Protein 6ZXB (pdb70)

Foldseek 3Di:
DAEEEEAQPPVLSVVLQCLQVVVPYHYHYDNAVVVVLVVQLPDPHAAYEYEQDHDDDGCLCVLLVNQCSHPVNGHAYEYEYCPPDPVVQVSCVVSPHNYYDHPVGDSVVSVVSSVSRNVVSVVVVVVVLVVQADVLASAGEQVNVVVVLQVLLVVCVVVQAFKKKKKKFKAPLVVVCVVFNVVLSSVLQNVLSVLVVPQDPPVKHWYPNDPGMIMIMDTRDAQVRVQVSVLVSQVVQQPDQRQGPPGDTDGIGMEMEMFTGRCPPPPGSVSNVVRRVVQSVVCNVVPGSHYGD/DAEEEEAQPPVLSVVLQCLQVVVPYHYHYDNALVVVLVVQLQDPHQEYEYEQDGDDDGCLVPLLVSQCSHLVNGHAYEYEYQPPDPVVQVVCVVSPHNYYDHPVGDSVNSVVSSVVRNVVVVVVVVVQQPDQADVLARAGEAVNVVVVLQVLLVVCQVVQAFKKKKKKFWAPLVVVCVPFNSVLSSVLQNVLSVLVVPQDPPQKHWYPHDSGMIMIMDTNDAQVRVQVSVLVSQVVQQPDQRQGPPGDTDGIGMEMEMFTGRCNPPPGSVSRVVRRVVQSVVCNVVPGSHYGD

InterPro domains:
  IPR000160 GGDEF domain [PF00990] (136-295)
  IPR000160 GGDEF domain [PS50887] (166-298)
  IPR000160 GGDEF domain [SM00267] (125-298)
  IPR000160 GGDEF domain [TIGR00254] (133-296)
  IPR000160 GGDEF domain [cd01949] (138-297)
  IPR001789 Signal transduction response regulator, receiver domain [PF00072] (8-119)
  IPR001789 Signal transduction response regulator, receiver domain [PS50110] (7-123)
  IPR001789 Signal transduction response regulator, receiver domain [SM00448] (6-119)
  IPR011006 CheY-like superfamily [SSF52172] (5-150)
  IPR029787 Nucleotide cyclase [SSF55073] (141-297)
  IPR043128 Reverse transcriptase/Diguanylate cyclase domain [G3DSA:3.30.70.270] (134-298)
  IPR050469 Diguanylate cyclase Dgc-like, bacteria [PTHR45138] (46-297)

Nearest PDB structures (foldseek):
  6zxm-assembly3_E  TM=6.325E-01  e=3.879E-59  Leptospira biflexa serovar Patoc strain 'Patoc 1 (Paris)'
  6zxc-assembly2_D  TM=5.572E-01  e=6.120E-60  Leptospira biflexa serovar Patoc strain 'Patoc 1 (Paris)'
  6tts-assembly1_B  TM=9.361E-01  e=5.626E-17  Caulobacter vibrioides NA1000
  6tts-assembly1_A  TM=9.374E-01  e=8.927E-17  Caulobacter vibrioides NA1000
  6ttr-assembly1_A  TM=8.308E-01  e=1.013E-17  Caulobacter vibrioides NA1000

B-factor: mean 66.66, std 32.85, range [25.54, 175.76]

Sequence (586 aa):
RKILIIEDSELQRKLLSRWVSKNGYIAIEAESISVAREKIISESIDVVLLDWELPDGNGIDLISDILSTSPVGWLPIIMVTGHTEPEYFKIAIEAGATDYITKPAKEIELLARIFSALRIKALHDQLRETAIRDVMTGLYNRRYMEERIEQEFQRCKRHDSLLSMAMIDIDKFKNINDTYGHEIGDQVIKQLAHELKTSFAKSAIISRFGGEEFVILFPETGVVDATRILDRVRENVSKLEMKSDTDQIFHFTFSGGVAGGDLSDIQSNQELLKIADKNLYEAKSSGRNQIISRKILIIEDSELQRKLLSRWVSKNGYIAIEAESISVAREKIISESIDVVLLDWELPDGNGIDLISDILSTSPVGWLPIIMVTGHTEPEYFKIAIEAGATDYITKPAKEIELLARIFSALRIKALHDQLRETAIRDVMTGLYNRRYMEERIEQEFQRCKRHDSLLSMAMIDIDKFKNINDTYGHEIGDQVIKQLAHELKTSFAKSAIISRFGGEEFVILFPETGVVDATRILDRVRENVSKLEMKSDTDQIFHFTFSGGVAGGDLSDIQSNQELLKIADKNLYEAKSSGRNQIIS

Secondary structure (DSSP, 8-state):
-EEEEE-S-HHHHHHHHHHHHHTTSEEEEESSHHHHHHHHHHS--SEEEEESS-SSS-HHHHHHHHHHHSTTS---EEEEES--SHHHHHHHHHHT-SEEEESSPPHHHHHHHHHHHHHHHHHHHHHHHHTTB-TTTSSB-HHHHHHHHHHHHHHHHHTT--EEEEEEEETTHHHHHHHH-HHHHHHHHHHHHHHHHHHS-TT-EEEEEETTEEEEEEET--HHHHHHHHHHHHHHHHH--EE-TT--EE---EEEEEEEE--TT--SHHHHHHHHHHHHHHHHHTTSS-EE-/-EEEEE-SSHHHHHHHHHHHHHTTSEEEEESSHHHHHHHHHHS--SEEEEESS-SSS-HHHHHHHHHHH-SSS---EEEEES--SHHHHHHHHHHT--EEEESSPPHHHHHHHHHHHHHHHHHHHHHHTTSSB-TTT-SBPHHHHHHHHHHHHHHHHHTT--EEEEEEEETTHHHHHHHH-HHHHHHHHHHHHHHHHHHS-TT-EEEEEETTEEEEEEET--HHHHHHHHHHHHHHHHT--EE-TTS-EE---EEEEEEEE--TT--SHHHHHHHHHHHHHHHHHTTSS-EE-

Structure (mmCIF, N/CA/C/O backbone):
data_6ZXB
#
_entry.id   6ZXB
#
_cell.length_a   136.676
_cell.length_b   39.344
_cell.length_c   146.222
_cell.angle_alpha   90.000
_cell.angle_beta   108.770
_cell.angle_gamma   90.000
#
_symmetry.space_group_name_H-M   'C 1 2 1'
#
loop_
_entity.id
_entity.type
_entity.pdbx_description
1 polymer 'Putative GGDEF/response regulator receiver domain protein'
2 non-polymer "3'-DEOXY-GUANOSINE-5'-TRIPHOSPHATE"
3 non-polymer 'MAGNESIUM ION'
4 non-polymer 'SULFATE ION'
5 non-polymer 1,2-ETHANEDIOL
6 water water
#
loop_
_atom_site.group_PDB
_atom_site.id
_atom_site.type_symbol
_atom_site.label_atom_id
_atom_site.label_alt_id
_atom_site.label_comp_id
_atom_site.label_asym_id
_atom_site.label_entity_id
_atom_site.label_seq_id
_atom_site.pdbx_PDB_ins_code
_atom_site.Cartn_x
_atom_site.Cartn_y
_atom_site.Cartn_z
_atom_site.occupancy
_atom_site.B_iso_or_equiv
_atom_site.auth_seq_id
_atom_site.auth_comp_id
_atom_site.auth_asym_id
_atom_site.auth_atom_id
_atom_site.pdbx_PDB_model_num
ATOM 1 N N . ARG A 1 1 ? 21.758 4.847 16.393 1.00 86.21 6 ARG A N 1
ATOM 2 C CA . ARG A 1 1 ? 22.371 5.585 15.230 1.00 89.39 6 ARG A CA 1
ATOM 3 C C . ARG A 1 1 ? 22.767 4.625 14.096 1.00 88.80 6 ARG A C 1
ATOM 4 O O . ARG A 1 1 ? 22.660 5.064 12.932 1.00 87.94 6 ARG A O 1
ATOM 12 N N . LYS A 1 2 ? 23.216 3.398 14.397 1.00 87.08 7 LYS A N 1
ATOM 13 C CA . LYS A 1 2 ? 23.705 2.406 13.384 1.00 88.44 7 LYS A CA 1
ATOM 14 C C . LYS A 1 2 ? 22.612 1.367 13.080 1.00 81.19 7 LYS A C 1
ATOM 15 O O . LYS A 1 2 ? 22.142 0.738 14.031 1.00 83.73 7 LYS A O 1
ATOM 21 N N . ILE A 1 3 ? 22.252 1.178 11.801 1.00 77.75 8 ILE A N 1
ATOM 22 C CA . ILE A 1 3 ? 21.145 0.291 11.322 1.00 76.42 8 ILE A CA 1
ATOM 23 C C . ILE A 1 3 ? 21.698 -0.720 10.313 1.00 73.79 8 ILE A C 1
ATOM 24 O O . ILE A 1 3 ? 22.223 -0.293 9.269 1.00 74.46 8 ILE A O 1
ATOM 29 N N . LEU A 1 4 ? 21.540 -2.014 10.607 1.00 71.46 9 LEU A N 1
ATOM 30 C CA . LEU A 1 4 ? 21.956 -3.139 9.726 1.00 70.92 9 LEU A CA 1
ATOM 31 C C . LEU A 1 4 ? 20.844 -3.445 8.720 1.00 70.12 9 LEU A C 1
ATOM 32 O O . LEU A 1 4 ? 19.704 -3.689 9.159 1.00 67.22 9 LEU A O 1
ATOM 37 N N . ILE A 1 5 ? 21.162 -3.457 7.421 1.00 70.03 10 ILE A N 1
ATOM 38 C CA . ILE A 1 5 ? 20.170 -3.726 6.341 1.00 70.45 10 ILE A CA 1
ATOM 39 C C . ILE A 1 5 ? 20.520 -5.058 5.683 1.00 73.35 10 ILE A C 1
ATOM 40 O O . ILE A 1 5 ? 21.508 -5.102 4.951 1.00 78.82 10 ILE A O 1
ATOM 45 N N . ILE A 1 6 ? 19.716 -6.087 5.945 1.00 73.58 11 ILE A N 1
ATOM 46 C CA . ILE A 1 6 ? 19.878 -7.466 5.408 1.00 76.42 11 ILE A CA 1
ATOM 47 C C . ILE A 1 6 ? 18.858 -7.654 4.281 1.00 77.28 11 ILE A C 1
ATOM 48 O O . ILE A 1 6 ? 17.643 -7.674 4.574 1.00 75.29 11 ILE A O 1
ATOM 53 N N . GLU A 1 7 ? 19.337 -7.799 3.046 1.00 80.65 12 GLU A N 1
ATOM 54 C CA . GLU A 1 7 ? 18.494 -7.917 1.826 1.00 83.15 12 GLU A CA 1
ATOM 55 C C . GLU A 1 7 ? 19.375 -8.370 0.658 1.00 88.24 12 GLU A C 1
ATOM 56 O O . GLU A 1 7 ? 20.331 -7.640 0.328 1.00 88.22 12 GLU A O 1
ATOM 62 N N . ASP A 1 8 ? 19.044 -9.517 0.052 1.00 92.93 13 ASP A N 1
ATOM 63 C CA . ASP A 1 8 ? 19.771 -10.089 -1.116 1.00 95.74 13 ASP A CA 1
ATOM 64 C C . ASP A 1 8 ? 19.724 -9.092 -2.282 1.00 96.62 13 ASP A C 1
ATOM 65 O O . ASP A 1 8 ? 20.812 -8.679 -2.729 1.00 99.74 13 ASP A O 1
ATOM 70 N N . SER A 1 9 ? 18.523 -8.716 -2.744 1.00 95.32 14 SER A N 1
ATOM 71 C CA . SER A 1 9 ? 18.302 -7.790 -3.890 1.00 94.27 14 SER A CA 1
ATOM 72 C C . SER A 1 9 ? 19.165 -6.537 -3.703 1.00 90.53 14 SER A C 1
ATOM 73 O O . SER A 1 9 ? 18.980 -5.838 -2.697 1.00 87.79 14 SER A O 1
ATOM 76 N N . GLU A 1 10 ? 20.117 -6.297 -4.609 1.00 91.57 15 GLU A N 1
ATOM 77 C CA . GLU A 1 10 ? 21.139 -5.230 -4.451 1.00 92.92 15 GLU A CA 1
ATOM 78 C C . GLU A 1 10 ? 20.448 -3.867 -4.552 1.00 90.64 15 GLU A C 1
ATOM 79 O O . GLU A 1 10 ? 20.775 -2.976 -3.751 1.00 87.93 15 GLU A O 1
ATOM 85 N N . LEU A 1 11 ? 19.481 -3.745 -5.457 1.00 93.37 16 LEU A N 1
ATOM 86 C CA . LEU A 1 11 ? 18.767 -2.477 -5.769 1.00 94.80 16 LEU A CA 1
ATOM 87 C C . LEU A 1 11 ? 17.920 -2.065 -4.549 1.00 92.02 16 LEU A C 1
ATOM 88 O O . LEU A 1 11 ? 17.999 -0.889 -4.117 1.00 92.07 16 LEU A O 1
ATOM 93 N N . GLN A 1 12 ? 17.176 -3.016 -3.982 1.00 90.88 17 GLN A N 1
ATOM 94 C CA . GLN A 1 12 ? 16.291 -2.801 -2.805 1.00 88.93 17 GLN A CA 1
ATOM 95 C C . GLN A 1 12 ? 17.139 -2.505 -1.559 1.00 85.52 17 GLN A C 1
ATOM 96 O O . GLN A 1 12 ? 16.783 -1.572 -0.804 1.00 84.39 17 GLN A O 1
ATOM 102 N N . ARG A 1 13 ? 18.217 -3.265 -1.345 1.00 83.56 18 ARG A N 1
ATOM 103 C CA . ARG A 1 13 ? 19.169 -3.049 -0.224 1.00 81.59 18 ARG A CA 1
ATOM 104 C C . ARG A 1 13 ? 19.771 -1.638 -0.301 1.00 81.75 18 ARG A C 1
ATOM 105 O O . ARG A 1 13 ? 19.957 -1.030 0.757 1.00 85.98 18 ARG A O 1
ATOM 113 N N . LYS A 1 14 ? 20.074 -1.135 -1.496 1.00 85.29 19 LYS A N 1
ATOM 114 C CA . LYS A 1 14 ? 20.766 0.172 -1.674 1.00 87.99 19 LYS A CA 1
ATOM 115 C C . LYS A 1 14 ? 19.750 1.299 -1.463 1.00 83.84 19 LYS A C 1
ATOM 116 O O . LYS A 1 14 ? 20.144 2.379 -0.976 1.00 80.75 19 LYS A O 1
ATOM 122 N N . LEU A 1 15 ? 18.496 1.046 -1.837 1.00 82.88 20 LEU A N 1
ATOM 123 C CA . LEU A 1 15 ? 17.363 1.991 -1.682 1.00 82.59 20 LEU A CA 1
ATOM 124 C C . LEU A 1 15 ? 17.043 2.144 -0.191 1.00 78.09 20 LEU A C 1
ATOM 125 O O . LEU A 1 15 ? 16.885 3.298 0.259 1.00 77.73 20 LEU A O 1
ATOM 130 N N . LEU A 1 16 ? 16.971 1.032 0.548 1.00 74.75 21 LEU A N 1
ATOM 131 C CA . LEU A 1 16 ? 16.767 1.051 2.028 1.00 74.82 21 LEU A CA 1
ATOM 132 C C . LEU A 1 16 ? 17.950 1.784 2.670 1.00 77.95 21 LEU A C 1
ATOM 133 O O . LEU A 1 16 ? 17.708 2.689 3.495 1.00 80.49 21 LEU A O 1
ATOM 138 N N . SER A 1 17 ? 19.177 1.419 2.279 1.00 81.87 22 SER A N 1
ATOM 139 C CA . SER A 1 17 ? 20.434 2.083 2.709 1.00 84.15 22 SER A CA 1
ATOM 140 C C . SER A 1 17 ? 20.334 3.596 2.483 1.00 87.90 22 SER A C 1
ATOM 141 O O . SER A 1 17 ? 20.548 4.326 3.463 1.00 92.88 22 SER A O 1
ATOM 144 N N . ARG A 1 18 ? 20.000 4.058 1.272 1.00 89.59 23 ARG A N 1
ATOM 145 C CA . ARG A 1 18 ? 19.881 5.514 0.978 1.00 93.54 23 ARG A CA 1
ATOM 146 C C . ARG A 1 18 ? 18.916 6.155 1.988 1.00 93.70 23 ARG A C 1
ATOM 147 O O . ARG A 1 18 ? 19.297 7.193 2.564 1.00 94.88 23 ARG A O 1
ATOM 155 N N . TRP A 1 19 ? 17.731 5.567 2.211 1.00 90.79 24 TRP A N 1
ATOM 156 C CA . TRP A 1 19 ? 16.671 6.135 3.095 1.00 89.47 24 TRP A CA 1
ATOM 157 C C . TRP A 1 19 ? 17.173 6.253 4.542 1.00 87.78 24 TRP A C 1
ATOM 158 O O . TRP A 1 19 ? 17.035 7.347 5.133 1.00 90.33 24 TRP A O 1
ATOM 169 N N . VAL A 1 20 ? 17.761 5.186 5.083 1.00 83.14 25 VAL A N 1
ATOM 170 C CA . VAL A 1 20 ? 18.432 5.185 6.416 1.00 83.14 25 VAL A CA 1
ATOM 171 C C . VAL A 1 20 ? 19.473 6.309 6.430 1.00 86.46 25 VAL A C 1
ATOM 172 O O . VAL A 1 20 ? 19.348 7.233 7.270 1.00 87.84 25 VAL A O 1
ATOM 176 N N . SER A 1 21 ? 20.453 6.222 5.522 1.00 89.39 26 SER A N 1
ATOM 177 C CA . SER A 1 21 ? 21.649 7.106 5.461 1.00 91.22 26 SER A CA 1
ATOM 178 C C . SER A 1 21 ? 21.220 8.562 5.244 1.00 91.83 26 SER A C 1
ATOM 179 O O . SER A 1 21 ? 21.865 9.437 5.824 1.00 92.18 26 SER A O 1
ATOM 182 N N . LYS A 1 22 ? 20.144 8.820 4.493 1.00 93.62 27 LYS A N 1
ATOM 183 C CA . LYS A 1 22 ? 19.651 10.206 4.257 1.00 98.85 27 LYS A CA 1
ATOM 184 C C . LYS A 1 22 ? 19.187 10.780 5.594 1.00 99.11 27 LYS A C 1
ATOM 185 O O . LYS A 1 22 ? 19.762 11.794 6.030 1.00 100.52 27 LYS A O 1
ATOM 191 N N . ASN A 1 23 ? 18.237 10.110 6.246 1.00 98.74 28 ASN A N 1
ATOM 192 C CA . ASN A 1 23 ? 17.518 10.643 7.433 1.00 98.60 28 ASN A CA 1
ATOM 193 C C . ASN A 1 23 ? 18.370 10.497 8.700 1.00 95.98 28 ASN A C 1
ATOM 194 O O . ASN A 1 23 ? 17.801 10.109 9.730 1.00 93.86 28 ASN A O 1
ATOM 199 N N . GLY A 1 24 ? 19.672 10.801 8.629 1.00 97.64 29 GLY A N 1
ATOM 200 C CA . GLY A 1 24 ? 20.524 11.098 9.798 1.00 96.00 29 GLY A CA 1
ATOM 201 C C . GLY A 1 24 ? 21.249 9.883 10.351 1.00 92.32 29 GLY A C 1
ATOM 202 O O . GLY A 1 24 ? 22.252 10.089 11.046 1.00 96.38 29 GLY A O 1
ATOM 203 N N . TYR A 1 25 ? 20.775 8.666 10.070 1.00 87.01 30 TYR A N 1
ATOM 204 C CA . TYR A 1 25 ? 21.337 7.396 10.604 1.00 81.85 30 TYR A CA 1
ATOM 205 C C . TYR A 1 25 ? 22.500 6.912 9.728 1.00 83.43 30 TYR A C 1
ATOM 206 O O . TYR A 1 25 ? 22.702 7.463 8.634 1.00 88.90 30 TYR A O 1
ATOM 215 N N . ILE A 1 26 ? 23.250 5.919 10.219 1.00 81.11 31 ILE A N 1
ATOM 216 C CA . ILE A 1 26 ? 24.353 5.215 9.494 1.00 82.27 31 ILE A CA 1
ATOM 217 C C . ILE A 1 26 ? 23.811 3.878 8.986 1.00 80.24 31 ILE A C 1
ATOM 218 O O . ILE A 1 26 ? 23.293 3.108 9.819 1.00 75.56 31 ILE A O 1
ATOM 223 N N . ALA A 1 27 ? 23.955 3.622 7.680 1.00 80.31 32 ALA A N 1
ATOM 224 C CA . ALA A 1 27 ? 23.527 2.374 7.003 1.00 79.82 32 ALA A CA 1
ATOM 225 C C . ALA A 1 27 ? 24.698 1.385 6.944 1.00 80.78 32 ALA A C 1
ATOM 226 O O . ALA A 1 27 ? 25.807 1.799 6.578 1.00 84.57 32 ALA A O 1
ATOM 228 N N . ILE A 1 28 ? 24.432 0.119 7.275 1.00 79.61 33 ILE A N 1
ATOM 229 C CA . ILE A 1 28 ? 25.410 -1.010 7.286 1.00 81.31 33 ILE A CA 1
ATOM 230 C C . ILE A 1 28 ? 24.779 -2.187 6.538 1.00 80.82 33 ILE A C 1
ATOM 231 O O . ILE A 1 28 ? 23.699 -2.614 6.952 1.00 78.45 33 ILE A O 1
ATOM 236 N N . GLU A 1 29 ? 25.412 -2.663 5.462 1.00 83.50 34 GLU A N 1
ATOM 237 C CA . GLU A 1 29 ? 24.759 -3.538 4.453 1.00 83.11 34 GLU A CA 1
ATOM 238 C C . GLU A 1 29 ? 25.212 -4.994 4.597 1.00 81.58 34 GLU A C 1
ATOM 239 O O . GLU A 1 29 ? 26.387 -5.205 4.824 1.00 81.03 34 GLU A O 1
ATOM 245 N N . ALA A 1 30 ? 24.296 -5.951 4.401 1.00 82.88 35 ALA A N 1
ATOM 246 C CA . ALA A 1 30 ? 24.559 -7.408 4.285 1.00 88.02 35 ALA A CA 1
ATOM 247 C C . ALA A 1 30 ? 23.658 -8.053 3.218 1.00 91.93 35 ALA A C 1
ATOM 248 O O . ALA A 1 30 ? 22.433 -7.854 3.278 1.00 87.77 35 ALA A O 1
ATOM 250 N N . GLU A 1 31 ? 24.246 -8.822 2.297 1.00 99.60 36 GLU A N 1
ATOM 251 C CA . GLU A 1 31 ? 23.539 -9.449 1.140 1.00 107.73 36 GLU A CA 1
ATOM 252 C C . GLU A 1 31 ? 23.040 -10.853 1.518 1.00 109.69 36 GLU A C 1
ATOM 253 O O . GLU A 1 31 ? 22.045 -11.307 0.894 1.00 111.38 36 GLU A O 1
ATOM 259 N N . SER A 1 32 ? 23.695 -11.503 2.491 1.00 108.46 37 SER A N 1
ATOM 260 C CA . SER A 1 32 ? 23.317 -12.822 3.070 1.00 108.37 37 SER A CA 1
ATOM 261 C C . SER A 1 32 ? 23.482 -12.779 4.595 1.00 109.41 37 SER A C 1
ATOM 262 O O . SER A 1 32 ? 24.076 -11.800 5.110 1.00 106.58 37 SER A O 1
ATOM 265 N N . ILE A 1 33 ? 23.008 -13.822 5.286 1.00 112.32 38 ILE A N 1
ATOM 266 C CA . ILE A 1 33 ? 23.090 -13.965 6.773 1.00 114.21 38 ILE A CA 1
ATOM 267 C C . ILE A 1 33 ? 24.562 -14.056 7.174 1.00 112.55 38 ILE A C 1
ATOM 268 O O . ILE A 1 33 ? 24.907 -13.536 8.241 1.00 109.66 38 ILE A O 1
ATOM 273 N N . SER A 1 34 ? 25.378 -14.716 6.353 1.00 116.07 39 SER A N 1
ATOM 274 C CA . SER A 1 34 ? 26.838 -14.895 6.564 1.00 119.01 39 SER A CA 1
ATOM 275 C C . SER A 1 34 ? 27.478 -13.533 6.862 1.00 120.76 39 SER A C 1
ATOM 276 O O . SER A 1 34 ? 27.963 -13.356 8.001 1.00 118.58 39 SER A O 1
ATOM 279 N N . VAL A 1 35 ? 27.427 -12.605 5.894 1.00 122.20 40 VAL A N 1
ATOM 280 C CA . VAL A 1 35 ? 27.992 -11.220 5.988 1.00 119.77 40 VAL A CA 1
ATOM 281 C C . VAL A 1 35 ? 27.341 -10.486 7.172 1.00 116.10 40 VAL A C 1
ATOM 282 O O . VAL A 1 35 ? 28.039 -9.697 7.840 1.00 112.07 40 VAL A O 1
ATOM 286 N N . ALA A 1 36 ? 26.048 -10.734 7.417 1.00 110.48 41 ALA A N 1
ATOM 287 C CA . ALA A 1 36 ? 25.250 -10.096 8.491 1.00 105.53 41 ALA A CA 1
ATOM 288 C C . ALA A 1 36 ? 25.850 -10.416 9.867 1.00 106.92 41 ALA A C 1
ATOM 289 O O . ALA A 1 36 ? 26.025 -9.477 10.663 1.00 104.28 41 ALA A O 1
ATOM 291 N N . ARG A 1 37 ? 26.152 -11.693 10.133 1.00 109.94 42 ARG A N 1
ATOM 292 C CA . ARG A 1 37 ? 26.706 -12.188 11.427 1.00 108.13 42 ARG A CA 1
ATOM 293 C C . ARG A 1 37 ? 28.080 -11.567 11.681 1.00 106.62 42 ARG A C 1
ATOM 294 O O . ARG A 1 37 ? 28.353 -11.266 12.838 1.00 109.58 42 ARG A O 1
ATOM 302 N N . GLU A 1 38 ? 28.900 -11.384 10.644 1.00 106.89 43 GLU A N 1
ATOM 303 C CA . GLU A 1 38 ? 30.199 -10.658 10.727 1.00 111.87 43 GLU A CA 1
ATOM 304 C C . GLU A 1 38 ? 29.952 -9.247 11.277 1.00 106.04 43 GLU A C 1
ATOM 305 O O . GLU A 1 38 ? 30.760 -8.795 12.117 1.00 105.84 43 GLU A O 1
ATOM 311 N N . LYS A 1 39 ? 28.884 -8.583 10.821 1.00 100.02 44 LYS A N 1
ATOM 312 C CA . LYS A 1 39 ? 28.621 -7.147 11.101 1.00 95.94 44 LYS A CA 1
ATOM 313 C C . LYS A 1 39 ? 28.097 -6.974 12.535 1.00 93.66 44 LYS A C 1
ATOM 314 O O . LYS A 1 39 ? 28.465 -5.951 13.143 1.00 94.63 44 LYS A O 1
ATOM 320 N N . ILE A 1 40 ? 27.299 -7.919 13.060 1.00 92.03 45 ILE A N 1
ATOM 321 C CA . ILE A 1 40 ? 26.728 -7.855 14.445 1.00 92.02 45 ILE A CA 1
ATOM 322 C C . ILE A 1 40 ? 27.839 -8.113 15.477 1.00 96.02 45 ILE A C 1
ATOM 323 O O . ILE A 1 40 ? 27.811 -7.435 16.529 1.00 94.43 45 ILE A O 1
ATOM 328 N N . ILE A 1 41 ? 28.751 -9.067 15.217 1.00 101.07 46 ILE A N 1
ATOM 329 C CA . ILE A 1 41 ? 29.932 -9.358 16.097 1.00 104.13 46 ILE A CA 1
ATOM 330 C C . ILE A 1 41 ? 30.900 -8.169 16.011 1.00 105.51 46 ILE A C 1
ATOM 331 O O . ILE A 1 41 ? 31.353 -7.719 17.074 1.00 108.65 46 ILE A O 1
ATOM 336 N N . SER A 1 42 ? 31.158 -7.662 14.798 1.00 107.85 47 SER A N 1
ATOM 337 C CA . SER A 1 42 ? 32.086 -6.535 14.503 1.00 109.44 47 SER A CA 1
ATOM 338 C C . SER A 1 42 ? 31.595 -5.260 15.214 1.00 108.55 47 SER A C 1
ATOM 339 O O . SER A 1 42 ? 32.077 -4.987 16.314 1.00 110.55 47 SER A O 1
ATOM 342 N N . GLU A 1 43 ? 30.653 -4.513 14.633 1.00 109.47 48 GLU A N 1
ATOM 343 C CA . GLU A 1 43 ? 30.228 -3.181 15.149 1.00 108.02 48 GLU A CA 1
ATOM 344 C C . GLU A 1 43 ? 29.005 -3.328 16.054 1.00 105.75 48 GLU A C 1
ATOM 345 O O . GLU A 1 43 ? 28.336 -4.364 15.975 1.00 103.52 48 GLU A O 1
ATOM 351 N N . SER A 1 44 ? 28.763 -2.314 16.887 1.00 104.52 49 SER A N 1
ATOM 352 C CA . SER A 1 44 ? 27.600 -2.189 17.800 1.00 98.76 49 SER A CA 1
ATOM 353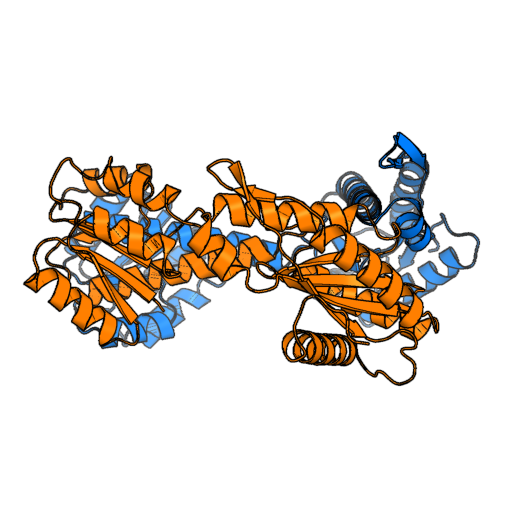 C C . SER A 1 44 ? 26.413 -1.644 16.999 1.00 94.01 49 SER A C 1
ATOM 354 O O . SER A 1 44 ? 26.424 -0.436 16.644 1.00 93.30 49 SER A O 1
ATOM 357 N N . ILE A 1 45 ? 25.460 -2.524 16.684 1.00 86.92 50 ILE A N 1
ATOM 358 C CA . ILE A 1 45 ? 24.284 -2.240 15.809 1.00 82.31 50 ILE A CA 1
ATOM 359 C C . ILE A 1 45 ? 23.108 -1.865 16.711 1.00 79.08 50 ILE A C 1
ATOM 360 O O . ILE A 1 45 ? 22.843 -2.599 17.681 1.00 73.05 50 ILE A O 1
ATOM 365 N N . ASP A 1 46 ? 22.441 -0.754 16.398 1.00 77.98 51 ASP A N 1
ATOM 366 C CA . ASP A 1 46 ? 21.280 -0.254 17.180 1.00 77.66 51 ASP A CA 1
ATOM 367 C C . ASP A 1 46 ? 19.993 -0.946 16.693 1.00 73.65 51 ASP A C 1
ATOM 368 O O . ASP A 1 46 ? 19.188 -1.311 17.568 1.00 70.84 51 ASP A O 1
ATOM 373 N N . VAL A 1 47 ? 19.802 -1.159 15.381 1.00 70.72 52 VAL A N 1
ATOM 374 C CA . VAL A 1 47 ? 18.528 -1.742 14.828 1.00 70.31 52 VAL A CA 1
ATOM 375 C C . VAL A 1 47 ? 18.847 -2.644 13.633 1.00 72.34 52 VAL A C 1
ATOM 376 O O . VAL A 1 47 ? 19.794 -2.311 12.903 1.00 78.13 52 VAL A O 1
ATOM 380 N N . VAL A 1 48 ? 18.033 -3.693 13.421 1.00 71.66 53 VAL A N 1
ATOM 381 C CA . VAL A 1 48 ? 18.134 -4.664 12.282 1.00 71.34 53 VAL A CA 1
ATOM 382 C C . VAL A 1 48 ? 16.880 -4.593 11.394 1.00 68.41 53 VAL A C 1
ATOM 383 O O . VAL A 1 48 ? 15.772 -4.836 11.899 1.00 64.80 53 VAL A O 1
ATOM 387 N N . LEU A 1 49 ? 17.083 -4.310 10.105 1.00 65.94 54 LEU A N 1
ATOM 388 C CA . LEU A 1 49 ? 16.103 -4.524 9.013 1.00 64.91 54 LEU A CA 1
ATOM 389 C C . LEU A 1 49 ? 16.380 -5.892 8.404 1.00 68.63 54 LEU A C 1
ATOM 390 O O . LEU A 1 49 ? 17.528 -6.104 7.992 1.00 70.78 54 LEU A O 1
ATOM 395 N N . LEU A 1 50 ? 15.373 -6.766 8.315 1.00 71.99 55 LEU A N 1
ATOM 396 C CA . LEU A 1 50 ? 15.567 -8.181 7.902 1.00 74.03 55 LEU A CA 1
ATOM 397 C C . LEU A 1 50 ? 14.554 -8.562 6.817 1.00 74.91 55 LEU A C 1
ATOM 398 O O . LEU A 1 50 ? 13.345 -8.466 7.095 1.00 75.52 55 LEU A O 1
ATOM 403 N N . ASP A 1 51 ? 15.055 -8.968 5.639 1.00 75.16 56 ASP A N 1
ATOM 404 C CA . ASP A 1 51 ? 14.287 -9.602 4.537 1.00 78.86 56 ASP A CA 1
ATOM 405 C C . ASP A 1 51 ? 13.847 -10.982 5.035 1.00 81.75 56 ASP A C 1
ATOM 406 O O . ASP A 1 51 ? 14.720 -11.832 5.260 1.00 82.70 56 ASP A O 1
ATOM 411 N N . TRP A 1 52 ? 12.537 -11.182 5.211 1.00 85.04 57 TRP A N 1
ATOM 412 C CA . TRP A 1 52 ? 11.929 -12.468 5.644 1.00 89.53 57 TRP A CA 1
ATOM 413 C C . TRP A 1 52 ? 11.797 -13.428 4.453 1.00 94.37 57 TRP A C 1
ATOM 414 O O . TRP A 1 52 ? 11.064 -14.422 4.598 1.00 97.34 57 TRP A O 1
ATOM 425 N N . GLU A 1 53 ? 12.453 -13.123 3.325 1.00 97.21 58 GLU A N 1
ATOM 426 C CA . GLU A 1 53 ? 12.509 -13.960 2.091 1.00 102.51 58 GLU A CA 1
ATOM 427 C C . GLU A 1 53 ? 13.962 -13.952 1.577 1.00 104.94 58 GLU A C 1
ATOM 428 O O . GLU A 1 53 ? 14.272 -13.138 0.674 1.00 104.36 58 GLU A O 1
ATOM 434 N N . LEU A 1 54 ? 14.812 -14.821 2.143 1.00 108.29 59 LEU A N 1
ATOM 435 C CA . LEU A 1 54 ? 16.292 -14.846 1.945 1.00 110.89 59 LEU A CA 1
ATOM 436 C C . LEU A 1 54 ? 16.696 -16.080 1.140 1.00 119.67 59 LEU A C 1
ATOM 437 O O . LEU A 1 54 ? 15.839 -16.853 0.720 1.00 121.58 59 LEU A O 1
ATOM 442 N N . PRO A 1 55 ? 18.008 -16.286 0.858 1.00 128.65 60 PRO A N 1
ATOM 443 C CA . PRO A 1 55 ? 18.476 -17.521 0.219 1.00 135.45 60 PRO A CA 1
ATOM 444 C C . PRO A 1 55 ? 17.951 -18.833 0.837 1.00 139.32 60 PRO A C 1
ATOM 445 O O . PRO A 1 55 ? 17.183 -19.502 0.177 1.00 137.53 60 PRO A O 1
ATOM 449 N N . ASP A 1 56 ? 18.367 -19.172 2.066 1.00 142.69 61 ASP A N 1
ATOM 450 C CA . ASP A 1 56 ? 18.258 -20.539 2.649 1.00 148.01 61 ASP A CA 1
ATOM 451 C C . ASP A 1 56 ? 17.458 -20.484 3.958 1.00 150.03 61 ASP A C 1
ATOM 452 O O . ASP A 1 56 ? 17.742 -19.593 4.787 1.00 144.44 61 ASP A O 1
ATOM 457 N N . GLY A 1 57 ? 16.501 -21.411 4.120 1.00 157.85 62 GLY A N 1
ATOM 458 C CA . GLY A 1 57 ? 15.646 -21.574 5.317 1.00 158.47 62 GLY A CA 1
ATOM 459 C C . GLY A 1 57 ? 14.597 -20.477 5.425 1.00 155.00 62 GLY A C 1
ATOM 460 O O . GLY A 1 57 ? 14.837 -19.386 4.871 1.00 148.66 62 GLY A O 1
ATOM 461 N N . ASN A 1 58 ? 13.480 -20.744 6.119 1.00 159.35 63 ASN A N 1
ATOM 462 C CA . ASN A 1 58 ? 12.431 -19.732 6.439 1.00 159.50 63 ASN A CA 1
ATOM 463 C C . ASN A 1 58 ? 13.012 -18.759 7.476 1.00 161.29 63 ASN A C 1
ATOM 464 O O . ASN A 1 58 ? 14.248 -18.760 7.637 1.00 162.48 63 ASN A O 1
ATOM 469 N N . GLY A 1 59 ? 12.164 -17.960 8.140 1.00 164.85 64 GLY A N 1
ATOM 470 C CA . GLY A 1 59 ? 12.587 -16.825 8.988 1.00 162.88 64 GLY A CA 1
ATOM 471 C C . GLY A 1 59 ? 12.345 -17.037 10.480 1.00 165.76 64 GLY A C 1
ATOM 472 O O . GLY A 1 59 ? 12.675 -16.119 11.262 1.00 167.51 64 GLY A O 1
ATOM 473 N N . ILE A 1 60 ? 11.790 -18.183 10.882 1.00 167.97 65 ILE A N 1
ATOM 474 C CA . ILE A 1 60 ? 11.778 -18.613 12.315 1.00 165.22 65 ILE A CA 1
ATOM 475 C C . ILE A 1 60 ? 13.118 -19.320 12.578 1.00 161.17 65 ILE A C 1
ATOM 476 O O . ILE A 1 60 ? 13.458 -19.547 13.757 1.00 163.10 65 ILE A O 1
ATOM 481 N N . ASP A 1 61 ? 13.843 -19.650 11.497 1.00 150.99 66 ASP A N 1
ATOM 482 C CA . ASP A 1 61 ? 15.313 -19.887 11.486 1.00 142.78 66 ASP A CA 1
ATOM 483 C C . ASP A 1 61 ? 16.035 -18.546 11.681 1.00 134.77 66 ASP A C 1
ATOM 484 O O . ASP A 1 61 ? 16.778 -18.450 12.675 1.00 133.09 66 ASP A O 1
ATOM 489 N N . LEU A 1 62 ? 15.794 -17.562 10.796 1.00 128.52 67 LEU A N 1
ATOM 490 C CA . LEU A 1 62 ? 16.576 -16.292 10.649 1.00 121.66 67 LEU A CA 1
ATOM 491 C C . LEU A 1 62 ? 16.529 -15.459 11.938 1.00 117.84 67 LEU A C 1
ATOM 492 O O . LEU A 1 62 ? 17.609 -15.115 12.458 1.00 118.27 67 LEU A O 1
ATOM 497 N N . ILE A 1 63 ? 15.324 -15.127 12.412 1.00 111.15 68 ILE A N 1
ATOM 498 C CA . ILE A 1 63 ? 15.092 -14.169 13.535 1.00 106.22 68 ILE A CA 1
ATOM 499 C C . ILE A 1 63 ? 15.853 -14.658 14.773 1.00 107.38 68 ILE A C 1
ATOM 500 O O . ILE A 1 63 ? 16.625 -13.854 15.343 1.00 106.52 68 ILE A O 1
ATOM 505 N N . SER A 1 64 ? 15.639 -15.916 15.171 1.00 110.97 69 SER A N 1
ATOM 506 C CA . SER A 1 64 ? 16.294 -16.559 16.345 1.00 114.13 69 SER A CA 1
ATOM 507 C C . SER A 1 64 ? 17.814 -16.647 16.114 1.00 112.37 69 SER A C 1
ATOM 508 O O . SER A 1 64 ? 18.563 -16.565 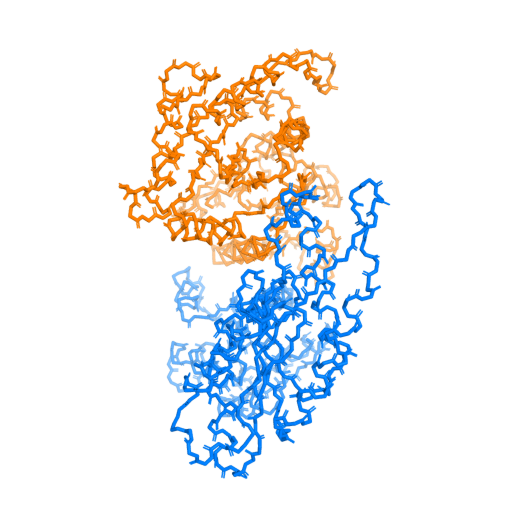17.104 1.00 113.13 69 SER A O 1
ATOM 511 N N . ASP A 1 65 ? 18.246 -16.779 14.853 1.00 109.08 70 ASP A N 1
ATOM 512 C CA . ASP A 1 65 ? 19.676 -16.792 14.437 1.00 109.01 70 ASP A CA 1
ATOM 513 C C . ASP A 1 65 ? 20.325 -15.445 14.790 1.00 102.73 70 ASP A C 1
ATOM 514 O O . ASP A 1 65 ? 21.332 -15.453 15.508 1.00 100.73 70 ASP A O 1
ATOM 519 N N . ILE A 1 66 ? 19.753 -14.339 14.305 1.00 99.98 71 ILE A N 1
ATOM 520 C CA . ILE A 1 66 ? 20.273 -12.946 14.472 1.00 97.08 71 ILE A CA 1
ATOM 521 C C . ILE A 1 66 ? 20.392 -12.605 15.964 1.00 97.36 71 ILE A C 1
ATOM 522 O O . ILE A 1 66 ? 21.379 -11.934 16.321 1.00 97.46 71 ILE A O 1
ATOM 527 N N . LEU A 1 67 ? 19.431 -13.043 16.790 1.00 99.08 72 LEU A N 1
ATOM 528 C CA . LEU A 1 67 ? 19.290 -12.670 18.235 1.00 100.36 72 LEU A CA 1
ATOM 529 C C . LEU A 1 67 ? 20.505 -13.137 19.057 1.00 104.71 72 LEU A C 1
ATOM 530 O O . LEU A 1 67 ? 21.001 -12.343 19.886 1.00 104.37 72 LEU A O 1
ATOM 535 N N . SER A 1 68 ? 20.937 -14.390 18.873 1.00 107.54 73 SER A N 1
ATOM 536 C CA . SER A 1 68 ? 21.957 -15.067 19.719 1.00 110.20 73 SER A CA 1
ATOM 537 C C . SER A 1 68 ? 23.360 -14.915 19.114 1.00 107.14 73 SER A C 1
ATOM 538 O O . SER A 1 68 ? 24.316 -15.352 19.766 1.00 110.44 73 SER A O 1
ATOM 541 N N . THR A 1 69 ? 23.475 -14.336 17.914 1.00 102.69 74 THR A N 1
ATOM 542 C CA . THR A 1 69 ? 24.755 -13.841 17.332 1.00 99.73 74 THR A CA 1
ATOM 543 C C . THR A 1 69 ? 25.141 -12.548 18.055 1.00 97.65 74 THR A C 1
ATOM 544 O O . THR A 1 69 ? 26.346 -12.250 18.144 1.00 98.80 74 THR A O 1
ATOM 548 N N . SER A 1 70 ? 24.144 -11.815 18.558 1.00 95.74 75 SER A N 1
ATOM 549 C CA . SER A 1 70 ? 24.327 -10.531 19.280 1.00 95.81 75 SER A CA 1
ATOM 550 C C . SER A 1 70 ? 25.169 -10.758 20.531 1.00 101.14 75 SER A C 1
ATOM 551 O O . SER A 1 70 ? 24.769 -11.538 21.394 1.00 102.28 75 SER A O 1
ATOM 554 N N . PRO A 1 71 ? 26.350 -10.099 20.662 1.00 104.23 76 PRO A N 1
ATOM 555 C CA . PRO A 1 71 ? 27.118 -10.122 21.912 1.00 107.02 76 PRO A CA 1
ATOM 556 C C . PRO A 1 71 ? 26.310 -9.703 23.157 1.00 106.81 76 PRO A C 1
ATOM 557 O O . PRO A 1 71 ? 26.504 -10.278 24.214 1.00 105.02 76 PRO A O 1
ATOM 561 N N . VAL A 1 72 ? 25.416 -8.723 23.004 1.00 104.13 77 VAL A N 1
ATOM 562 C CA . VAL A 1 72 ? 24.565 -8.163 24.091 1.00 103.19 77 VAL A CA 1
ATOM 563 C C . VAL A 1 72 ? 23.421 -9.141 24.409 1.00 102.16 77 VAL A C 1
ATOM 564 O O . VAL A 1 72 ? 22.923 -9.082 25.539 1.00 105.13 77 VAL A O 1
ATOM 568 N N . GLY A 1 73 ? 23.026 -10.005 23.465 1.00 100.36 78 GLY A N 1
ATOM 569 C CA . GLY A 1 73 ? 22.066 -11.103 23.695 1.00 101.78 78 GLY A CA 1
ATOM 570 C C . GLY A 1 73 ? 20.654 -10.780 23.212 1.00 104.49 78 GLY A C 1
ATOM 571 O O . GLY A 1 73 ? 19.799 -11.685 23.294 1.00 110.44 78 GLY A O 1
ATOM 572 N N . TRP A 1 74 ? 20.397 -9.543 22.755 1.00 99.39 79 TRP A N 1
ATOM 573 C CA . TRP A 1 74 ? 19.103 -9.077 22.166 1.00 88.52 79 TRP A CA 1
ATOM 574 C C . TRP A 1 74 ? 19.380 -7.943 21.165 1.00 86.11 79 TRP A C 1
ATOM 575 O O . TRP A 1 74 ? 20.391 -7.214 21.331 1.00 85.40 79 TRP A O 1
ATOM 586 N N . LEU A 1 75 ? 18.519 -7.799 20.151 1.00 80.80 80 LEU A N 1
ATOM 587 C CA . LEU A 1 75 ? 18.550 -6.666 19.188 1.00 74.73 80 LEU A CA 1
ATOM 588 C C . LEU A 1 75 ? 17.148 -6.413 18.658 1.00 68.71 80 LEU A C 1
ATOM 589 O O . LEU A 1 75 ? 16.442 -7.354 18.305 1.00 69.43 80 LEU A O 1
ATOM 594 N N . PRO A 1 76 ? 16.727 -5.141 18.506 1.00 63.09 81 PRO A N 1
ATOM 595 C CA . PRO A 1 76 ? 15.466 -4.847 17.827 1.00 62.47 81 PRO A CA 1
ATOM 596 C C . PRO A 1 76 ? 15.541 -5.181 16.323 1.00 62.42 81 PRO A C 1
ATOM 597 O O . PRO A 1 76 ? 16.294 -4.581 15.619 1.00 61.87 81 PRO A O 1
ATOM 601 N N . ILE A 1 77 ? 14.738 -6.145 15.886 1.00 64.05 82 ILE A N 1
ATOM 602 C CA . ILE A 1 77 ? 14.647 -6.631 14.488 1.00 63.80 82 ILE A CA 1
ATOM 603 C C . ILE A 1 77 ? 13.323 -6.125 13.923 1.00 65.02 82 ILE A C 1
ATOM 604 O O . ILE A 1 77 ? 12.271 -6.451 14.511 1.00 69.69 82 ILE A O 1
ATOM 609 N N . ILE A 1 78 ? 13.387 -5.322 12.859 1.00 62.68 83 ILE A N 1
ATOM 610 C CA . ILE A 1 78 ? 12.217 -4.888 12.048 1.00 62.06 83 ILE A CA 1
ATOM 611 C C . ILE A 1 78 ? 12.113 -5.846 10.859 1.00 63.68 83 ILE A C 1
ATOM 612 O O . ILE A 1 78 ? 13.086 -5.953 10.087 1.00 64.02 83 ILE A O 1
ATOM 617 N N . MET A 1 79 ? 10.977 -6.519 10.723 1.00 67.70 84 MET A N 1
ATOM 618 C CA . MET A 1 79 ? 10.725 -7.461 9.607 1.00 70.94 84 MET A CA 1
ATOM 619 C C . MET A 1 79 ? 10.330 -6.684 8.344 1.00 69.14 84 MET A C 1
ATOM 620 O O . MET A 1 79 ? 9.591 -5.682 8.440 1.00 67.00 84 MET A O 1
ATOM 625 N N . VAL A 1 80 ? 10.864 -7.119 7.205 1.00 69.78 85 VAL A N 1
ATOM 626 C CA . VAL A 1 80 ? 10.616 -6.533 5.860 1.00 72.47 85 VAL A CA 1
ATOM 627 C C . VAL A 1 80 ? 10.153 -7.695 4.982 1.00 77.21 85 VAL A C 1
ATOM 628 O O . VAL A 1 80 ? 10.975 -8.590 4.722 1.00 79.87 85 VAL A O 1
ATOM 632 N N . THR A 1 81 ? 8.873 -7.728 4.620 1.00 81.54 86 THR A N 1
ATOM 633 C CA . THR A 1 81 ? 8.234 -8.919 4.003 1.00 87.24 86 THR A CA 1
ATOM 634 C C . THR A 1 81 ? 7.066 -8.501 3.110 1.00 88.62 86 THR A C 1
ATOM 635 O O . THR A 1 81 ? 6.541 -7.379 3.308 1.00 83.90 86 THR A O 1
ATOM 639 N N . GLY A 1 82 ? 6.689 -9.391 2.178 1.00 93.47 87 GLY A N 1
ATOM 640 C CA . GLY A 1 82 ? 5.488 -9.281 1.326 1.00 95.90 87 GLY A CA 1
ATOM 641 C C . GLY A 1 82 ? 4.284 -10.012 1.916 1.00 97.18 87 GLY A C 1
ATOM 642 O O . GLY A 1 82 ? 3.238 -10.061 1.235 1.00 100.59 87 GLY A O 1
ATOM 643 N N . HIS A 1 83 ? 4.431 -10.589 3.115 1.00 93.60 88 HIS A N 1
ATOM 644 C CA . HIS A 1 83 ? 3.363 -11.308 3.859 1.00 96.42 88 HIS A CA 1
ATOM 645 C C . HIS A 1 83 ? 2.453 -10.282 4.541 1.00 95.64 88 HIS A C 1
ATOM 646 O O . HIS A 1 83 ? 2.820 -9.774 5.603 1.00 92.61 88 HIS A O 1
ATOM 653 N N . THR A 1 84 ? 1.301 -9.990 3.942 1.00 96.85 89 THR A N 1
ATOM 654 C CA . THR A 1 84 ? 0.395 -8.897 4.380 1.00 97.10 89 THR A CA 1
ATOM 655 C C . THR A 1 84 ? -0.662 -9.448 5.344 1.00 100.21 89 THR A C 1
ATOM 656 O O . THR A 1 84 ? -1.422 -8.639 5.911 1.00 99.20 89 THR A O 1
ATOM 660 N N . GLU A 1 85 ? -0.712 -10.768 5.539 1.00 103.67 90 GLU A N 1
ATOM 661 C CA . GLU A 1 85 ? -1.787 -11.448 6.315 1.00 105.83 90 GLU A CA 1
ATOM 662 C C . GLU A 1 85 ? -1.547 -11.216 7.807 1.00 100.97 90 GLU A C 1
ATOM 663 O O . GLU A 1 85 ? -0.442 -11.453 8.284 1.00 96.30 90 GLU A O 1
ATOM 669 N N . PRO A 1 86 ? -2.567 -10.771 8.585 1.00 101.73 91 PRO A N 1
ATOM 670 C CA . PRO A 1 86 ? -2.407 -10.483 10.016 1.00 99.38 91 PRO A CA 1
ATOM 671 C C . PRO A 1 86 ? -1.690 -11.581 10.817 1.00 100.12 91 PRO A C 1
ATOM 672 O O . PRO A 1 86 ? -0.949 -11.269 11.722 1.00 97.75 91 PRO A O 1
ATOM 676 N N . GLU A 1 87 ? -1.929 -12.842 10.452 1.00 106.95 92 GLU A N 1
ATOM 677 C CA . GLU A 1 87 ? -1.407 -14.049 11.146 1.00 110.23 92 GLU A CA 1
ATOM 678 C C . GLU A 1 87 ? 0.120 -13.971 11.214 1.00 106.77 92 GLU A C 1
ATOM 679 O O . GLU A 1 87 ? 0.660 -14.284 12.288 1.00 103.93 92 GLU A O 1
ATOM 685 N N . TYR A 1 88 ? 0.763 -13.536 10.120 1.00 106.93 93 TYR A N 1
ATOM 686 C CA . TYR A 1 88 ? 2.243 -13.517 9.919 1.00 105.22 93 TYR A CA 1
ATOM 687 C C . TYR A 1 88 ? 2.936 -12.519 10.864 1.00 101.00 93 TYR A C 1
ATOM 688 O O . TYR A 1 88 ? 4.108 -12.752 11.205 1.00 99.59 93 TYR A O 1
ATOM 697 N N . PHE A 1 89 ? 2.260 -11.441 11.273 1.00 100.07 94 PHE A N 1
ATOM 698 C CA . PHE A 1 89 ? 2.799 -10.451 12.246 1.00 96.29 94 PHE A CA 1
ATOM 699 C C . PHE A 1 89 ? 3.037 -11.137 13.599 1.00 98.62 94 PHE A C 1
ATOM 700 O O . PHE A 1 89 ? 4.124 -10.940 14.178 1.00 99.71 94 PHE A O 1
ATOM 708 N N . LYS A 1 90 ? 2.057 -11.913 14.079 1.00 100.57 95 LYS A N 1
ATOM 709 C CA . LYS A 1 90 ? 2.109 -12.642 15.380 1.00 105.07 95 LYS A CA 1
ATOM 710 C C . LYS A 1 90 ? 3.339 -13.572 15.396 1.00 104.06 95 LYS A C 1
ATOM 711 O O . LYS A 1 90 ? 4.137 -13.466 16.354 1.00 103.44 95 LYS A O 1
ATOM 717 N N . ILE A 1 91 ? 3.508 -14.415 14.368 1.00 102.66 96 ILE A N 1
ATOM 718 C CA . ILE A 1 91 ? 4.627 -15.401 14.228 1.00 102.66 96 ILE A CA 1
ATOM 719 C C . ILE A 1 91 ? 5.958 -14.675 14.451 1.00 98.64 96 ILE A C 1
ATOM 720 O O . ILE A 1 91 ? 6.841 -15.234 15.139 1.00 99.65 96 ILE A O 1
ATOM 725 N N . ALA A 1 92 ? 6.090 -13.489 13.848 1.00 92.46 97 ALA A N 1
ATOM 726 C CA . ALA A 1 92 ? 7.300 -12.642 13.872 1.00 88.95 97 ALA A CA 1
ATOM 727 C C . ALA A 1 92 ? 7.594 -12.198 15.308 1.00 89.65 97 ALA A C 1
ATOM 728 O O . ALA A 1 92 ? 8.775 -12.173 15.678 1.00 89.44 97 ALA A O 1
ATOM 730 N N . ILE A 1 93 ? 6.561 -11.854 16.079 1.00 91.87 98 ILE A N 1
ATOM 731 C CA . ILE A 1 93 ? 6.683 -11.390 17.496 1.00 93.18 98 ILE A CA 1
ATOM 732 C C . ILE A 1 93 ? 7.045 -12.583 18.385 1.00 96.38 98 ILE A C 1
ATOM 733 O O . ILE A 1 93 ? 7.978 -12.447 19.195 1.00 94.61 98 ILE A O 1
ATOM 738 N N . GLU A 1 94 ? 6.303 -13.690 18.250 1.00 101.79 99 GLU A N 1
ATOM 739 C CA . GLU A 1 94 ? 6.534 -14.967 18.981 1.00 105.27 99 GLU A CA 1
ATOM 740 C C . GLU A 1 94 ? 7.946 -15.480 18.681 1.00 103.82 99 GLU A C 1
ATOM 741 O O . GLU A 1 94 ? 8.534 -16.112 19.576 1.00 105.73 99 GLU A O 1
ATOM 747 N N . ALA A 1 95 ? 8.456 -15.216 17.473 1.00 100.64 100 ALA A N 1
ATOM 748 C CA . ALA A 1 95 ? 9.846 -15.523 17.052 1.00 100.17 100 ALA A CA 1
ATOM 749 C C . ALA A 1 95 ? 10.847 -14.563 17.727 1.00 96.30 100 ALA A C 1
ATOM 750 O O . ALA A 1 95 ? 12.016 -14.982 17.905 1.00 95.48 100 ALA A O 1
ATOM 752 N N . GLY A 1 96 ? 10.419 -13.335 18.074 1.00 91.09 101 GLY A N 1
ATOM 753 C CA . GLY A 1 96 ? 11.188 -12.356 18.876 1.00 86.44 101 GLY A CA 1
ATOM 754 C C . GLY A 1 96 ? 11.577 -11.099 18.105 1.00 79.32 101 GLY A C 1
ATOM 755 O O . GLY A 1 96 ? 12.523 -10.409 18.537 1.00 79.59 101 GLY A O 1
ATOM 756 N N . ALA A 1 97 ? 10.892 -10.797 17.002 1.00 75.27 102 ALA A N 1
ATOM 757 C CA . ALA A 1 97 ? 11.046 -9.533 16.252 1.00 71.46 102 ALA A CA 1
ATOM 758 C C . ALA A 1 97 ? 10.440 -8.396 17.075 1.00 69.22 102 ALA A C 1
ATOM 759 O O . ALA A 1 97 ? 9.551 -8.665 17.889 1.00 71.83 102 ALA A O 1
ATOM 761 N N . THR A 1 98 ? 10.892 -7.169 16.834 1.00 66.15 103 THR A N 1
ATOM 762 C CA . THR A 1 98 ? 10.398 -5.942 17.492 1.00 65.14 103 THR A CA 1
ATOM 763 C C . THR A 1 98 ? 9.258 -5.325 16.680 1.00 65.68 103 THR A C 1
ATOM 764 O O . THR A 1 98 ? 8.272 -4.885 17.295 1.00 66.07 103 THR A O 1
ATOM 768 N N . ASP A 1 99 ? 9.384 -5.271 15.354 1.00 67.75 104 ASP A N 1
ATOM 769 C CA . ASP A 1 99 ? 8.382 -4.590 14.490 1.00 70.91 104 ASP A CA 1
ATOM 770 C C . ASP A 1 99 ? 8.334 -5.234 13.098 1.00 72.86 104 ASP A C 1
ATOM 771 O O . ASP A 1 99 ? 8.961 -6.290 12.913 1.00 77.95 104 ASP A O 1
ATOM 776 N N . TYR A 1 100 ? 7.634 -4.594 12.152 1.00 72.80 105 TYR A N 1
ATOM 777 C CA . TYR A 1 100 ? 7.091 -5.223 10.921 1.00 72.29 105 TYR A CA 1
ATOM 778 C C . TYR A 1 100 ? 6.830 -4.169 9.836 1.00 71.06 105 TYR A C 1
ATOM 779 O O . TYR A 1 100 ? 6.071 -3.227 10.083 1.00 72.74 105 TYR A O 1
ATOM 788 N N . ILE A 1 101 ? 7.430 -4.321 8.657 1.00 69.90 106 ILE A N 1
ATOM 789 C CA . ILE A 1 101 ? 7.066 -3.516 7.457 1.00 73.27 106 ILE A CA 1
ATOM 790 C C . ILE A 1 101 ? 6.632 -4.460 6.339 1.00 74.97 106 ILE A C 1
ATOM 791 O O . ILE A 1 101 ? 7.368 -5.439 6.064 1.00 77.23 106 ILE A O 1
ATOM 796 N N . THR A 1 102 ? 5.506 -4.140 5.710 1.00 74.86 107 THR A N 1
ATOM 797 C CA . THR A 1 102 ? 5.027 -4.791 4.467 1.00 79.75 107 THR A CA 1
ATOM 798 C C . THR A 1 102 ? 5.767 -4.119 3.307 1.00 79.57 107 THR A C 1
ATOM 799 O O . THR A 1 102 ? 5.667 -2.889 3.191 1.00 82.25 107 THR A O 1
ATOM 803 N N . LYS A 1 103 ? 6.533 -4.867 2.518 1.00 80.33 108 LYS A N 1
ATOM 804 C CA . LYS A 1 103 ? 7.168 -4.305 1.294 1.00 84.40 108 LYS A CA 1
ATOM 805 C C . LYS A 1 103 ? 6.078 -4.134 0.234 1.00 86.12 108 LYS A C 1
ATOM 806 O O . LYS A 1 103 ? 5.034 -4.784 0.297 1.00 85.47 108 LYS A O 1
ATOM 812 N N . PRO A 1 104 ? 6.230 -3.191 -0.724 1.00 89.36 109 PRO A N 1
ATOM 813 C CA . PRO A 1 104 ? 7.391 -2.299 -0.783 1.00 88.02 109 PRO A CA 1
ATOM 814 C C . PRO A 1 104 ? 7.326 -1.230 0.320 1.00 86.37 109 PRO A C 1
ATOM 815 O O . PRO A 1 104 ? 6.319 -0.545 0.412 1.00 86.59 109 PRO A O 1
ATOM 819 N N . ALA A 1 105 ? 8.378 -1.149 1.145 1.00 84.54 110 ALA A N 1
ATOM 820 C CA . ALA A 1 105 ? 8.502 -0.218 2.292 1.00 81.44 110 ALA A CA 1
ATOM 821 C C . ALA A 1 105 ? 8.399 1.226 1.789 1.00 82.95 110 ALA A C 1
ATOM 822 O O . ALA A 1 105 ? 9.027 1.519 0.756 1.00 82.60 110 ALA A O 1
ATOM 824 N N . LYS A 1 106 ? 7.638 2.076 2.486 1.00 82.74 111 LYS A N 1
ATOM 825 C CA . LYS A 1 106 ? 7.604 3.551 2.270 1.00 83.75 111 LYS A CA 1
ATOM 826 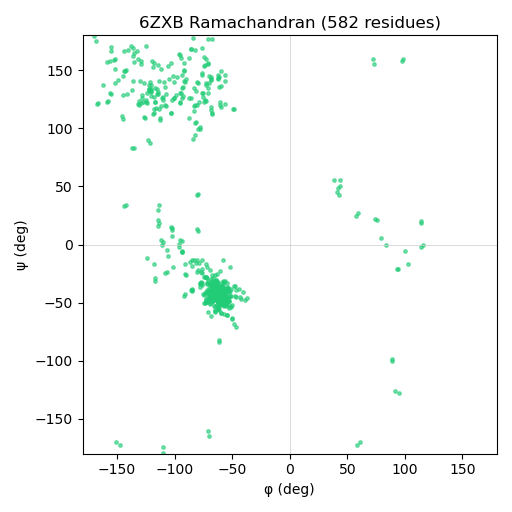C C . LYS A 1 106 ? 8.660 4.192 3.175 1.00 80.64 111 LYS A C 1
ATOM 827 O O . LYS A 1 106 ? 8.819 3.696 4.336 1.00 79.04 111 LYS A O 1
ATOM 833 N N . GLU A 1 107 ? 9.341 5.238 2.688 1.00 79.33 112 GLU A N 1
ATOM 834 C CA . GLU A 1 107 ? 10.347 6.011 3.478 1.00 80.49 112 GLU A CA 1
ATOM 835 C C . GLU A 1 107 ? 9.792 6.233 4.902 1.00 77.90 112 GLU A C 1
ATOM 836 O O . GLU A 1 107 ? 10.516 5.954 5.882 1.00 74.13 112 GLU A O 1
ATOM 842 N N . ILE A 1 108 ? 8.523 6.651 4.983 1.00 81.79 113 ILE A N 1
ATOM 843 C CA . ILE A 1 108 ? 7.793 7.083 6.213 1.00 82.81 113 ILE A CA 1
ATOM 844 C C . ILE A 1 108 ? 7.659 5.887 7.158 1.00 80.21 113 ILE A C 1
ATOM 845 O O . ILE A 1 108 ? 8.044 6.045 8.328 1.00 76.85 113 ILE A O 1
ATOM 850 N N . GLU A 1 109 ? 7.138 4.741 6.695 1.00 78.90 114 GLU A N 1
ATOM 851 C CA . GLU A 1 109 ? 6.894 3.613 7.628 1.00 79.06 114 GLU A CA 1
ATOM 852 C C . GLU A 1 109 ? 8.261 3.111 8.097 1.00 74.28 114 GLU A C 1
ATOM 853 O O . GLU A 1 109 ? 8.357 2.814 9.291 1.00 71.72 114 GLU A O 1
ATOM 859 N N . LEU A 1 110 ? 9.299 3.156 7.255 1.00 73.57 115 LEU A N 1
ATOM 860 C CA . LEU A 1 110 ? 10.656 2.687 7.640 1.00 72.18 115 LEU A CA 1
ATOM 861 C C . LEU A 1 110 ? 11.178 3.534 8.810 1.00 70.20 115 LEU A C 1
ATOM 862 O O . LEU A 1 110 ? 11.611 2.943 9.771 1.00 68.74 115 LEU A O 1
ATOM 867 N N . LEU A 1 111 ? 11.094 4.861 8.730 1.00 71.38 116 LEU A N 1
ATOM 868 C CA . LEU A 1 111 ? 11.558 5.805 9.784 1.00 70.59 116 LEU A CA 1
ATOM 869 C C . LEU A 1 111 ? 10.733 5.622 11.062 1.00 70.74 116 LEU A C 1
ATOM 870 O O . LEU A 1 111 ? 11.304 5.704 12.163 1.00 68.86 116 LEU A O 1
ATOM 875 N N . ALA A 1 112 ? 9.422 5.444 10.923 1.00 72.49 117 ALA A N 1
ATOM 876 C CA . ALA A 1 112 ? 8.493 5.228 12.057 1.00 71.90 117 ALA A CA 1
ATOM 877 C C . ALA A 1 112 ? 8.934 3.983 12.837 1.00 70.27 117 ALA A C 1
ATOM 878 O O . ALA A 1 112 ? 9.109 4.073 14.081 1.00 66.84 117 ALA A O 1
ATOM 880 N N . ARG A 1 113 ? 9.148 2.877 12.113 1.00 69.93 118 ARG A N 1
ATOM 881 C CA . ARG A 1 113 ? 9.535 1.562 12.693 1.00 68.84 118 ARG A CA 1
ATOM 882 C C . ARG A 1 113 ? 10.887 1.673 13.409 1.00 63.55 118 ARG A C 1
ATOM 883 O O . ARG A 1 113 ? 11.003 1.081 14.463 1.00 61.80 118 ARG A O 1
ATOM 891 N N . ILE A 1 114 ? 11.851 2.378 12.823 1.00 59.38 119 ILE A N 1
ATOM 892 C CA . ILE A 1 114 ? 13.207 2.567 13.398 1.00 61.27 119 ILE A CA 1
ATOM 893 C C . ILE A 1 114 ? 13.098 3.429 14.659 1.00 61.80 119 ILE A C 1
ATOM 894 O O . ILE A 1 114 ? 13.824 3.156 15.630 1.00 61.10 119 ILE A O 1
ATOM 899 N N . PHE A 1 115 ? 12.251 4.451 14.648 1.00 61.75 120 PHE A N 1
ATOM 900 C CA . PHE A 1 115 ? 12.050 5.319 15.828 1.00 62.55 120 PHE A CA 1
ATOM 901 C C . PHE A 1 115 ? 11.530 4.435 16.970 1.00 60.30 120 PHE A C 1
ATOM 902 O O . PHE A 1 115 ? 12.129 4.437 18.072 1.00 58.48 120 PHE A O 1
ATOM 910 N N . SER A 1 116 ? 10.479 3.657 16.687 1.00 59.70 121 SER A N 1
ATOM 911 C CA . SER A 1 116 ? 9.862 2.689 17.630 1.00 58.88 121 SER A CA 1
ATOM 912 C C . SER A 1 116 ? 10.904 1.696 18.160 1.00 57.16 121 SER A C 1
ATOM 913 O O . SER A 1 116 ? 10.953 1.481 19.384 1.00 58.23 121 SER A O 1
ATOM 916 N N . ALA A 1 117 ? 11.668 1.074 17.271 1.00 55.76 122 ALA A N 1
ATOM 917 C CA . ALA A 1 117 ? 12.703 0.071 17.628 1.00 54.73 122 ALA A CA 1
ATOM 918 C C . ALA A 1 117 ? 13.721 0.700 18.588 1.00 53.27 122 ALA A C 1
ATOM 919 O O . ALA A 1 117 ? 14.149 0.012 19.518 1.00 53.12 122 ALA A O 1
ATOM 921 N N . LEU A 1 118 ? 14.034 1.980 18.413 1.00 54.35 123 LEU A N 1
ATOM 922 C CA . LEU A 1 118 ? 15.049 2.705 19.225 1.00 57.01 123 LEU A CA 1
ATOM 923 C C . LEU A 1 118 ? 14.470 3.071 20.592 1.00 59.63 123 LEU A C 1
ATOM 924 O O . LEU A 1 118 ? 15.257 3.112 21.595 1.00 60.34 123 LEU A O 1
ATOM 929 N N . ARG A 1 119 ? 13.165 3.340 20.658 1.00 59.12 124 ARG A N 1
ATOM 930 C CA . ARG A 1 119 ? 12.515 3.618 21.963 1.00 59.58 124 ARG A CA 1
ATOM 931 C C . ARG A 1 119 ? 12.506 2.315 22.770 1.00 57.08 124 ARG A C 1
ATOM 932 O O . ARG A 1 119 ? 12.799 2.349 24.009 1.00 57.31 124 ARG A O 1
ATOM 940 N N . ILE A 1 120 ? 12.224 1.199 22.100 1.00 53.57 125 ILE A N 1
ATOM 941 C CA . ILE A 1 120 ? 12.164 -0.132 22.770 1.00 53.89 125 ILE A CA 1
ATOM 942 C C . ILE A 1 120 ? 13.567 -0.557 23.203 1.00 53.07 125 ILE A C 1
ATOM 943 O O . ILE A 1 120 ? 13.715 -1.069 24.329 1.00 54.76 125 ILE A O 1
ATOM 948 N N . LYS A 1 121 ? 14.566 -0.356 22.350 1.00 52.69 126 LYS A N 1
ATOM 949 C CA . LYS A 1 121 ? 15.976 -0.657 22.690 1.00 52.72 126 LYS A CA 1
ATOM 950 C C . LYS A 1 121 ? 16.358 0.103 23.963 1.00 53.10 126 LYS A C 1
ATOM 951 O O . LYS A 1 121 ? 17.038 -0.495 24.831 1.00 53.96 126 LYS A O 1
ATOM 957 N N . ALA A 1 122 ? 15.952 1.377 24.059 1.00 52.38 127 ALA A N 1
ATOM 958 C CA . ALA A 1 122 ? 16.369 2.301 25.139 1.00 54.16 127 ALA A CA 1
ATOM 959 C C . ALA A 1 122 ? 15.759 1.823 26.452 1.00 54.73 127 ALA A C 1
ATOM 960 O O . ALA A 1 122 ? 16.480 1.786 27.458 1.00 57.02 127 ALA A O 1
ATOM 962 N N . LEU A 1 123 ? 14.469 1.456 26.410 1.00 53.84 128 LEU A N 1
ATOM 963 C CA . LEU A 1 123 ? 13.749 0.922 27.585 1.00 54.37 128 LEU A CA 1
ATOM 964 C C . LEU A 1 123 ? 14.315 -0.455 27.938 1.00 53.91 128 LEU A C 1
ATOM 965 O O . LEU A 1 123 ? 14.501 -0.723 29.141 1.00 53.84 128 LEU A O 1
ATOM 970 N N . HIS A 1 124 ? 14.548 -1.302 26.930 1.00 52.10 129 HIS A N 1
ATOM 971 C CA . HIS A 1 124 ? 15.099 -2.667 27.136 1.00 53.33 129 HIS A CA 1
ATOM 972 C C . HIS A 1 124 ? 16.448 -2.562 27.870 1.00 54.55 129 HIS A C 1
ATOM 973 O O . HIS A 1 124 ? 16.676 -3.401 28.807 1.00 55.35 129 HIS A O 1
ATOM 980 N N . ASP A 1 125 ? 17.268 -1.554 27.512 1.00 64.08 130 ASP A N 1
ATOM 981 C CA . ASP A 1 125 ? 18.639 -1.344 28.063 1.00 62.12 130 ASP A CA 1
ATOM 982 C C . ASP A 1 125 ? 18.524 -0.817 29.499 1.00 59.83 130 ASP A C 1
ATOM 983 O O . ASP A 1 125 ? 19.181 -1.385 30.382 1.00 56.60 130 ASP A O 1
ATOM 988 N N . GLN A 1 126 ? 17.721 0.228 29.714 1.00 61.38 131 GLN A N 1
ATOM 989 C CA . GLN A 1 126 ? 17.509 0.801 31.060 1.00 60.59 131 GLN A CA 1
ATOM 990 C C . GLN A 1 126 ? 17.050 -0.310 32.003 1.00 59.69 131 GLN A C 1
ATOM 991 O O . GLN A 1 126 ? 17.495 -0.319 33.152 1.00 58.81 131 GLN A O 1
ATOM 997 N N . LEU A 1 127 ? 16.217 -1.226 31.521 1.00 60.85 132 LEU A N 1
ATOM 998 C CA . LEU A 1 127 ? 15.665 -2.326 32.348 1.00 60.70 132 LEU A CA 1
ATOM 999 C C . LEU A 1 127 ? 16.739 -3.369 32.650 1.00 60.65 132 LEU A C 1
ATOM 1000 O O . LEU A 1 127 ? 16.837 -3.768 33.785 1.00 57.78 132 LEU A O 1
ATOM 1005 N N . ARG A 1 128 ? 17.488 -3.819 31.655 1.00 65.16 133 ARG A N 1
ATOM 1006 C CA . ARG A 1 128 ? 18.590 -4.792 31.871 1.00 67.36 133 ARG A CA 1
ATOM 1007 C C . ARG A 1 128 ? 19.576 -4.233 32.911 1.00 63.51 133 ARG A C 1
ATOM 1008 O O . ARG A 1 128 ? 20.134 -5.053 33.672 1.00 61.71 133 ARG A O 1
ATOM 1016 N N . GLU A 1 129 ? 19.744 -2.905 32.979 1.00 60.94 134 GLU A N 1
ATOM 1017 C CA . GLU A 1 129 ? 20.689 -2.234 33.905 1.00 57.96 134 GLU A CA 1
ATOM 1018 C C . GLU A 1 129 ? 20.096 -2.187 35.333 1.00 55.57 134 GLU A C 1
ATOM 1019 O O . GLU A 1 129 ? 20.875 -2.440 36.301 1.00 53.78 134 GLU A O 1
ATOM 1025 N N . THR A 1 130 ? 18.780 -1.989 35.493 1.00 52.97 135 THR A N 1
ATOM 1026 C CA . THR A 1 130 ? 18.095 -2.078 36.798 1.00 52.34 135 THR A CA 1
ATOM 1027 C C . THR A 1 130 ? 18.141 -3.534 37.298 1.00 51.03 135 THR A C 1
ATOM 1028 O O . THR A 1 130 ? 18.189 -3.766 38.555 1.00 50.54 135 THR A O 1
ATOM 1032 N N . ALA A 1 131 ? 18.110 -4.497 36.393 1.00 49.91 136 ALA A N 1
ATOM 1033 C CA . ALA A 1 131 ? 18.031 -5.910 36.807 1.00 49.37 136 ALA A CA 1
ATOM 1034 C C . ALA A 1 131 ? 19.344 -6.345 37.469 1.00 47.29 136 ALA A C 1
ATOM 1035 O O . ALA A 1 131 ? 19.277 -7.313 38.187 1.00 47.86 136 ALA A O 1
ATOM 1037 N N . ILE A 1 132 ? 20.487 -5.695 37.236 1.00 45.91 137 ILE A N 1
ATOM 1038 C CA . ILE A 1 132 ? 21.777 -6.091 37.882 1.00 44.49 137 ILE A CA 1
ATOM 1039 C C . ILE A 1 132 ? 22.152 -5.082 38.974 1.00 42.17 137 ILE A C 1
ATOM 1040 O O . ILE A 1 132 ? 23.152 -5.333 39.722 1.00 40.20 137 ILE A O 1
ATOM 1045 N N . ARG A 1 133 ? 21.369 -4.005 39.103 1.00 41.48 138 ARG A N 1
ATOM 1046 C CA . ARG A 1 133 ? 21.685 -2.902 40.037 1.00 40.17 138 ARG A CA 1
ATOM 1047 C C . ARG A 1 133 ? 20.677 -2.863 41.164 1.00 39.64 138 ARG A C 1
ATOM 1048 O O . ARG A 1 133 ? 19.567 -3.173 40.960 1.00 41.48 138 ARG A O 1
ATOM 1056 N N . ASP A 1 134 ? 21.115 -2.384 42.298 1.00 38.79 139 ASP A N 1
ATOM 1057 C CA . ASP A 1 134 ? 20.257 -1.952 43.415 1.00 38.18 139 ASP A CA 1
ATOM 1058 C C . ASP A 1 134 ? 19.852 -0.538 43.054 1.00 38.98 139 ASP A C 1
ATOM 1059 O O . ASP A 1 134 ? 20.733 0.326 42.872 1.00 40.44 139 ASP A O 1
ATOM 1064 N N . VAL A 1 135 ? 18.580 -0.302 42.813 1.00 39.27 140 VAL A N 1
ATOM 1065 C CA . VAL A 1 135 ? 18.169 1.019 42.308 1.00 39.33 140 VAL A CA 1
ATOM 1066 C C . VAL A 1 135 ? 18.466 2.088 43.357 1.00 37.89 140 VAL A C 1
ATOM 1067 O O . VAL A 1 135 ? 18.858 3.148 42.956 1.00 38.38 140 VAL A O 1
ATOM 1071 N N . MET A 1 136 ? 18.404 1.807 44.661 1.00 36.29 141 MET A N 1
ATOM 1072 C CA . MET A 1 136 ? 18.538 2.889 45.657 1.00 35.71 141 MET A CA 1
ATOM 1073 C C . MET A 1 136 ? 19.982 3.406 45.666 1.00 35.50 141 MET A C 1
ATOM 1074 O O . MET A 1 136 ? 20.173 4.630 45.854 1.00 36.05 141 MET A O 1
ATOM 1079 N N . THR A 1 137 ? 20.978 2.522 45.494 1.00 34.88 142 THR A N 1
ATOM 1080 C CA . THR A 1 137 ? 22.398 2.897 45.644 1.00 34.18 142 THR A CA 1
ATOM 1081 C C . THR A 1 137 ? 23.176 3.005 44.321 1.00 35.45 142 THR A C 1
ATOM 1082 O O . THR A 1 137 ? 24.242 3.653 44.372 1.00 36.73 142 THR A O 1
ATOM 1086 N N . GLY A 1 138 ? 22.764 2.340 43.225 1.00 35.91 143 GLY A N 1
ATOM 1087 C CA . GLY A 1 138 ? 23.504 2.295 41.944 1.00 36.55 143 GLY A CA 1
ATOM 1088 C C . GLY A 1 138 ? 24.584 1.216 41.949 1.00 36.30 143 GLY A C 1
ATOM 1089 O O . GLY A 1 138 ? 25.279 1.009 40.910 1.00 37.73 143 GLY A O 1
ATOM 1090 N N . LEU A 1 139 ? 24.720 0.497 43.054 1.00 34.98 144 LEU A N 1
ATOM 1091 C CA . LEU A 1 139 ? 25.645 -0.642 43.228 1.00 33.89 144 LEU A CA 1
ATOM 1092 C C . LEU A 1 139 ? 25.008 -1.914 42.643 1.00 34.33 144 LEU A C 1
ATOM 1093 O O . LEU A 1 139 ? 23.739 -1.997 42.436 1.00 34.30 144 LEU A O 1
ATOM 1098 N N . TYR A 1 140 ? 25.813 -2.943 42.486 1.00 33.85 145 TYR A N 1
ATOM 1099 C CA . TYR A 1 140 ? 25.296 -4.258 42.067 1.00 34.76 145 TYR A CA 1
ATOM 1100 C C . TYR A 1 140 ? 24.321 -4.778 43.114 1.00 34.84 145 TYR A C 1
ATOM 1101 O O . TYR A 1 140 ? 24.545 -4.624 44.369 1.00 33.99 145 TYR A O 1
ATOM 1110 N N . ASN A 1 141 ? 23.279 -5.430 42.639 1.00 36.24 146 ASN A N 1
ATOM 1111 C CA . ASN A 1 141 ? 22.330 -6.116 43.555 1.00 36.46 146 ASN A CA 1
ATOM 1112 C C . ASN A 1 141 ? 22.918 -7.494 43.866 1.00 37.93 146 ASN A C 1
ATOM 1113 O O . ASN A 1 141 ? 24.034 -7.838 43.346 1.00 37.28 146 ASN A O 1
ATOM 1118 N N . ARG A 1 142 ? 22.215 -8.241 44.717 1.00 39.86 147 ARG A N 1
ATOM 1119 C CA . ARG A 1 142 ? 22.719 -9.506 45.281 1.00 42.00 147 ARG A CA 1
ATOM 1120 C C . ARG A 1 142 ? 22.765 -10.546 44.176 1.00 43.38 147 ARG A C 1
ATOM 1121 O O . ARG A 1 142 ? 23.779 -11.274 44.068 1.00 42.65 147 ARG A O 1
ATOM 1129 N N . ARG A 1 143 ? 21.691 -10.649 43.398 1.00 45.24 148 ARG A N 1
ATOM 1130 C CA . ARG A 1 143 ? 21.610 -11.651 42.315 1.00 49.06 148 ARG A CA 1
ATOM 1131 C C . ARG A 1 143 ? 22.850 -11.522 41.391 1.00 47.34 148 ARG A C 1
ATOM 1132 O O . ARG A 1 143 ? 23.441 -12.558 41.102 1.00 46.36 148 ARG A O 1
ATOM 1140 N N . TYR A 1 144 ? 23.208 -10.319 40.936 1.00 45.89 149 TYR A N 1
ATOM 1141 C CA . TYR A 1 144 ? 24.360 -10.099 40.020 1.00 47.38 149 TYR A CA 1
ATOM 1142 C C . TYR A 1 144 ? 25.642 -10.487 40.765 1.00 45.99 149 TYR A C 1
ATOM 1143 O O . TYR A 1 144 ? 26.467 -11.217 40.232 1.00 46.27 149 TYR A O 1
ATOM 1152 N N . MET A 1 145 ? 25.756 -10.011 42.004 1.00 44.27 150 MET A N 1
ATOM 1153 C CA . MET A 1 145 ? 26.981 -10.088 42.800 1.00 43.19 150 MET A CA 1
ATOM 1154 C C . MET A 1 145 ? 27.311 -11.547 43.046 1.00 44.53 150 MET A C 1
ATOM 1155 O O . MET A 1 145 ? 28.525 -11.869 42.938 1.00 43.62 150 MET A O 1
ATOM 1160 N N . GLU A 1 146 ? 26.323 -12.413 43.287 1.00 45.43 151 GLU A N 1
ATOM 1161 C CA . GLU A 1 146 ? 26.632 -13.852 43.542 1.00 47.70 151 GLU A CA 1
ATOM 1162 C C . GLU A 1 146 ? 27.333 -14.451 42.315 1.00 50.54 151 GLU A C 1
ATOM 1163 O O . GLU A 1 146 ? 28.284 -15.281 42.479 1.00 50.89 151 GLU A O 1
ATOM 1169 N N . GLU A 1 147 ? 26.837 -14.104 41.127 1.00 51.68 152 GLU A N 1
ATOM 1170 C CA . GLU A 1 147 ? 27.386 -14.607 39.860 1.00 54.18 152 GLU A CA 1
ATOM 1171 C C . GLU A 1 147 ? 28.761 -13.967 39.647 1.00 51.79 152 GLU A C 1
ATOM 1172 O O . GLU A 1 147 ? 29.661 -14.665 39.167 1.00 51.69 152 GLU A O 1
ATOM 1178 N N . ARG A 1 148 ? 28.918 -12.686 39.991 1.00 49.24 153 ARG A N 1
ATOM 1179 C CA . ARG A 1 148 ? 30.191 -11.959 39.781 1.00 49.10 153 ARG A CA 1
ATOM 1180 C C . ARG A 1 148 ? 31.238 -12.469 40.776 1.00 48.58 153 ARG A C 1
ATOM 1181 O O . ARG A 1 148 ? 32.401 -12.489 40.414 1.00 49.08 153 ARG A O 1
ATOM 1189 N N . ILE A 1 149 ? 30.829 -12.866 41.980 1.00 47.38 154 ILE A N 1
ATOM 1190 C CA . ILE A 1 149 ? 31.752 -13.478 42.969 1.00 47.51 154 ILE A CA 1
ATOM 1191 C C . ILE A 1 149 ? 32.275 -14.799 42.381 1.00 51.77 154 ILE A C 1
ATOM 1192 O O . ILE A 1 149 ? 33.540 -15.028 42.379 1.00 48.62 154 ILE A O 1
ATOM 1197 N N . GLU A 1 150 ? 31.360 -15.662 41.934 1.00 54.83 155 GLU A N 1
ATOM 1198 C CA . GLU A 1 150 ? 31.750 -16.964 41.336 1.00 60.01 155 GLU A CA 1
ATOM 1199 C C . GLU A 1 150 ? 32.747 -16.688 40.193 1.00 62.27 155 GLU A C 1
ATOM 1200 O O . GLU A 1 150 ? 33.820 -17.327 40.210 1.00 62.71 155 GLU A O 1
ATOM 1206 N N . GLN A 1 151 ? 32.463 -15.737 39.282 1.00 64.22 156 GLN A N 1
ATOM 1207 C CA . GLN A 1 151 ? 33.364 -15.429 38.125 1.00 65.59 156 GLN A CA 1
ATOM 1208 C C . GLN A 1 151 ? 34.719 -14.922 38.621 1.00 60.56 156 GLN A C 1
ATOM 1209 O O . GLN A 1 151 ? 35.702 -15.432 38.108 1.00 64.73 156 GLN A O 1
ATOM 1215 N N . GLU A 1 152 ? 34.779 -13.948 39.534 1.00 56.61 157 GLU A N 1
ATOM 1216 C CA . GLU A 1 152 ? 36.088 -13.361 39.952 1.00 56.54 157 GLU A CA 1
ATOM 1217 C C . GLU A 1 152 ? 36.920 -14.411 40.702 1.00 54.64 157 GLU A C 1
ATOM 1218 O O . GLU A 1 152 ? 38.104 -14.442 40.523 1.00 53.62 157 GLU A O 1
ATOM 1224 N N . PHE A 1 153 ? 36.285 -15.252 41.507 1.00 53.87 158 PHE A N 1
ATOM 1225 C CA . PHE A 1 153 ? 36.940 -16.360 42.237 1.00 53.75 158 PHE A CA 1
ATOM 1226 C C . PHE A 1 153 ? 37.565 -17.327 41.220 1.00 57.16 158 PHE A C 1
ATOM 1227 O O . PHE A 1 153 ? 38.721 -17.680 41.355 1.00 55.59 158 PHE A O 1
ATOM 1235 N N . GLN A 1 154 ? 36.809 -17.788 40.229 1.00 62.10 159 GLN A N 1
ATOM 1236 C CA . GLN A 1 154 ? 37.342 -18.717 39.193 1.00 66.19 159 GLN A CA 1
ATOM 1237 C C . GLN A 1 154 ? 38.493 -18.048 38.438 1.00 67.39 159 GLN A C 1
ATOM 1238 O O . GLN A 1 154 ? 39.522 -18.722 38.224 1.00 72.56 159 GLN A O 1
ATOM 1244 N N . ARG A 1 155 ? 38.336 -16.779 38.057 1.00 67.72 160 ARG A N 1
ATOM 1245 C CA . ARG A 1 155 ? 39.376 -15.989 37.346 1.00 70.40 160 ARG A CA 1
ATOM 1246 C C . ARG A 1 155 ? 40.641 -15.940 38.208 1.00 69.83 160 ARG A C 1
ATOM 1247 O O . ARG A 1 155 ? 41.771 -16.184 37.682 1.00 72.57 160 ARG A O 1
ATOM 1255 N N . CYS A 1 156 ? 40.497 -15.639 39.492 1.00 66.43 161 CYS A N 1
ATOM 1256 C CA . CYS A 1 156 ? 41.655 -15.477 40.390 1.00 66.75 161 CYS A CA 1
ATOM 1257 C C . CYS A 1 156 ? 42.327 -16.845 40.608 1.00 68.90 161 CYS A C 1
ATOM 1258 O O . CYS A 1 156 ? 43.581 -16.885 40.675 1.00 66.92 161 CYS A O 1
ATOM 1261 N N . LYS A 1 157 ? 41.564 -17.938 40.641 1.00 68.42 162 LYS A N 1
ATOM 1262 C CA . LYS A 1 157 ? 42.157 -19.303 40.743 1.00 70.60 162 LYS A CA 1
ATOM 1263 C C . LYS A 1 157 ? 42.952 -19.649 39.468 1.00 72.13 162 LYS A C 1
ATOM 1264 O O . LYS A 1 157 ? 44.084 -20.112 39.603 1.00 68.70 162 LYS A O 1
ATOM 1270 N N . ARG A 1 158 ? 42.403 -19.410 38.269 1.00 73.76 163 ARG A N 1
ATOM 1271 C CA . ARG A 1 158 ? 43.128 -19.599 36.977 1.00 74.33 163 ARG A CA 1
ATOM 1272 C C . ARG A 1 158 ? 44.474 -18.849 36.988 1.00 76.36 163 ARG A C 1
ATOM 1273 O O . ARG A 1 158 ? 45.453 -19.413 36.471 1.00 77.11 163 ARG A O 1
ATOM 1281 N N . HIS A 1 159 ? 44.533 -17.629 37.536 1.00 74.55 164 HIS A N 1
ATOM 1282 C CA . HIS A 1 159 ? 45.692 -16.706 37.393 1.00 72.74 164 HIS A CA 1
ATOM 1283 C C . HIS A 1 159 ? 46.544 -16.720 38.658 1.00 70.20 164 HIS A C 1
ATOM 1284 O O . HIS A 1 159 ? 47.471 -15.912 38.768 1.00 69.31 164 HIS A O 1
ATOM 1291 N N . ASP A 1 160 ? 46.247 -17.612 39.586 1.00 72.05 165 ASP A N 1
ATOM 1292 C CA . ASP A 1 160 ? 46.883 -17.583 40.925 1.00 71.94 165 ASP A CA 1
ATOM 1293 C C . ASP A 1 160 ? 46.948 -16.138 41.442 1.00 67.78 165 ASP A C 1
ATOM 1294 O O . ASP A 1 160 ? 47.958 -15.801 42.028 1.00 68.04 165 ASP A O 1
ATOM 1299 N N . SER A 1 161 ? 45.881 -15.344 41.275 1.00 67.57 166 SER A N 1
ATOM 1300 C CA . SER A 1 161 ? 45.786 -13.914 41.688 1.00 63.31 166 SER A CA 1
ATOM 1301 C C . SER A 1 161 ? 45.207 -13.809 43.092 1.00 59.35 166 SER A C 1
ATOM 1302 O O . SER A 1 161 ? 44.315 -14.619 43.420 1.00 67.00 166 SER A O 1
ATOM 1305 N N . LEU A 1 162 ? 45.597 -12.764 43.818 1.00 52.62 167 LEU A N 1
ATOM 1306 C CA . LEU A 1 162 ? 44.966 -12.394 45.105 1.00 47.86 167 LEU A CA 1
ATOM 1307 C C . LEU A 1 162 ? 43.518 -11.881 44.859 1.00 46.00 167 LEU A C 1
ATOM 1308 O O . LEU A 1 162 ? 43.275 -11.121 43.873 1.00 44.03 167 LEU A O 1
ATOM 1313 N N . LEU A 1 163 ? 42.589 -12.232 45.750 1.00 43.83 168 LEU A N 1
ATOM 1314 C CA . LEU A 1 163 ? 41.190 -11.708 45.767 1.00 42.64 168 LEU A CA 1
ATOM 1315 C C . LEU A 1 163 ? 40.740 -11.588 47.228 1.00 41.17 168 LEU A C 1
ATOM 1316 O O . LEU A 1 163 ? 40.626 -12.626 47.885 1.00 41.47 168 LEU A O 1
ATOM 1321 N N . SER A 1 164 ? 40.626 -10.372 47.752 1.00 40.19 169 SER A N 1
ATOM 1322 C CA . SER A 1 164 ? 40.085 -10.147 49.123 1.00 40.53 169 SER A CA 1
ATOM 1323 C C . SER A 1 164 ? 38.595 -9.762 49.021 1.00 38.97 169 SER A C 1
ATOM 1324 O O . SER A 1 164 ? 38.210 -9.147 48.019 1.00 38.27 169 SER A O 1
ATOM 1327 N N . MET A 1 165 ? 37.791 -10.203 49.973 1.00 40.16 170 MET A N 1
ATOM 1328 C CA . MET A 1 165 ? 36.327 -9.893 50.052 1.00 39.70 170 MET A CA 1
ATOM 1329 C C . MET A 1 165 ? 36.037 -9.255 51.413 1.00 39.02 170 MET A C 1
ATOM 1330 O O . MET A 1 165 ? 36.557 -9.788 52.438 1.00 40.53 170 MET A O 1
ATOM 1335 N N . ALA A 1 166 ? 35.343 -8.122 51.418 1.00 36.95 171 ALA A N 1
ATOM 1336 C CA . ALA A 1 166 ? 34.801 -7.497 52.638 1.00 36.47 171 ALA A CA 1
ATOM 1337 C C . ALA A 1 166 ? 33.269 -7.651 52.644 1.00 36.32 171 ALA A C 1
ATOM 1338 O O . ALA A 1 166 ? 32.606 -7.433 51.605 1.00 36.36 171 ALA A O 1
ATOM 1340 N N . MET A 1 167 ? 32.711 -8.022 53.787 1.00 36.95 172 MET A N 1
ATOM 1341 C CA . MET A 1 167 ? 31.270 -7.965 54.096 1.00 36.43 172 MET A CA 1
ATOM 1342 C C . MET A 1 167 ? 31.098 -6.970 55.240 1.00 34.52 172 MET A C 1
ATOM 1343 O O . MET A 1 167 ? 31.744 -7.206 56.318 1.00 34.08 172 MET A O 1
ATOM 1348 N N . ILE A 1 168 ? 30.360 -5.875 54.972 1.00 32.44 173 ILE A N 1
ATOM 1349 C CA . ILE A 1 168 ? 30.065 -4.784 55.936 1.00 31.50 173 ILE A CA 1
ATOM 1350 C C . ILE A 1 168 ? 28.553 -4.665 56.141 1.00 31.60 173 ILE A C 1
ATOM 1351 O O . ILE A 1 168 ? 27.723 -5.039 55.266 1.00 31.14 173 ILE A O 1
ATOM 1356 N N . ASP A 1 169 ? 28.215 -4.073 57.279 1.00 31.48 174 ASP A N 1
ATOM 1357 C CA . ASP A 1 169 ? 26.871 -4.081 57.831 1.00 31.24 174 ASP A CA 1
ATOM 1358 C C . ASP A 1 169 ? 26.734 -2.878 58.740 1.00 30.86 174 ASP A C 1
ATOM 1359 O O . ASP A 1 169 ? 27.624 -2.751 59.610 1.00 31.09 174 ASP A O 1
ATOM 1364 N N . ILE A 1 170 ? 25.657 -2.079 58.586 1.00 29.77 175 ILE A N 1
ATOM 1365 C CA . ILE A 1 170 ? 25.588 -0.789 59.299 1.00 29.43 175 ILE A CA 1
ATOM 1366 C C . ILE A 1 170 ? 25.325 -1.116 60.780 1.00 30.07 175 ILE A C 1
ATOM 1367 O O . ILE A 1 170 ? 24.659 -2.085 61.075 1.00 30.93 175 ILE A O 1
ATOM 1372 N N . ASP A 1 171 ? 25.980 -0.421 61.695 1.00 30.55 176 ASP A N 1
ATOM 1373 C CA . ASP A 1 171 ? 25.847 -0.632 63.164 1.00 31.38 176 ASP A CA 1
ATOM 1374 C C . ASP A 1 171 ? 24.501 -0.043 63.650 1.00 31.79 176 ASP A C 1
ATOM 1375 O O . ASP A 1 171 ? 24.256 1.149 63.414 1.00 31.12 176 ASP A O 1
ATOM 1380 N N . LYS A 1 172 ? 23.715 -0.855 64.354 1.00 33.38 177 LYS A N 1
ATOM 1381 C CA . LYS A 1 172 ? 22.380 -0.527 64.950 1.00 34.50 177 LYS A CA 1
ATOM 1382 C C . LYS A 1 172 ? 21.596 0.368 63.995 1.00 33.24 177 LYS A C 1
ATOM 1383 O O . LYS A 1 172 ? 21.221 1.461 64.385 1.00 33.54 177 LYS A O 1
ATOM 1389 N N . PHE A 1 173 ? 21.396 -0.066 62.761 1.00 32.13 178 PHE A N 1
ATOM 1390 C CA . PHE A 1 173 ? 20.630 0.681 61.737 1.00 31.62 178 PHE A CA 1
ATOM 1391 C C . PHE A 1 173 ? 19.122 0.680 62.064 1.00 32.17 178 PHE A C 1
ATOM 1392 O O . PHE A 1 173 ? 18.472 1.696 61.796 1.00 31.74 178 PHE A O 1
ATOM 1400 N N . LYS A 1 174 ? 18.601 -0.362 62.701 1.00 33.17 179 LYS A N 1
ATOM 1401 C CA . LYS A 1 174 ? 17.158 -0.381 63.100 1.00 34.08 179 LYS A CA 1
ATOM 1402 C C . LYS A 1 174 ? 16.861 0.825 64.001 1.00 35.39 179 LYS A C 1
ATOM 1403 O O . LYS A 1 174 ? 15.784 1.442 63.837 1.00 34.95 179 LYS A O 1
ATOM 1409 N N . ASN A 1 175 ? 17.802 1.192 64.902 1.00 36.36 180 ASN A N 1
ATOM 1410 C CA . ASN A 1 175 ? 17.560 2.313 65.849 1.00 37.05 180 ASN A CA 1
ATOM 1411 C C . ASN A 1 175 ? 17.568 3.623 65.048 1.00 35.70 180 ASN A C 1
ATOM 1412 O O . ASN A 1 175 ? 16.823 4.600 65.396 1.00 35.12 180 ASN A O 1
ATOM 1417 N N . ILE A 1 176 ? 18.378 3.677 63.997 1.00 34.49 181 ILE A N 1
ATOM 1418 C CA . ILE A 1 176 ? 18.382 4.870 63.093 1.00 34.22 181 ILE A CA 1
ATOM 1419 C C . ILE A 1 176 ? 16.991 5.005 62.456 1.00 34.20 181 ILE A C 1
ATOM 1420 O O . ILE A 1 176 ? 16.431 6.106 62.485 1.00 34.58 181 ILE A O 1
ATOM 1425 N N . ASN A 1 177 ? 16.432 3.925 61.926 1.00 34.52 182 ASN A N 1
ATOM 1426 C CA . ASN A 1 177 ? 15.079 3.948 61.265 1.00 35.33 182 ASN A CA 1
ATOM 1427 C C . ASN A 1 177 ? 14.028 4.382 62.271 1.00 35.22 182 ASN A C 1
ATOM 1428 O O . ASN A 1 177 ? 13.330 5.334 61.966 1.00 36.08 182 ASN A O 1
ATOM 1433 N N . ASP A 1 178 ? 14.012 3.767 63.451 1.00 35.34 183 ASP A N 1
ATOM 1434 C CA . ASP A 1 178 ? 13.009 3.998 64.519 1.00 36.23 183 ASP A CA 1
ATOM 1435 C C . ASP A 1 178 ? 13.084 5.414 65.042 1.00 36.03 183 ASP A C 1
ATOM 1436 O O . ASP A 1 178 ? 12.065 5.956 65.416 1.00 36.52 183 ASP A O 1
ATOM 1441 N N . THR A 1 179 ? 14.271 5.989 65.122 1.00 35.35 184 THR A N 1
ATOM 1442 C CA . THR A 1 179 ? 14.465 7.338 65.704 1.00 35.73 184 THR A CA 1
ATOM 1443 C C . THR A 1 179 ? 14.204 8.411 64.639 1.00 35.69 184 THR A C 1
ATOM 1444 O O . THR A 1 179 ? 13.709 9.441 64.983 1.00 36.98 184 THR A O 1
ATOM 1448 N N . TYR A 1 180 ? 14.610 8.209 63.393 1.00 35.23 185 TYR A N 1
ATOM 1449 C CA . TYR A 1 180 ? 14.757 9.286 62.365 1.00 35.24 185 TYR A CA 1
ATOM 1450 C C . TYR A 1 180 ? 13.816 9.065 61.177 1.00 35.00 185 TYR A C 1
ATOM 1451 O O . TYR A 1 180 ? 13.595 10.053 60.473 1.00 35.55 185 TYR A O 1
ATOM 1460 N N . GLY A 1 181 ? 13.285 7.856 61.019 1.00 34.52 186 GLY A N 1
ATOM 1461 C CA . GLY A 1 181 ? 12.388 7.494 59.916 1.00 34.87 186 GLY A CA 1
ATOM 1462 C C . GLY A 1 181 ? 13.073 6.817 58.783 1.00 34.32 186 GLY A C 1
ATOM 1463 O O . GLY A 1 181 ? 14.301 6.934 58.631 1.00 34.29 186 GLY A O 1
ATOM 1464 N N . HIS A 1 182 ? 12.342 6.081 58.001 1.00 35.02 187 HIS A N 1
ATOM 1465 C CA . HIS A 1 182 ? 12.919 5.248 56.922 1.00 35.57 187 HIS A CA 1
ATOM 1466 C C . HIS A 1 182 ? 13.512 6.097 55.808 1.00 35.47 187 HIS A C 1
ATOM 1467 O O . HIS A 1 182 ? 14.465 5.612 55.247 1.00 34.75 187 HIS A O 1
ATOM 1474 N N . GLU A 1 183 ? 13.035 7.316 55.597 1.00 36.12 188 GLU A N 1
ATOM 1475 C CA . GLU A 1 183 ? 13.560 8.236 54.582 1.00 37.18 188 GLU A CA 1
ATOM 1476 C C . GLU A 1 183 ? 15.035 8.537 54.934 1.00 35.72 188 GLU A C 1
ATOM 1477 O O . GLU A 1 183 ? 15.888 8.481 54.037 1.00 34.26 188 GLU A O 1
ATOM 1483 N N . ILE A 1 184 ? 15.292 8.843 56.206 1.00 34.89 189 ILE A N 1
ATOM 1484 C CA . ILE A 1 184 ? 16.622 9.169 56.741 1.00 34.41 189 ILE A CA 1
ATOM 1485 C C . ILE A 1 184 ? 17.481 7.902 56.667 1.00 33.35 189 ILE A C 1
ATOM 1486 O O . ILE A 1 184 ? 18.604 8.020 56.270 1.00 32.04 189 ILE A O 1
ATOM 1491 N N . GLY A 1 185 ? 16.911 6.745 57.016 1.00 33.00 190 GLY A N 1
ATOM 1492 C CA . GLY A 1 185 ? 17.567 5.443 56.847 1.00 32.49 190 GLY A CA 1
ATOM 1493 C C . GLY A 1 185 ? 18.046 5.287 55.417 1.00 32.99 190 GLY A C 1
ATOM 1494 O O . GLY A 1 185 ? 19.248 4.889 55.182 1.00 31.70 190 GLY A O 1
ATOM 1495 N N . ASP A 1 186 ? 17.163 5.579 54.455 1.00 33.12 191 ASP A N 1
ATOM 1496 C CA . ASP A 1 186 ? 17.555 5.436 53.026 1.00 33.32 191 ASP A CA 1
ATOM 1497 C C . ASP A 1 186 ? 18.731 6.389 52.740 1.00 33.55 191 ASP A C 1
ATOM 1498 O O . ASP A 1 186 ? 19.637 5.957 51.996 1.00 32.90 191 ASP A O 1
ATOM 1503 N N . GLN A 1 187 ? 18.722 7.626 53.269 1.00 34.13 192 GLN A N 1
ATOM 1504 C CA . GLN A 1 187 ? 19.805 8.606 52.976 1.00 34.93 192 GLN A CA 1
ATOM 1505 C C . GLN A 1 187 ? 21.133 8.055 53.510 1.00 33.32 192 GLN A C 1
ATOM 1506 O O . GLN A 1 187 ? 22.173 8.325 52.846 1.00 33.25 192 GLN A O 1
ATOM 1512 N N . VAL A 1 188 ? 21.084 7.344 54.652 1.00 31.49 193 VAL A N 1
ATOM 1513 C CA . VAL A 1 188 ? 22.241 6.713 55.335 1.00 30.58 193 VAL A CA 1
ATOM 1514 C C . VAL A 1 188 ? 22.760 5.581 54.439 1.00 30.23 193 VAL A C 1
ATOM 1515 O O . VAL A 1 188 ? 24.000 5.485 54.211 1.00 30.30 193 VAL A O 1
ATOM 1519 N N . ILE A 1 189 ? 21.887 4.727 53.945 1.00 29.87 194 ILE A N 1
ATOM 1520 C CA . ILE A 1 189 ? 22.239 3.672 52.958 1.00 29.78 194 ILE A CA 1
ATOM 1521 C C . ILE A 1 189 ? 22.910 4.274 51.694 1.00 30.94 194 ILE A C 1
ATOM 1522 O O . ILE A 1 189 ? 23.971 3.707 51.254 1.00 30.55 194 ILE A O 1
ATOM 1527 N N . LYS A 1 190 ? 22.377 5.366 51.137 1.00 32.40 195 LYS A N 1
ATOM 1528 C CA . LYS A 1 190 ? 22.950 6.065 49.946 1.00 34.16 195 LYS A CA 1
ATOM 1529 C C . LYS A 1 190 ? 24.315 6.738 50.286 1.00 33.84 195 LYS A C 1
ATOM 1530 O O . LYS A 1 190 ? 25.138 6.887 49.420 1.00 34.28 195 LYS A O 1
ATOM 1536 N N . GLN A 1 191 ? 24.510 7.186 51.520 1.00 33.50 196 GLN A N 1
ATOM 1537 C CA . GLN A 1 191 ? 25.685 7.952 51.960 1.00 33.49 196 GLN A CA 1
ATOM 1538 C C . GLN A 1 191 ? 26.826 6.935 52.068 1.00 32.28 196 GLN A C 1
ATOM 1539 O O . GLN A 1 191 ? 27.885 7.217 51.572 1.00 31.96 196 GLN A O 1
ATOM 1545 N N . LEU A 1 192 ? 26.538 5.760 52.619 1.00 30.98 197 LEU A N 1
ATOM 1546 C CA . LEU A 1 192 ? 27.501 4.667 52.690 1.00 30.42 197 LEU A CA 1
ATOM 1547 C C . LEU A 1 192 ? 27.890 4.272 51.265 1.00 31.10 197 LEU A C 1
ATOM 1548 O O . LEU A 1 192 ? 29.169 4.162 50.946 1.00 30.90 197 LEU A O 1
ATOM 1553 N N . ALA A 1 193 ? 26.872 4.053 50.425 1.00 31.10 198 ALA A N 1
ATOM 1554 C CA . ALA A 1 193 ? 27.074 3.726 49.002 1.00 31.59 198 ALA A CA 1
ATOM 1555 C C . ALA A 1 193 ? 28.035 4.742 48.368 1.00 33.05 198 ALA A C 1
ATOM 1556 O O . ALA A 1 193 ? 29.042 4.283 47.755 1.00 32.77 198 ALA A O 1
ATOM 1558 N N . HIS A 1 194 ? 27.760 6.048 48.526 1.00 33.70 199 HIS A N 1
ATOM 1559 C CA . HIS A 1 194 ? 28.615 7.129 47.989 1.00 35.02 199 HIS A CA 1
ATOM 1560 C C . HIS A 1 194 ? 30.095 6.950 48.447 1.00 34.85 199 HIS A C 1
ATOM 1561 O O . HIS A 1 194 ? 30.982 7.098 47.606 1.00 35.02 199 HIS A O 1
ATOM 1568 N N . GLU A 1 195 ? 30.322 6.658 49.737 1.00 34.25 200 GLU A N 1
ATOM 1569 C CA . GLU A 1 195 ? 31.653 6.488 50.339 1.00 34.76 200 GLU A CA 1
ATOM 1570 C C . GLU A 1 195 ? 32.346 5.275 49.713 1.00 34.88 200 GLU A C 1
ATOM 1571 O O . GLU A 1 195 ? 33.592 5.351 49.452 1.00 34.91 200 GLU A O 1
ATOM 1577 N N . LEU A 1 196 ? 31.611 4.190 49.571 1.00 34.70 201 LEU A N 1
ATOM 1578 C CA . LEU A 1 196 ? 32.130 2.951 48.978 1.00 36.38 201 LEU A CA 1
ATOM 1579 C C . LEU A 1 196 ? 32.488 3.238 47.525 1.00 39.08 201 LEU A C 1
ATOM 1580 O O . LEU A 1 196 ? 33.622 2.883 47.178 1.00 44.41 201 LEU A O 1
ATOM 1585 N N . LYS A 1 197 ? 31.674 3.959 46.760 1.00 39.55 202 LYS A N 1
ATOM 1586 C CA . LYS A 1 197 ? 31.966 4.232 45.333 1.00 41.79 202 LYS A CA 1
ATOM 1587 C C . LYS A 1 197 ? 33.105 5.245 45.144 1.00 42.54 202 LYS A C 1
ATOM 1588 O O . LYS A 1 197 ? 33.529 5.381 44.003 1.00 43.72 202 LYS A O 1
ATOM 1594 N N . THR A 1 198 ? 33.511 6.030 46.143 1.00 41.84 203 THR A N 1
ATOM 1595 C CA . THR A 1 198 ? 34.474 7.140 45.894 1.00 43.12 203 THR A CA 1
ATOM 1596 C C . THR A 1 198 ? 35.838 6.828 46.532 1.00 42.15 203 THR A C 1
ATOM 1597 O O . THR A 1 198 ? 36.698 7.684 46.445 1.00 42.81 203 THR A O 1
ATOM 1601 N N . SER A 1 199 ? 36.008 5.662 47.153 1.00 40.61 204 SER A N 1
ATOM 1602 C CA . SER A 1 199 ? 37.132 5.404 48.079 1.00 40.72 204 SER A CA 1
ATOM 1603 C C . SER A 1 199 ? 38.034 4.283 47.554 1.00 41.35 204 SER A C 1
ATOM 1604 O O . SER A 1 199 ? 39.181 4.277 47.942 1.00 42.32 204 SER A O 1
ATOM 1607 N N . PHE A 1 200 ? 37.506 3.327 46.789 1.00 40.82 205 PHE A N 1
ATOM 1608 C CA . PHE A 1 200 ? 38.263 2.131 46.364 1.00 40.39 205 PHE A CA 1
ATOM 1609 C C . PHE A 1 200 ? 38.834 2.348 44.967 1.00 42.28 205 PHE A C 1
ATOM 1610 O O . PHE A 1 200 ? 38.424 3.268 44.293 1.00 43.09 205 PHE A O 1
ATOM 1618 N N . ALA A 1 201 ? 39.798 1.523 44.585 1.00 43.20 206 ALA A N 1
ATOM 1619 C CA . ALA A 1 201 ? 40.304 1.467 43.204 1.00 45.94 206 ALA A CA 1
ATOM 1620 C C . ALA A 1 201 ? 39.139 1.102 42.254 1.00 46.52 206 ALA A C 1
ATOM 1621 O O . ALA A 1 201 ? 38.250 0.357 42.637 1.00 45.38 206 ALA A O 1
ATOM 1623 N N . LYS A 1 202 ? 39.198 1.594 41.022 1.00 49.28 207 LYS A N 1
ATOM 1624 C CA . LYS A 1 202 ? 38.300 1.248 39.894 1.00 51.03 207 LYS A CA 1
ATOM 1625 C C . LYS A 1 202 ? 37.993 -0.252 39.876 1.00 48.22 207 LYS A C 1
ATOM 1626 O O . LYS A 1 202 ? 36.878 -0.650 39.573 1.00 48.54 207 LYS A O 1
ATOM 1632 N N . SER A 1 203 ? 38.974 -1.092 40.134 1.00 47.15 208 SER A N 1
ATOM 1633 C CA . SER A 1 203 ? 38.847 -2.554 39.897 1.00 46.20 208 SER A CA 1
ATOM 1634 C C . SER A 1 203 ? 37.992 -3.216 40.990 1.00 44.01 208 SER A C 1
ATOM 1635 O O . SER A 1 203 ? 37.688 -4.423 40.832 1.00 43.69 208 SER A O 1
ATOM 1638 N N . ALA A 1 204 ? 37.721 -2.525 42.099 1.00 41.74 209 ALA A N 1
ATOM 1639 C CA . ALA A 1 204 ? 36.893 -3.076 43.187 1.00 41.15 209 ALA A CA 1
ATOM 1640 C C . ALA A 1 204 ? 35.451 -3.205 42.683 1.00 40.28 209 ALA A C 1
ATOM 1641 O O . ALA A 1 204 ? 34.972 -2.327 41.915 1.00 40.95 209 ALA A O 1
ATOM 1643 N N . ILE A 1 205 ? 34.799 -4.284 43.114 1.00 38.78 210 ILE A N 1
ATOM 1644 C CA . ILE A 1 205 ? 33.411 -4.609 42.726 1.00 38.39 210 ILE A CA 1
ATOM 1645 C C . ILE A 1 205 ? 32.575 -4.448 43.992 1.00 37.35 210 ILE A C 1
ATOM 1646 O O . ILE A 1 205 ? 32.889 -5.116 45.011 1.00 36.46 210 ILE A O 1
ATOM 1651 N N . ILE A 1 206 ? 31.611 -3.524 43.925 1.00 37.07 211 ILE A N 1
ATOM 1652 C CA . ILE A 1 206 ? 30.816 -3.077 45.089 1.00 36.26 211 ILE A CA 1
ATOM 1653 C C . ILE A 1 206 ? 29.363 -3.478 44.871 1.00 36.96 211 ILE A C 1
ATOM 1654 O O . ILE A 1 206 ? 28.790 -3.179 43.807 1.00 36.80 211 ILE A O 1
ATOM 1659 N N . SER A 1 207 ? 28.794 -4.124 45.876 1.00 37.69 212 SER A N 1
ATOM 1660 C CA . SER A 1 207 ? 27.423 -4.661 45.899 1.00 37.43 212 SER A CA 1
ATOM 1661 C C . SER A 1 207 ? 26.724 -4.213 47.174 1.00 36.55 212 SER A C 1
ATOM 1662 O O . SER A 1 207 ? 27.356 -4.244 48.284 1.00 34.39 212 SER A O 1
ATOM 1665 N N . ARG A 1 208 ? 25.436 -3.885 47.024 1.00 35.27 213 ARG A N 1
ATOM 1666 C CA . ARG A 1 208 ? 24.500 -3.895 48.156 1.00 35.02 213 ARG A CA 1
ATOM 1667 C C . ARG A 1 208 ? 23.958 -5.312 48.239 1.00 35.73 213 ARG A C 1
ATOM 1668 O O . ARG A 1 208 ? 23.211 -5.720 47.367 1.00 36.79 213 ARG A O 1
ATOM 1676 N N . PHE A 1 209 ? 24.344 -6.060 49.249 1.00 35.75 214 PHE A N 1
ATOM 1677 C CA . PHE A 1 209 ? 24.063 -7.514 49.290 1.00 36.87 214 PHE A CA 1
ATOM 1678 C C . PHE A 1 209 ? 22.729 -7.802 49.987 1.00 36.64 214 PHE A C 1
ATOM 1679 O O . PHE A 1 209 ? 22.232 -8.911 49.852 1.00 37.15 214 PHE A O 1
ATOM 1687 N N . GLY A 1 210 ? 22.190 -6.836 50.728 1.00 36.30 215 GLY A N 1
ATOM 1688 C CA . GLY A 1 210 ? 20.950 -6.966 51.525 1.00 35.76 215 GLY A CA 1
ATOM 1689 C C . GLY A 1 210 ? 20.527 -5.605 52.021 1.00 34.82 215 GLY A C 1
ATOM 1690 O O . GLY A 1 210 ? 21.242 -4.626 51.700 1.00 33.87 215 GLY A O 1
ATOM 1691 N N . GLY A 1 211 ? 19.410 -5.532 52.763 1.00 34.57 216 GLY A N 1
ATOM 1692 C CA . GLY A 1 211 ? 18.871 -4.270 53.292 1.00 34.07 216 GLY A CA 1
ATOM 1693 C C . GLY A 1 211 ? 19.931 -3.292 53.782 1.00 33.32 216 GLY A C 1
ATOM 1694 O O . GLY A 1 211 ? 19.808 -2.075 53.471 1.00 34.35 216 GLY A O 1
ATOM 1695 N N . GLU A 1 212 ? 20.896 -3.738 54.580 1.00 32.57 217 GLU A N 1
ATOM 1696 C CA . GLU A 1 212 ? 21.928 -2.816 55.132 1.00 32.12 217 GLU A CA 1
ATOM 1697 C C . GLU A 1 212 ? 23.285 -3.537 55.169 1.00 32.16 217 GLU A C 1
ATOM 1698 O O . GLU A 1 212 ? 24.006 -3.341 56.151 1.00 31.68 217 GLU A O 1
ATOM 1704 N N . GLU A 1 213 ? 23.544 -4.414 54.202 1.00 32.75 218 GLU A N 1
ATOM 1705 C CA . GLU A 1 213 ? 24.768 -5.248 54.091 1.00 33.15 218 GLU A CA 1
ATOM 1706 C C . GLU A 1 213 ? 25.327 -4.997 52.693 1.00 33.39 218 GLU A C 1
ATOM 1707 O O . GLU A 1 213 ? 24.490 -4.896 51.720 1.00 33.67 218 GLU A O 1
ATOM 1713 N N . PHE A 1 214 ? 26.659 -4.878 52.596 1.00 32.96 219 PHE A N 1
ATOM 1714 C CA . PHE A 1 214 ? 27.403 -4.617 51.358 1.00 32.82 219 PHE A CA 1
ATOM 1715 C C . PHE A 1 214 ? 28.609 -5.542 51.342 1.00 33.81 219 PHE A C 1
ATOM 1716 O O . PHE A 1 214 ? 29.244 -5.761 52.436 1.00 33.23 219 PHE A O 1
ATOM 1724 N N . VAL A 1 215 ? 28.891 -6.059 50.146 1.00 34.16 220 VAL A N 1
ATOM 1725 C CA . VAL A 1 215 ? 29.978 -7.010 49.829 1.00 35.13 220 VAL A CA 1
ATOM 1726 C C . VAL A 1 215 ? 30.848 -6.308 48.793 1.00 35.84 220 VAL A C 1
ATOM 1727 O O . VAL A 1 215 ? 30.295 -5.720 47.846 1.00 35.85 220 VAL A O 1
ATOM 1731 N N . ILE A 1 216 ? 32.151 -6.245 49.040 1.00 36.15 221 ILE A N 1
ATOM 1732 C CA . ILE A 1 216 ? 33.119 -5.548 48.153 1.00 36.62 221 ILE A CA 1
ATOM 1733 C C . ILE A 1 216 ? 34.208 -6.568 47.862 1.00 38.28 221 ILE A C 1
ATOM 1734 O O . ILE A 1 216 ? 34.776 -7.147 48.834 1.00 38.32 221 ILE A O 1
ATOM 1739 N N . LEU A 1 217 ? 34.430 -6.843 46.577 1.00 38.64 222 LEU A N 1
ATOM 1740 C CA . LEU A 1 217 ? 35.592 -7.633 46.134 1.00 38.41 222 LEU A CA 1
ATOM 1741 C C . LEU A 1 217 ? 36.762 -6.689 45.807 1.00 38.74 222 LEU A C 1
ATOM 1742 O O . LEU A 1 217 ? 36.566 -5.615 45.177 1.00 37.99 222 LEU A O 1
ATOM 1747 N N . PHE A 1 218 ? 37.967 -7.104 46.181 1.00 38.48 223 PHE A N 1
ATOM 1748 C CA . PHE A 1 218 ? 39.204 -6.371 45.853 1.00 39.10 223 PHE A CA 1
ATOM 1749 C C . PHE A 1 218 ? 40.130 -7.327 45.100 1.00 39.75 223 PHE A C 1
ATOM 1750 O O . PHE A 1 218 ? 40.889 -8.066 45.741 1.00 39.68 223 PHE A O 1
ATOM 1758 N N . PRO A 1 219 ? 40.028 -7.367 43.749 1.00 39.59 224 PRO A N 1
ATOM 1759 C CA . PRO A 1 219 ? 40.856 -8.218 42.899 1.00 40.46 224 PRO A CA 1
ATOM 1760 C C . PRO A 1 219 ? 42.313 -7.786 43.092 1.00 41.86 224 PRO A C 1
ATOM 1761 O O . PRO A 1 219 ? 42.538 -6.610 43.273 1.00 41.61 224 PRO A O 1
ATOM 1765 N N . GLU A 1 220 ? 43.250 -8.738 43.077 1.00 43.80 225 GLU A N 1
ATOM 1766 C CA . GLU A 1 220 ? 44.709 -8.455 43.168 1.00 45.72 225 GLU A CA 1
ATOM 1767 C C . GLU A 1 220 ? 45.075 -7.709 44.462 1.00 44.34 225 GLU A C 1
ATOM 1768 O O . GLU A 1 220 ? 46.066 -6.959 44.451 1.00 44.81 225 GLU A O 1
ATOM 1774 N N . THR A 1 221 ? 44.309 -7.862 45.534 1.00 43.18 226 THR A N 1
ATOM 1775 C CA . THR A 1 221 ? 44.574 -7.192 46.833 1.00 42.39 226 THR A CA 1
ATOM 1776 C C . THR A 1 221 ? 44.557 -8.255 47.919 1.00 42.36 226 THR A C 1
ATOM 1777 O O . THR A 1 221 ? 43.564 -9.075 47.944 1.00 42.33 226 THR A O 1
ATOM 1781 N N . GLY A 1 222 ? 45.621 -8.274 48.727 1.00 43.68 227 GLY A N 1
ATOM 1782 C CA . GLY A 1 222 ? 45.781 -9.074 49.955 1.00 43.55 227 GLY A CA 1
ATOM 1783 C C . GLY A 1 222 ? 44.918 -8.542 51.098 1.00 42.45 227 GLY A C 1
ATOM 1784 O O . GLY A 1 222 ? 44.556 -7.359 51.093 1.00 41.75 227 GLY A O 1
ATOM 1785 N N . VAL A 1 223 ? 44.665 -9.389 52.079 1.00 42.32 228 VAL A N 1
ATOM 1786 C CA . VAL A 1 223 ? 43.736 -9.106 53.191 1.00 43.34 228 VAL A CA 1
ATOM 1787 C C . VAL A 1 223 ? 44.208 -7.862 53.958 1.00 41.71 228 VAL A C 1
ATOM 1788 O O . VAL A 1 223 ? 43.387 -6.959 54.236 1.00 41.24 228 VAL A O 1
ATOM 1792 N N . VAL A 1 224 ? 45.467 -7.781 54.280 1.00 40.81 229 VAL A N 1
ATOM 1793 C CA . VAL A 1 224 ? 46.006 -6.645 55.090 1.00 40.33 229 VAL A CA 1
ATOM 1794 C C . VAL A 1 224 ? 45.743 -5.334 54.333 1.00 39.01 229 VAL A C 1
ATOM 1795 O O . VAL A 1 224 ? 45.411 -4.353 54.987 1.00 38.79 229 VAL A O 1
ATOM 1799 N N . ASP A 1 225 ? 45.956 -5.284 53.020 1.00 38.50 230 ASP A N 1
ATOM 1800 C CA . ASP A 1 225 ? 45.791 -4.017 52.263 1.00 38.18 230 ASP A CA 1
ATOM 1801 C C . ASP A 1 225 ? 44.279 -3.676 52.180 1.00 36.94 230 ASP A C 1
ATOM 1802 O O . ASP A 1 225 ? 43.930 -2.521 52.262 1.00 36.08 230 ASP A O 1
ATOM 1807 N N . ALA A 1 226 ? 43.431 -4.670 51.954 1.00 36.64 231 ALA A N 1
ATOM 1808 C CA . ALA A 1 226 ? 41.971 -4.473 51.862 1.00 36.34 231 ALA A CA 1
ATOM 1809 C C . ALA A 1 226 ? 41.504 -3.923 53.225 1.00 36.34 231 ALA A C 1
ATOM 1810 O O . ALA A 1 226 ? 40.815 -2.909 53.269 1.00 35.97 231 ALA A O 1
ATOM 1812 N N . THR A 1 227 ? 41.979 -4.504 54.318 1.00 37.44 232 THR A N 1
ATOM 1813 C CA . THR A 1 227 ? 41.663 -4.056 55.697 1.00 37.03 232 THR A CA 1
ATOM 1814 C C . THR A 1 227 ? 42.095 -2.592 55.845 1.00 37.70 232 THR A C 1
ATOM 1815 O O . THR A 1 227 ? 41.310 -1.794 56.348 1.00 37.14 232 THR A O 1
ATOM 1819 N N . ARG A 1 228 ? 43.315 -2.201 55.466 1.00 38.71 233 ARG A N 1
ATOM 1820 C CA . ARG A 1 228 ? 43.715 -0.772 55.596 1.00 39.56 233 ARG A CA 1
ATOM 1821 C C . ARG A 1 228 ? 42.707 0.126 54.857 1.00 38.88 233 ARG A C 1
ATOM 1822 O O . ARG A 1 228 ? 42.324 1.161 55.403 1.00 38.76 233 ARG A O 1
ATOM 1830 N N . ILE A 1 229 ? 42.441 -0.196 53.593 1.00 38.64 234 ILE A N 1
ATOM 1831 C CA . ILE A 1 229 ? 41.623 0.642 52.707 1.00 39.80 234 ILE A CA 1
ATOM 1832 C C . ILE A 1 229 ? 40.194 0.673 53.343 1.00 37.66 234 ILE A C 1
ATOM 1833 O O . ILE A 1 229 ? 39.661 1.776 53.520 1.00 36.58 234 ILE A O 1
ATOM 1838 N N . LEU A 1 230 ? 39.652 -0.472 53.768 1.00 36.66 235 LEU A N 1
ATOM 1839 C CA . LEU A 1 230 ? 38.290 -0.537 54.346 1.00 36.46 235 LEU A CA 1
ATOM 1840 C C . LEU A 1 230 ? 38.252 0.256 55.659 1.00 37.75 235 LEU A C 1
ATOM 1841 O O . LEU A 1 230 ? 37.276 1.018 55.884 1.00 37.53 235 LEU A O 1
ATOM 1846 N N . ASP A 1 231 ? 39.276 0.129 56.500 1.00 39.20 236 ASP A N 1
ATOM 1847 C CA . ASP A 1 231 ? 39.326 0.776 57.841 1.00 40.09 236 ASP A CA 1
ATOM 1848 C C . ASP A 1 231 ? 39.370 2.295 57.631 1.00 40.24 236 ASP A C 1
ATOM 1849 O O . ASP A 1 231 ? 38.767 3.035 58.441 1.00 39.18 236 ASP A O 1
ATOM 1854 N N . ARG A 1 232 ? 40.060 2.776 56.590 1.00 40.81 237 ARG A N 1
ATOM 1855 C CA . ARG A 1 232 ? 40.063 4.237 56.326 1.00 42.14 237 ARG A CA 1
ATOM 1856 C C . ARG A 1 232 ? 38.611 4.701 56.058 1.00 40.36 237 ARG A C 1
ATOM 1857 O O . ARG A 1 232 ? 38.239 5.812 56.437 1.00 40.72 237 ARG A O 1
ATOM 1865 N N . VAL A 1 233 ? 37.832 3.902 55.335 1.00 38.82 238 VAL A N 1
ATOM 1866 C CA . VAL A 1 233 ? 36.441 4.268 54.977 1.00 37.64 238 VAL A CA 1
ATOM 1867 C C . VAL A 1 233 ? 35.564 4.112 56.224 1.00 36.32 238 VAL A C 1
ATOM 1868 O O . VAL A 1 233 ? 34.680 4.913 56.389 1.00 36.14 238 VAL A O 1
ATOM 1872 N N . ARG A 1 234 ? 35.718 3.040 56.989 1.00 35.53 239 ARG A N 1
ATOM 1873 C CA . ARG A 1 234 ? 35.049 2.878 58.321 1.00 35.39 239 ARG A CA 1
ATOM 1874 C C . ARG A 1 234 ? 35.232 4.149 59.144 1.00 36.28 239 ARG A C 1
ATOM 1875 O O . ARG A 1 234 ? 34.244 4.699 59.620 1.00 35.37 239 ARG A O 1
ATOM 1883 N N . GLU A 1 235 ? 36.442 4.682 59.140 1.00 37.52 240 GLU A N 1
ATOM 1884 C CA . GLU A 1 235 ? 36.824 5.863 59.945 1.00 39.80 240 GLU A CA 1
ATOM 1885 C C . GLU A 1 235 ? 36.160 7.106 59.362 1.00 38.30 240 GLU A C 1
ATOM 1886 O O . GLU A 1 235 ? 35.538 7.861 60.133 1.00 39.44 240 GLU A O 1
ATOM 1892 N N . ASN A 1 236 ? 36.263 7.324 58.059 1.00 37.12 241 ASN A N 1
ATOM 1893 C CA . ASN A 1 236 ? 35.562 8.449 57.382 1.00 37.61 241 ASN A CA 1
ATOM 1894 C C . ASN A 1 236 ? 34.030 8.413 57.639 1.00 36.87 241 ASN A C 1
ATOM 1895 O O . ASN A 1 236 ? 33.421 9.456 57.840 1.00 38.15 241 ASN A O 1
ATOM 1900 N N . VAL A 1 237 ? 33.406 7.250 57.596 1.00 35.44 242 VAL A N 1
ATOM 1901 C CA . VAL A 1 237 ? 31.940 7.120 57.806 1.00 35.19 242 VAL A CA 1
ATOM 1902 C C . VAL A 1 237 ? 31.622 7.565 59.240 1.00 36.09 242 VAL A C 1
ATOM 1903 O O . VAL A 1 237 ? 30.790 8.466 59.354 1.00 36.61 242 VAL A O 1
ATOM 1907 N N . SER A 1 238 ? 32.366 7.100 60.259 1.00 36.72 243 SER A N 1
ATOM 1908 C CA . SER A 1 238 ? 32.178 7.466 61.692 1.00 37.60 243 SER A CA 1
ATOM 1909 C C . SER A 1 238 ? 32.155 8.989 61.889 1.00 39.75 243 SER A C 1
ATOM 1910 O O . SER A 1 238 ? 31.648 9.438 62.944 1.00 41.32 243 SER A O 1
ATOM 1913 N N . LYS A 1 239 ? 32.674 9.769 60.950 1.00 41.76 244 LYS A N 1
ATOM 1914 C CA . LYS A 1 239 ? 32.865 11.233 61.134 1.00 44.82 244 LYS A CA 1
ATOM 1915 C C . LYS A 1 239 ? 31.765 12.013 60.432 1.00 43.75 244 LYS A C 1
ATOM 1916 O O . LYS A 1 239 ? 31.682 13.208 60.702 1.00 44.52 244 LYS A O 1
ATOM 1922 N N . LEU A 1 240 ? 31.074 11.383 59.488 1.00 42.16 245 LEU A N 1
ATOM 1923 C CA . LEU A 1 240 ? 29.964 12.036 58.752 1.00 43.68 245 LEU A CA 1
ATOM 1924 C C . LEU A 1 240 ? 28.930 12.529 59.767 1.00 42.69 245 LEU A C 1
ATOM 1925 O O . LEU A 1 240 ? 28.470 11.715 60.598 1.00 41.63 245 LEU A O 1
ATOM 1930 N N . GLU A 1 241 ? 28.683 13.829 59.743 1.00 43.60 246 GLU A N 1
ATOM 1931 C CA . GLU A 1 241 ? 27.583 14.493 60.448 1.00 44.72 246 GLU A CA 1
ATOM 1932 C C . GLU A 1 241 ? 26.334 14.386 59.590 1.00 43.48 246 GLU A C 1
ATOM 1933 O O . GLU A 1 241 ? 26.104 15.272 58.778 1.00 44.74 246 GLU A O 1
ATOM 1939 N N . MET A 1 242 ? 25.566 13.327 59.797 1.00 42.48 247 MET A N 1
ATOM 1940 C CA . MET A 1 242 ? 24.231 13.170 59.173 1.00 41.64 247 MET A CA 1
ATOM 1941 C C . MET A 1 242 ? 23.219 14.060 59.886 1.00 42.61 247 MET A C 1
ATOM 1942 O O . MET A 1 242 ? 23.326 14.264 61.140 1.00 41.06 247 MET A O 1
ATOM 1947 N N . LYS A 1 243 ? 22.275 14.567 59.091 1.00 45.00 248 LYS A N 1
ATOM 1948 C CA . LYS A 1 243 ? 21.182 15.484 59.512 1.00 46.90 248 LYS A CA 1
ATOM 1949 C C . LYS A 1 243 ? 19.864 14.736 59.421 1.00 45.62 248 LYS A C 1
ATOM 1950 O O . LYS A 1 243 ? 19.560 14.211 58.360 1.00 43.14 248 LYS A O 1
ATOM 1956 N N . SER A 1 244 ? 19.118 14.719 60.522 1.00 47.26 249 SER A N 1
ATOM 1957 C CA . SER A 1 244 ? 17.720 14.232 60.616 1.00 49.02 249 SER A CA 1
ATOM 1958 C C . SER A 1 244 ? 16.798 15.172 59.832 1.00 50.02 249 SER A C 1
ATOM 1959 O O . SER A 1 244 ? 17.259 16.254 59.384 1.00 48.22 249 SER A O 1
ATOM 1962 N N . ASP A 1 245 ? 15.527 14.799 59.789 1.00 54.63 250 ASP A N 1
ATOM 1963 C CA . ASP A 1 245 ? 14.401 15.572 59.200 1.00 61.61 250 ASP A CA 1
ATOM 1964 C C . ASP A 1 245 ? 14.325 16.981 59.817 1.00 59.15 250 ASP A C 1
ATOM 1965 O O . ASP A 1 245 ? 14.039 17.929 59.071 1.00 62.27 250 ASP A O 1
ATOM 1970 N N . THR A 1 246 ? 14.610 17.117 61.115 1.00 56.90 251 THR A N 1
ATOM 1971 C CA . THR A 1 246 ? 14.572 18.390 61.892 1.00 58.48 251 THR A CA 1
ATOM 1972 C C . THR A 1 246 ? 15.980 18.959 62.131 1.00 58.80 251 THR A C 1
ATOM 1973 O O . THR A 1 246 ? 16.119 19.815 63.013 1.00 61.86 251 THR A O 1
ATOM 1977 N N . ASP A 1 247 ? 16.988 18.468 61.409 1.00 56.25 252 ASP A N 1
ATOM 1978 C CA . ASP A 1 247 ? 18.357 19.041 61.359 1.00 56.03 252 ASP A CA 1
ATOM 1979 C C . ASP A 1 247 ? 19.112 18.699 62.646 1.00 52.59 252 ASP A C 1
ATOM 1980 O O . ASP A 1 247 ? 20.067 19.415 62.907 1.00 56.47 252 ASP A O 1
ATOM 1985 N N . GLN A 1 248 ? 18.699 17.662 63.391 1.00 49.21 253 GLN A N 1
ATOM 1986 C CA . GLN A 1 248 ? 19.474 17.039 64.486 1.00 47.65 253 GLN A CA 1
ATOM 1987 C C . GLN A 1 248 ? 20.660 16.258 63.879 1.00 44.68 253 GLN A C 1
ATOM 1988 O O . GLN A 1 248 ? 20.474 15.509 62.873 1.00 42.88 253 GLN A O 1
ATOM 1994 N N . ILE A 1 249 ? 21.839 16.423 64.464 1.00 41.74 254 ILE A N 1
ATOM 1995 C CA . ILE A 1 249 ? 23.034 15.691 63.999 1.00 39.88 254 ILE A CA 1
ATOM 1996 C C . ILE A 1 249 ? 23.021 14.313 64.649 1.00 38.20 254 ILE A C 1
ATOM 1997 O O . ILE A 1 249 ? 22.819 14.231 65.836 1.00 38.09 254 ILE A O 1
ATOM 2002 N N . PHE A 1 250 ? 23.278 13.285 63.864 1.00 37.18 255 PHE A N 1
ATOM 2003 C CA . PHE A 1 250 ? 23.606 11.918 64.334 1.00 36.83 255 PHE A CA 1
ATOM 2004 C C . PHE A 1 250 ? 24.779 11.365 63.512 1.00 36.62 255 PHE A C 1
ATOM 2005 O O . PHE A 1 250 ? 25.077 11.886 62.416 1.00 37.52 255 PHE A O 1
ATOM 2013 N N . HIS A 1 251 ? 25.422 10.320 64.030 1.00 36.36 256 HIS A N 1
ATOM 2014 C CA . HIS A 1 251 ? 26.499 9.566 63.340 1.00 35.30 256 HIS A CA 1
ATOM 2015 C C . HIS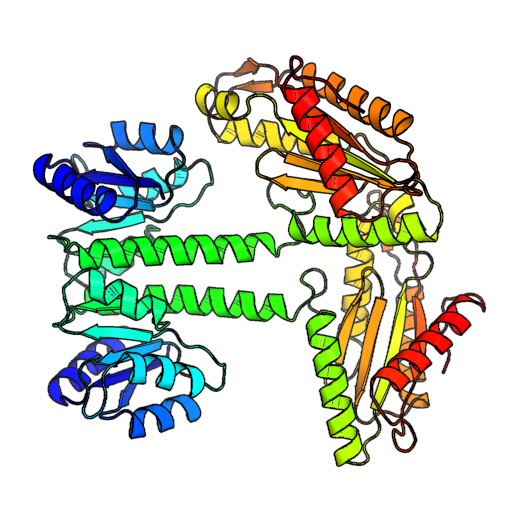 A 1 251 ? 26.047 8.128 63.162 1.00 33.30 256 HIS A C 1
ATOM 2016 O O . HIS A 1 251 ? 25.214 7.674 63.902 1.00 33.25 256 HIS A O 1
ATOM 2023 N N . PHE A 1 252 ? 26.560 7.469 62.146 1.00 31.58 257 PHE A N 1
ATOM 2024 C CA . PHE A 1 252 ? 26.578 6.007 62.080 1.00 30.39 257 PHE A CA 1
ATOM 2025 C C . PHE A 1 252 ? 27.998 5.499 61.865 1.00 30.44 257 PHE A C 1
ATOM 2026 O O . PHE A 1 252 ? 28.954 6.290 61.553 1.00 30.57 257 PHE A O 1
ATOM 2034 N N . THR A 1 253 ? 28.086 4.186 61.990 1.00 30.21 258 THR A N 1
ATOM 2035 C CA . THR A 1 253 ? 29.307 3.403 61.735 1.00 30.28 258 THR A CA 1
ATOM 2036 C C . THR A 1 253 ? 28.860 2.089 61.127 1.00 29.56 258 THR A C 1
ATOM 2037 O O . THR A 1 253 ? 27.599 1.781 61.148 1.00 29.19 258 THR A O 1
ATOM 2041 N N . PHE A 1 254 ? 29.812 1.365 60.580 1.00 29.19 259 PHE A N 1
ATOM 2042 C CA . PHE A 1 254 ? 29.664 -0.031 60.154 1.00 29.05 259 PHE A CA 1
ATOM 2043 C C . PHE A 1 254 ? 30.807 -0.856 60.758 1.00 30.03 259 PHE A C 1
ATOM 2044 O O . PHE A 1 254 ? 31.850 -0.332 61.122 1.00 30.72 259 PHE A O 1
ATOM 2052 N N . SER A 1 255 ? 30.535 -2.142 60.835 1.00 30.53 260 SER A N 1
ATOM 2053 C CA . SER A 1 255 ? 31.406 -3.267 61.155 1.00 31.28 260 SER A CA 1
ATOM 2054 C C . SER A 1 255 ? 31.683 -4.014 59.858 1.00 31.36 260 SER A C 1
ATOM 2055 O O . SER A 1 255 ? 30.870 -3.942 58.924 1.00 30.70 260 SER A O 1
ATOM 2058 N N . GLY A 1 256 ? 32.834 -4.697 59.823 1.00 32.69 261 GLY A N 1
ATOM 2059 C CA . GLY A 1 256 ? 33.368 -5.323 58.601 1.00 32.97 261 GLY A CA 1
ATOM 2060 C C . GLY A 1 256 ? 34.077 -6.606 58.942 1.00 34.11 261 GLY A C 1
ATOM 2061 O O . GLY A 1 256 ? 34.621 -6.691 60.033 1.00 35.19 261 GLY A O 1
ATOM 2062 N N . GLY A 1 257 ? 33.980 -7.581 58.060 1.00 34.78 262 GLY A N 1
ATOM 2063 C CA . GLY A 1 257 ? 34.804 -8.791 58.021 1.00 36.08 262 GLY A CA 1
ATOM 2064 C C . GLY A 1 257 ? 35.492 -8.852 56.670 1.00 36.74 262 GLY A C 1
ATOM 2065 O O . GLY A 1 257 ? 34.811 -8.571 55.607 1.00 35.55 262 GLY A O 1
ATOM 2066 N N . VAL A 1 258 ? 36.795 -9.133 56.675 1.00 38.18 263 VAL A N 1
ATOM 2067 C CA . VAL A 1 258 ? 37.606 -9.262 55.437 1.00 38.96 263 VAL A CA 1
ATOM 2068 C C . VAL A 1 258 ? 38.123 -10.693 55.388 1.00 40.73 263 VAL A C 1
ATOM 2069 O O . VAL A 1 258 ? 38.534 -11.211 56.427 1.00 41.43 263 VAL A O 1
ATOM 2073 N N . ALA A 1 259 ? 38.029 -11.336 54.235 1.00 42.12 264 ALA A N 1
ATOM 2074 C CA . ALA A 1 259 ? 38.470 -12.732 54.004 1.00 43.28 264 ALA A CA 1
ATOM 2075 C C . ALA A 1 259 ? 39.243 -12.834 52.679 1.00 43.92 264 ALA A C 1
ATOM 2076 O O . ALA A 1 259 ? 39.098 -11.936 51.793 1.00 44.31 264 ALA A O 1
ATOM 2078 N N . GLY A 1 260 ? 39.963 -13.936 52.501 1.00 44.47 265 GLY A N 1
ATOM 2079 C CA . GLY A 1 260 ? 40.555 -14.309 51.214 1.00 44.56 265 GLY A CA 1
ATOM 2080 C C . GLY A 1 260 ? 41.992 -13.841 51.129 1.00 45.00 265 GLY A C 1
ATOM 2081 O O . GLY A 1 260 ? 42.736 -14.119 52.046 1.00 44.58 265 GLY A O 1
ATOM 2082 N N . GLY A 1 261 ? 42.331 -13.121 50.065 1.00 44.65 266 GLY A N 1
ATOM 2083 C CA . GLY A 1 261 ? 43.713 -12.804 49.684 1.00 45.37 266 GLY A CA 1
ATOM 2084 C C . GLY A 1 261 ? 44.227 -13.907 48.791 1.00 46.98 266 GLY A C 1
ATOM 2085 O O . GLY A 1 261 ? 43.828 -13.949 47.625 1.00 46.61 266 GLY A O 1
ATOM 2086 N N . ASP A 1 262 ? 44.980 -14.830 49.373 1.00 48.65 267 ASP A N 1
ATOM 2087 C CA . ASP A 1 262 ? 45.435 -16.081 48.731 1.00 51.52 267 ASP A CA 1
ATOM 2088 C C . ASP A 1 262 ? 44.287 -17.091 48.734 1.00 51.02 267 ASP A C 1
ATOM 2089 O O . ASP A 1 262 ? 43.871 -17.466 49.841 1.00 51.00 267 ASP A O 1
ATOM 2094 N N . LEU A 1 263 ? 43.896 -17.582 47.555 1.00 51.18 268 LEU A N 1
ATOM 2095 C CA . LEU A 1 263 ? 42.733 -18.497 47.398 1.00 52.61 268 LEU A CA 1
ATOM 2096 C C . LEU A 1 263 ? 43.154 -19.966 47.373 1.00 54.92 268 LEU A C 1
ATOM 2097 O O . LEU A 1 263 ? 42.267 -20.818 47.245 1.00 54.26 268 LEU A O 1
ATOM 2102 N N . SER A 1 264 ? 44.449 -20.264 47.445 1.00 56.06 269 SER A N 1
ATOM 2103 C CA . SER A 1 264 ? 44.998 -21.628 47.222 1.00 58.85 269 SER A CA 1
ATOM 2104 C C . SER A 1 264 ? 44.283 -22.696 48.067 1.00 60.30 269 SER A C 1
ATOM 2105 O O . SER A 1 264 ? 44.141 -23.809 47.527 1.00 60.72 269 SER A O 1
ATOM 2108 N N . ASP A 1 265 ? 43.894 -22.428 49.324 1.00 61.80 270 ASP A N 1
ATOM 2109 C CA . ASP A 1 265 ? 43.203 -23.451 50.169 1.00 66.60 270 ASP A CA 1
ATOM 2110 C C . ASP A 1 265 ? 41.751 -23.042 50.475 1.00 68.02 270 ASP A C 1
ATOM 2111 O O . ASP A 1 265 ? 41.246 -23.353 51.595 1.00 70.38 270 ASP A O 1
ATOM 2116 N N . ILE A 1 266 ? 41.101 -22.363 49.530 1.00 66.58 271 ILE A N 1
ATOM 2117 C CA . ILE A 1 266 ? 39.635 -22.086 49.541 1.00 65.51 271 ILE A CA 1
ATOM 2118 C C . ILE A 1 266 ? 39.090 -22.765 48.281 1.00 66.28 271 ILE A C 1
ATOM 2119 O O . ILE A 1 266 ? 39.486 -22.360 47.185 1.00 62.40 271 ILE A O 1
ATOM 2124 N N . GLN A 1 267 ? 38.283 -23.818 48.435 1.00 73.25 272 GLN A N 1
ATOM 2125 C CA . GLN A 1 267 ? 37.861 -24.725 47.321 1.00 77.72 272 GLN A CA 1
ATOM 2126 C C . GLN A 1 267 ? 36.759 -24.058 46.476 1.00 74.10 272 GLN A C 1
ATOM 2127 O O . GLN A 1 267 ? 36.627 -24.447 45.302 1.00 75.16 272 GLN A O 1
ATOM 2133 N N . SER A 1 268 ? 36.006 -23.102 47.033 1.00 68.46 273 SER A N 1
ATOM 2134 C CA . SER A 1 268 ? 34.831 -22.475 46.365 1.00 67.35 273 SER A CA 1
ATOM 2135 C C . SER A 1 268 ? 34.505 -21.101 46.976 1.00 64.29 273 SER A C 1
ATOM 2136 O O . SER A 1 268 ? 34.767 -20.875 48.159 1.00 65.55 273 SER A O 1
ATOM 2139 N N . ASN A 1 269 ? 33.833 -20.255 46.207 1.00 63.95 274 ASN A N 1
ATOM 2140 C CA . ASN A 1 269 ? 33.542 -18.833 46.536 1.00 60.79 274 ASN A CA 1
ATOM 2141 C C . ASN A 1 269 ? 32.645 -18.706 47.785 1.00 62.91 274 ASN A C 1
ATOM 2142 O O . ASN A 1 269 ? 32.663 -17.634 48.423 1.00 63.10 274 ASN A O 1
ATOM 2147 N N . GLN A 1 270 ? 31.839 -19.726 48.092 1.00 65.53 275 GLN A N 1
ATOM 2148 C CA . GLN A 1 270 ? 30.951 -19.776 49.286 1.00 63.87 275 GLN A CA 1
ATOM 2149 C C . GLN A 1 270 ? 31.784 -19.753 50.576 1.00 61.66 275 GLN A C 1
ATOM 2150 O O . GLN A 1 270 ? 31.377 -19.054 51.531 1.00 57.52 275 GLN A O 1
ATOM 2156 N N . GLU A 1 271 ? 32.885 -20.519 50.611 1.00 62.13 276 GLU A N 1
ATOM 2157 C CA . GLU A 1 271 ? 33.825 -20.587 51.763 1.00 62.30 276 GLU A CA 1
ATOM 2158 C C . GLU A 1 271 ? 34.363 -19.182 52.070 1.00 57.78 276 GLU A C 1
ATOM 2159 O O . GLU A 1 271 ? 34.622 -18.888 53.236 1.00 56.93 276 GLU A O 1
ATOM 2165 N N . LEU A 1 272 ? 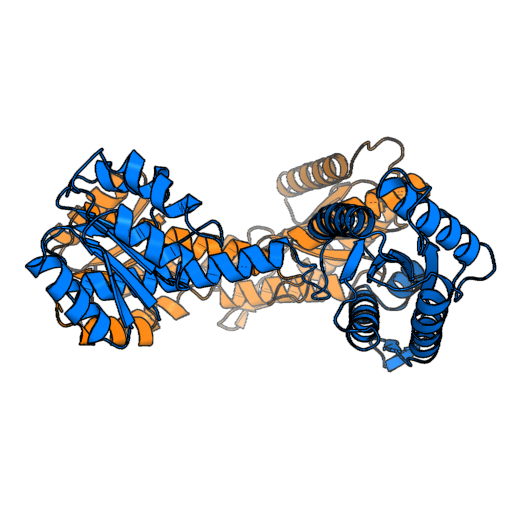34.515 -18.352 51.043 1.00 55.17 277 LEU A N 1
ATOM 2166 C CA . LEU A 1 272 ? 34.989 -16.951 51.137 1.00 54.04 277 LEU A CA 1
ATOM 2167 C C . LEU A 1 272 ? 33.958 -16.102 51.875 1.00 51.68 277 LEU A C 1
ATOM 2168 O O . LEU A 1 272 ? 34.342 -15.317 52.767 1.00 47.80 277 LEU A O 1
ATOM 2173 N N . LEU A 1 273 ? 32.694 -16.237 51.488 1.00 51.51 278 LEU A N 1
ATOM 2174 C CA . LEU A 1 273 ? 31.559 -15.493 52.102 1.00 50.36 278 LEU A CA 1
ATOM 2175 C C . LEU A 1 273 ? 31.408 -15.900 53.559 1.00 49.37 278 LEU A C 1
ATOM 2176 O O . LEU A 1 273 ? 31.133 -15.010 54.383 1.00 47.63 278 LEU A O 1
ATOM 2181 N N . LYS A 1 274 ? 31.563 -17.199 53.828 1.00 51.68 279 LYS A N 1
ATOM 2182 C CA . LYS A 1 274 ? 31.449 -17.789 55.184 1.00 52.89 279 LYS A CA 1
ATOM 2183 C C . LYS A 1 274 ? 32.470 -17.102 56.075 1.00 50.86 279 LYS A C 1
ATOM 2184 O O . LYS A 1 274 ? 32.107 -16.685 57.173 1.00 52.42 279 LYS A O 1
ATOM 2190 N N . ILE A 1 275 ? 33.721 -17.000 55.622 1.00 49.64 280 ILE A N 1
ATOM 2191 C CA . ILE A 1 275 ? 34.832 -16.438 56.452 1.00 47.34 280 ILE A CA 1
ATOM 2192 C C . ILE A 1 275 ? 34.585 -14.938 56.644 1.00 44.56 280 ILE A C 1
ATOM 2193 O O . ILE A 1 275 ? 34.669 -14.460 57.774 1.00 43.87 280 ILE A O 1
ATOM 2198 N N . ALA A 1 276 ? 34.267 -14.191 55.602 1.00 43.16 281 ALA A N 1
ATOM 2199 C CA . ALA A 1 276 ? 33.914 -12.765 55.774 1.00 43.60 281 ALA A CA 1
ATOM 2200 C C . ALA A 1 276 ? 32.755 -12.615 56.790 1.00 44.69 281 ALA A C 1
ATOM 2201 O O . ALA A 1 276 ? 32.841 -11.684 57.617 1.00 45.49 281 ALA A O 1
ATOM 2203 N N . ASP A 1 277 ? 31.753 -13.501 56.767 1.00 45.98 282 ASP A N 1
ATOM 2204 C CA . ASP A 1 277 ? 30.553 -13.419 57.662 1.00 48.00 282 ASP A CA 1
ATOM 2205 C C . ASP A 1 277 ? 30.962 -13.710 59.110 1.00 47.29 282 ASP A C 1
ATOM 2206 O O . ASP A 1 277 ? 30.476 -13.002 60.001 1.00 44.86 282 ASP A O 1
ATOM 2211 N N . LYS A 1 278 ? 31.858 -14.686 59.320 1.00 48.46 283 LYS A N 1
ATOM 2212 C CA . LYS A 1 278 ? 32.378 -15.021 60.665 1.00 50.59 283 LYS A CA 1
ATOM 2213 C C . LYS A 1 278 ? 33.069 -13.787 61.234 1.00 47.60 283 LYS A C 1
ATOM 2214 O O . LYS A 1 278 ? 32.821 -13.456 62.402 1.00 47.82 283 LYS A O 1
ATOM 2220 N N . ASN A 1 279 ? 33.959 -13.167 60.462 1.00 44.97 284 ASN A N 1
ATOM 2221 C CA . ASN A 1 279 ? 34.751 -11.996 60.936 1.00 42.96 284 ASN A CA 1
ATOM 2222 C C . ASN A 1 279 ? 33.790 -10.806 61.151 1.00 41.03 284 ASN A C 1
ATOM 2223 O O . ASN A 1 279 ? 33.989 -10.017 62.106 1.00 40.81 284 ASN A O 1
ATOM 2228 N N . LEU A 1 280 ? 32.781 -10.662 60.312 1.00 38.57 285 LEU A N 1
ATOM 2229 C CA . LEU A 1 280 ? 31.720 -9.648 60.570 1.00 38.02 285 LEU A CA 1
ATOM 2230 C C . LEU A 1 280 ? 31.109 -9.849 61.974 1.00 39.05 285 LEU A C 1
ATOM 2231 O O . LEU A 1 280 ? 31.041 -8.859 62.715 1.00 39.00 285 LEU A O 1
ATOM 2236 N N . TYR A 1 281 ? 30.656 -11.064 62.301 1.00 40.04 286 TYR A N 1
ATOM 2237 C CA . TYR A 1 281 ? 30.070 -11.440 63.604 1.00 41.52 286 TYR A CA 1
ATOM 2238 C C . TYR A 1 281 ? 31.042 -11.083 64.747 1.00 42.98 286 TYR A C 1
ATOM 2239 O O . TYR A 1 281 ? 30.625 -10.509 65.748 1.00 43.15 286 TYR A O 1
ATOM 2248 N N . GLU A 1 282 ? 32.324 -11.439 64.609 1.00 44.10 287 GLU A N 1
ATOM 2249 C CA . GLU A 1 282 ? 33.371 -11.106 65.605 1.00 45.56 287 GLU A CA 1
ATOM 2250 C C . GLU A 1 282 ? 33.482 -9.574 65.746 1.00 43.75 287 GLU A C 1
ATOM 2251 O O . GLU A 1 282 ? 33.560 -9.079 66.890 1.00 44.14 287 GLU A O 1
ATOM 2257 N N . ALA A 1 283 ? 33.411 -8.827 64.646 1.00 41.71 288 ALA A N 1
ATOM 2258 C CA . ALA A 1 283 ? 33.414 -7.343 64.676 1.00 41.14 288 ALA A CA 1
ATOM 2259 C C . ALA A 1 283 ? 32.208 -6.816 65.452 1.00 40.87 288 ALA A C 1
ATOM 2260 O O . ALA A 1 283 ? 32.383 -5.906 66.280 1.00 41.69 288 ALA A O 1
ATOM 2262 N N . LYS A 1 284 ? 31.038 -7.396 65.191 1.00 40.39 289 LYS A N 1
ATOM 2263 C CA . LYS A 1 284 ? 29.734 -6.989 65.784 1.00 40.38 289 LYS A CA 1
ATOM 2264 C C . LYS A 1 284 ? 29.744 -7.302 67.271 1.00 42.20 289 LYS A C 1
ATOM 2265 O O . LYS A 1 284 ? 29.113 -6.528 68.013 1.00 43.98 289 LYS A O 1
ATOM 2271 N N . SER A 1 285 ? 30.368 -8.414 67.665 1.00 43.63 290 SER A N 1
ATOM 2272 C CA . SER A 1 285 ? 30.424 -8.964 69.049 1.00 45.80 290 SER A CA 1
ATOM 2273 C C . SER A 1 285 ? 31.445 -8.241 69.945 1.00 46.92 290 SER A C 1
ATOM 2274 O O . SER A 1 285 ? 31.401 -8.502 71.156 1.00 50.09 290 SER A O 1
ATOM 2277 N N . SER A 1 286 ? 32.383 -7.468 69.384 1.00 45.11 291 SER A N 1
ATOM 2278 C CA . SER A 1 286 ? 33.550 -6.900 70.099 1.00 45.96 291 SER A CA 1
ATOM 2279 C C . SER A 1 286 ? 33.467 -5.358 70.191 1.00 44.97 291 SER A C 1
ATOM 2280 O O . SER A 1 286 ? 34.568 -4.722 70.394 1.00 46.05 291 SER A O 1
ATOM 2283 N N . GLY A 1 287 ? 32.263 -4.781 69.994 1.00 43.09 292 GLY A N 1
ATOM 2284 C CA . GLY A 1 287 ? 31.995 -3.338 70.200 1.00 41.94 292 GLY A CA 1
ATOM 2285 C C . GLY A 1 287 ? 31.605 -2.594 68.940 1.00 39.60 292 GLY A C 1
ATOM 2286 O O . GLY A 1 287 ? 31.430 -1.338 69.026 1.00 39.12 292 GLY A O 1
ATOM 2287 N N . ARG A 1 288 ? 31.548 -3.292 67.784 1.00 38.18 293 ARG A N 1
ATOM 2288 C CA . ARG A 1 288 ? 31.141 -2.703 66.475 1.00 36.19 293 ARG A CA 1
ATOM 2289 C C . ARG A 1 288 ? 32.115 -1.576 66.106 1.00 36.08 293 ARG A C 1
ATOM 2290 O O . ARG A 1 288 ? 33.211 -1.519 66.690 1.00 37.17 293 ARG A O 1
ATOM 2298 N N . ASN A 1 289 ? 31.780 -0.807 65.066 1.00 34.89 294 ASN A N 1
ATOM 2299 C CA . ASN A 1 289 ? 32.634 0.235 64.464 1.00 34.83 294 ASN A CA 1
ATOM 2300 C C . ASN A 1 289 ? 34.077 -0.271 64.361 1.00 36.03 294 ASN A C 1
ATOM 2301 O O . ASN A 1 289 ? 34.977 0.430 64.836 1.00 36.99 294 ASN A O 1
ATOM 2306 N N . GLN A 1 290 ? 34.275 -1.477 63.826 1.00 36.40 295 GLN A N 1
ATOM 2307 C CA . GLN A 1 290 ? 35.625 -2.040 63.557 1.00 37.44 295 GLN A CA 1
ATOM 2308 C C . GLN A 1 290 ? 35.537 -3.083 62.440 1.00 37.35 295 GLN A C 1
ATOM 2309 O O . GLN A 1 290 ? 34.422 -3.583 62.196 1.00 37.12 295 GLN A O 1
ATOM 2315 N N . ILE A 1 291 ? 36.703 -3.452 61.906 1.00 38.65 296 ILE A N 1
ATOM 2316 C CA . ILE A 1 291 ? 36.994 -4.442 60.830 1.00 38.87 296 ILE A CA 1
ATOM 2317 C C . ILE A 1 291 ? 37.777 -5.568 61.482 1.00 40.43 296 ILE A C 1
ATOM 2318 O O . ILE A 1 291 ? 38.734 -5.272 62.170 1.00 41.28 296 ILE A O 1
ATOM 2323 N N . ILE A 1 292 ? 37.361 -6.812 61.277 1.00 41.32 297 ILE A N 1
ATOM 2324 C CA . ILE A 1 292 ? 38.132 -8.014 61.692 1.00 42.25 297 ILE A CA 1
ATOM 2325 C C . ILE A 1 292 ? 38.531 -8.736 60.412 1.00 42.55 297 ILE A C 1
ATOM 2326 O O . ILE A 1 292 ? 37.670 -8.969 59.530 1.00 40.77 297 ILE A O 1
ATOM 2331 N N . SER A 1 293 ? 39.811 -9.072 60.352 1.00 44.23 298 SER A N 1
ATOM 2332 C CA . SER A 1 293 ? 40.466 -9.869 59.301 1.00 45.53 298 SER A CA 1
ATOM 2333 C C . SER A 1 293 ? 41.552 -10.750 59.950 1.00 47.40 298 SER A C 1
ATOM 2334 O O . SER A 1 293 ? 41.946 -11.553 59.086 1.00 48.12 298 SER A O 1
ATOM 2337 N N . ARG B 1 1 ? -5.760 -3.428 26.303 1.00 92.56 6 ARG B N 1
ATOM 2338 C CA . ARG B 1 1 ? -6.987 -4.199 25.868 1.00 93.97 6 ARG B CA 1
ATOM 2339 C C . ARG B 1 1 ? -8.038 -3.258 25.258 1.00 93.32 6 ARG B C 1
ATOM 2340 O O . ARG B 1 1 ? -8.695 -3.705 24.296 1.00 91.13 6 ARG B O 1
ATOM 2348 N N . LYS B 1 2 ? -8.187 -2.023 25.772 1.00 93.65 7 LYS B N 1
ATOM 2349 C CA . LYS B 1 2 ? -9.183 -1.024 25.288 1.00 94.89 7 LYS B CA 1
ATOM 2350 C C . LYS B 1 2 ? -8.530 -0.013 24.327 1.00 94.09 7 LYS B C 1
ATOM 2351 O O . LYS B 1 2 ? -7.517 0.601 24.716 1.00 94.21 7 LYS B O 1
ATOM 2357 N N . ILE B 1 3 ? -9.127 0.178 23.135 1.00 89.31 8 ILE B N 1
ATOM 2358 C CA . ILE B 1 3 ? -8.593 1.036 22.031 1.00 83.46 8 ILE B CA 1
ATOM 2359 C C . ILE B 1 3 ? -9.646 2.077 21.633 1.00 85.04 8 ILE B C 1
ATOM 2360 O O . ILE B 1 3 ? -10.743 1.659 21.194 1.00 90.56 8 ILE B O 1
ATOM 2365 N N . LEU B 1 4 ? -9.312 3.369 21.707 1.00 83.81 9 LEU B N 1
ATOM 2366 C CA . LEU B 1 4 ? -10.206 4.488 21.288 1.00 86.05 9 LEU B CA 1
ATOM 2367 C C . LEU B 1 4 ? -10.003 4.769 19.793 1.00 84.67 9 LEU B C 1
ATOM 2368 O O . LEU B 1 4 ? -8.849 5.004 19.398 1.00 80.47 9 LEU B O 1
ATOM 2373 N N . ILE B 1 5 ? -11.078 4.774 18.997 1.00 87.10 10 ILE B N 1
ATOM 2374 C CA . ILE B 1 5 ? -11.014 5.058 17.529 1.00 85.76 10 ILE B CA 1
ATOM 2375 C C . ILE B 1 5 ? -11.715 6.392 17.251 1.00 86.22 10 ILE B C 1
ATOM 2376 O O . ILE B 1 5 ? -12.949 6.447 17.344 1.00 87.19 10 ILE B O 1
ATOM 2381 N N . ILE B 1 6 ? -10.936 7.422 16.919 1.00 86.05 11 ILE B N 1
ATOM 2382 C CA . ILE B 1 6 ? -11.426 8.796 16.596 1.00 89.16 11 ILE B CA 1
ATOM 2383 C C . ILE B 1 6 ? -11.376 8.976 15.075 1.00 89.64 11 ILE B C 1
ATOM 2384 O O . ILE B 1 6 ? -10.260 9.006 14.522 1.00 90.87 11 ILE B O 1
ATOM 2389 N N . GLU B 1 7 ? -12.535 9.095 14.431 1.00 89.94 12 GLU B N 1
ATOM 2390 C CA . GLU B 1 7 ? -12.664 9.214 12.954 1.00 90.96 12 GLU B CA 1
ATOM 2391 C C . GLU B 1 7 ? -14.086 9.671 12.618 1.00 94.43 12 GLU B C 1
ATOM 2392 O O . GLU B 1 7 ? -15.032 8.946 12.992 1.00 92.93 12 GLU B O 1
ATOM 2398 N N . ASP B 1 8 ? -14.218 10.811 11.928 1.00 97.86 13 ASP B N 1
ATOM 2399 C CA . ASP B 1 8 ? -15.526 11.371 11.491 1.00 101.04 13 ASP B CA 1
ATOM 2400 C C . ASP B 1 8 ? -16.240 10.358 10.587 1.00 98.79 13 ASP B C 1
ATOM 2401 O O . ASP B 1 8 ? -17.356 9.945 10.964 1.00 99.68 13 ASP B O 1
ATOM 2406 N N . SER B 1 9 ? -15.623 9.969 9.464 1.00 96.21 14 SER B N 1
ATOM 2407 C CA . SER B 1 9 ? -16.194 9.023 8.465 1.00 98.18 14 SER B CA 1
ATOM 2408 C C . SER B 1 9 ? -16.739 7.784 9.189 1.00 95.55 14 SER B C 1
ATOM 2409 O O . SER B 1 9 ? -15.962 7.094 9.854 1.00 91.43 14 SER B O 1
ATOM 2412 N N . GLU B 1 10 ? -18.051 7.555 9.097 1.00 99.38 15 GLU B N 1
ATOM 2413 C CA . GLU B 1 10 ? -18.773 6.532 9.899 1.00 98.53 15 GLU B CA 1
ATOM 2414 C C . GLU B 1 10 ? -18.302 5.148 9.444 1.00 93.84 15 GLU B C 1
ATOM 2415 O O . GLU B 1 10 ? -18.023 4.298 10.313 1.00 88.85 15 GLU B O 1
ATOM 2421 N N . LEU B 1 11 ? -18.184 4.951 8.128 1.00 94.72 16 LEU B N 1
ATOM 2422 C CA . LEU B 1 11 ? -17.874 3.626 7.533 1.00 93.42 16 LEU B CA 1
ATOM 2423 C C . LEU B 1 11 ? -16.420 3.261 7.872 1.00 91.44 16 LEU B C 1
ATOM 2424 O O . LEU B 1 11 ? -16.194 2.114 8.275 1.00 87.33 16 LEU B O 1
ATOM 2429 N N . GLN B 1 12 ? -15.484 4.211 7.779 1.00 91.43 17 GLN B N 1
ATOM 2430 C CA . GLN B 1 12 ? -14.043 4.002 8.093 1.00 91.18 17 GLN B CA 1
ATOM 2431 C C . GLN B 1 12 ? -13.864 3.726 9.593 1.00 89.74 17 GLN B C 1
ATOM 2432 O O . GLN B 1 12 ? -13.119 2.785 9.942 1.00 89.69 17 GLN B O 1
ATOM 2438 N N . ARG B 1 13 ? -14.520 4.511 10.447 1.00 87.24 18 ARG B N 1
ATOM 2439 C CA . ARG B 1 13 ? -14.505 4.314 11.918 1.00 84.14 18 ARG B CA 1
ATOM 2440 C C . ARG B 1 13 ? -15.050 2.925 12.280 1.00 82.66 18 ARG B C 1
ATOM 2441 O O . ARG B 1 13 ? -14.529 2.327 13.217 1.00 83.93 18 ARG B O 1
ATOM 2449 N N . LYS B 1 14 ? -16.073 2.430 11.584 1.00 87.08 19 LYS B N 1
ATOM 2450 C CA . LYS B 1 14 ? -16.750 1.142 11.924 1.00 88.47 19 LYS B CA 1
ATOM 2451 C C . LYS B 1 14 ? -15.863 -0.017 11.454 1.00 85.59 19 LYS B C 1
ATOM 2452 O O . LYS B 1 14 ? -15.853 -1.081 12.099 1.00 86.36 19 LYS B O 1
ATOM 2458 N N . LEU B 1 15 ? -15.153 0.200 10.350 1.00 84.79 20 LEU B N 1
ATOM 2459 C CA . LEU B 1 15 ? -14.218 -0.774 9.735 1.00 83.95 20 LEU B CA 1
ATOM 2460 C C . LEU B 1 15 ? -12.986 -0.915 10.636 1.00 78.39 20 LEU B C 1
ATOM 2461 O O . LEU B 1 15 ? -12.573 -2.059 10.880 1.00 77.48 20 LEU B O 1
ATOM 2466 N N . LEU B 1 16 ? -12.430 0.200 11.115 1.00 75.69 21 LEU B N 1
ATOM 2467 C CA . LEU B 1 16 ? -11.316 0.192 12.104 1.00 76.46 21 LEU B CA 1
ATOM 2468 C C . LEU B 1 16 ? -11.791 -0.507 13.384 1.00 76.44 21 LEU B C 1
ATOM 2469 O O . LEU B 1 16 ? -11.079 -1.400 13.875 1.00 74.85 21 LEU B O 1
ATOM 2474 N N . SER B 1 17 ? -12.965 -0.126 13.888 1.00 77.40 22 SER B N 1
ATOM 2475 C CA . SER B 1 17 ? -13.626 -0.769 15.052 1.00 80.16 22 SER B CA 1
ATOM 2476 C C . SER B 1 17 ? -13.719 -2.287 14.838 1.00 80.51 22 SER B C 1
ATOM 2477 O O . SER B 1 17 ? -13.256 -3.017 15.720 1.00 80.32 22 SER B O 1
ATOM 2480 N N . ARG B 1 18 ? -14.261 -2.752 13.712 1.00 82.65 23 ARG B N 1
ATOM 2481 C CA . ARG B 1 18 ? -14.363 -4.212 13.424 1.00 88.58 23 ARG B CA 1
ATOM 2482 C C . ARG B 1 18 ? -12.970 -4.859 13.555 1.00 88.95 23 ARG B C 1
ATOM 2483 O O . ARG B 1 18 ? -12.884 -5.892 14.237 1.00 92.94 23 ARG B O 1
ATOM 2491 N N . TRP B 1 19 ? -11.927 -4.286 12.935 1.00 86.05 24 TRP B N 1
ATOM 2492 C CA . TRP B 1 19 ? -10.543 -4.849 12.923 1.00 86.55 24 TRP B CA 1
ATOM 2493 C C . TRP B 1 19 ? -9.987 -4.965 14.353 1.00 82.71 24 TRP B C 1
ATOM 2494 O O . TRP B 1 19 ? -9.490 -6.047 14.708 1.00 79.50 24 TRP B O 1
ATOM 2505 N N . VAL B 1 20 ? -10.085 -3.897 15.145 1.00 81.67 25 VAL B N 1
ATOM 2506 C CA . VAL B 1 20 ? -9.723 -3.892 16.592 1.00 82.69 25 VAL B CA 1
ATOM 2507 C C . VAL B 1 20 ? -10.505 -5.009 17.292 1.00 86.74 25 VAL B C 1
ATOM 2508 O O . VAL B 1 20 ? -9.873 -5.925 17.856 1.00 85.88 25 VAL B O 1
ATOM 2512 N N . SER B 1 21 ? -11.837 -4.918 17.248 1.00 92.91 26 SER B N 1
ATOM 2513 C CA . SER B 1 21 ? -12.797 -5.803 17.964 1.00 97.12 26 SER B CA 1
ATOM 2514 C C . SER B 1 21 ? -12.589 -7.264 17.525 1.00 99.82 26 SER B C 1
ATOM 2515 O O . SER B 1 21 ? -12.704 -8.143 18.385 1.00 103.71 26 SER B O 1
ATOM 2518 N N . LYS B 1 22 ? -12.256 -7.522 16.256 1.00 100.19 27 LYS B N 1
ATOM 2519 C CA . LYS B 1 22 ? -12.010 -8.905 15.758 1.00 105.56 27 LYS B CA 1
ATOM 2520 C C . LYS B 1 22 ? -10.778 -9.467 16.470 1.00 106.53 27 LYS B C 1
ATOM 2521 O O . LYS B 1 22 ? -10.917 -10.482 17.178 1.00 110.02 27 LYS B O 1
ATOM 2527 N N . ASN B 1 23 ? -9.636 -8.785 16.357 1.00 103.34 28 ASN B N 1
ATOM 2528 C CA . ASN B 1 23 ? -8.316 -9.312 16.798 1.00 103.34 28 ASN B CA 1
ATOM 2529 C C . ASN B 1 23 ? -8.145 -9.156 18.318 1.00 102.18 28 ASN B C 1
ATOM 2530 O O . ASN B 1 23 ? -7.048 -8.766 18.737 1.00 101.25 28 ASN B O 1
ATOM 2535 N N . GLY B 1 24 ? -9.181 -9.453 19.113 1.00 104.51 29 GLY B N 1
ATOM 2536 C CA . GLY B 1 24 ? -9.058 -9.752 20.556 1.00 104.72 29 GLY B CA 1
ATOM 2537 C C . GLY B 1 24 ? -9.272 -8.543 21.449 1.00 99.71 29 GLY B C 1
ATOM 2538 O O . GLY B 1 24 ? -9.587 -8.754 22.633 1.00 103.02 29 GLY B O 1
ATOM 2539 N N . TYR B 1 25 ? -9.109 -7.327 20.920 1.00 93.50 30 TYR B N 1
ATOM 2540 C CA . TYR B 1 25 ? -9.203 -6.055 21.684 1.00 90.96 30 TYR B CA 1
ATOM 2541 C C . TYR B 1 25 ? -10.663 -5.587 21.772 1.00 92.07 30 TYR B C 1
ATOM 2542 O O . TYR B 1 25 ? -11.516 -6.149 21.080 1.00 90.62 30 TYR B O 1
ATOM 2551 N N . ILE B 1 26 ? -10.916 -4.589 22.626 1.00 96.86 31 ILE B N 1
ATOM 2552 C CA . ILE B 1 26 ? -12.230 -3.898 22.807 1.00 100.78 31 ILE B CA 1
ATOM 2553 C C . ILE B 1 26 ? -12.155 -2.552 22.075 1.00 99.50 31 ILE B C 1
ATOM 2554 O O . ILE B 1 26 ? -11.251 -1.758 22.414 1.00 100.86 31 ILE B O 1
ATOM 2559 N N . ALA B 1 27 ? -13.085 -2.294 21.148 1.00 99.54 32 ALA B N 1
ATOM 2560 C CA . ALA B 1 27 ? -13.189 -1.054 20.339 1.00 97.93 32 ALA B CA 1
ATOM 2561 C C . ALA B 1 27 ? -14.120 -0.042 21.026 1.00 100.04 32 ALA B C 1
ATOM 2562 O O . ALA B 1 27 ? -15.212 -0.441 21.490 1.00 103.33 32 ALA B O 1
ATOM 2564 N N . ILE B 1 28 ? -13.703 1.226 21.058 1.00 97.73 33 ILE B N 1
ATOM 2565 C CA . ILE B 1 28 ? -14.461 2.377 21.630 1.00 98.88 33 ILE B CA 1
ATOM 2566 C C . ILE B 1 28 ? -14.457 3.504 20.591 1.00 97.57 33 ILE B C 1
ATOM 2567 O O . ILE B 1 28 ? -13.345 3.945 20.236 1.00 98.39 33 ILE B O 1
ATOM 2572 N N . GLU B 1 29 ? -15.638 3.984 20.175 1.00 95.50 34 GLU B N 1
ATOM 2573 C CA . GLU B 1 29 ? -15.815 4.899 19.015 1.00 96.90 34 GLU B CA 1
ATOM 2574 C C . GLU B 1 29 ? -16.010 6.361 19.461 1.00 98.20 34 GLU B C 1
ATOM 2575 O O . GLU B 1 29 ? -16.646 6.588 20.509 1.00 100.51 34 GLU B O 1
ATOM 2581 N N . ALA B 1 30 ? -15.490 7.312 18.667 1.00 99.53 35 ALA B N 1
ATOM 2582 C CA . ALA B 1 30 ? -15.775 8.771 18.737 1.00 103.74 35 ALA B CA 1
ATOM 2583 C C . ALA B 1 30 ? -15.778 9.391 17.328 1.00 103.32 35 ALA B C 1
ATOM 2584 O O . ALA B 1 30 ? -14.775 9.202 16.597 1.00 104.80 35 ALA B O 1
ATOM 2586 N N . GLU B 1 31 ? -16.839 10.134 16.972 1.00 105.41 36 GLU B N 1
ATOM 2587 C CA . GLU B 1 31 ? -17.036 10.733 15.618 1.00 107.51 36 GLU B CA 1
ATOM 2588 C C . GLU B 1 31 ? -16.424 12.145 15.566 1.00 110.29 36 GLU B C 1
ATOM 2589 O O . GLU B 1 31 ? -16.050 12.588 14.454 1.00 108.59 36 GLU B O 1
ATOM 2595 N N . SER B 1 32 ? -16.335 12.820 16.721 1.00 113.10 37 SER B N 1
ATOM 2596 C CA . SER B 1 32 ? -15.722 14.164 16.910 1.00 117.07 37 SER B CA 1
ATOM 2597 C C . SER B 1 32 ? -14.860 14.166 18.179 1.00 118.79 37 SER B C 1
ATOM 2598 O O . SER B 1 32 ? -14.964 13.206 18.978 1.00 118.39 37 SER B O 1
ATOM 2601 N N . ILE B 1 33 ? -14.067 15.226 18.360 1.00 124.00 38 ILE B N 1
ATOM 2602 C CA . ILE B 1 33 ? -13.158 15.438 19.531 1.00 126.63 38 ILE B CA 1
ATOM 2603 C C . ILE B 1 33 ? -14.005 15.523 20.806 1.00 127.37 38 ILE B C 1
ATOM 2604 O O . ILE B 1 33 ? -13.549 15.029 21.857 1.00 119.81 38 ILE B O 1
ATOM 2609 N N . SER B 1 34 ? -15.178 16.159 20.706 1.00 135.01 39 SER B N 1
ATOM 2610 C CA . SER B 1 34 ? -16.138 16.355 21.822 1.00 141.26 39 SER B CA 1
ATOM 2611 C C . SER B 1 34 ? -16.390 15.007 22.506 1.00 141.28 39 SER B C 1
ATOM 2612 O O . SER B 1 34 ? -15.997 14.853 23.689 1.00 139.07 39 SER B O 1
ATOM 2615 N N . VAL B 1 35 ? -16.980 14.058 21.767 1.00 142.14 40 VAL B N 1
ATOM 2616 C CA . VAL B 1 35 ? -17.355 12.707 22.287 1.00 139.65 40 VAL B CA 1
ATOM 2617 C C . VAL B 1 35 ? -16.075 11.951 22.682 1.00 134.23 40 VAL B C 1
ATOM 2618 O O . VAL B 1 35 ? -16.146 11.176 23.654 1.00 136.04 40 VAL B O 1
ATOM 2622 N N . ALA B 1 36 ? -14.944 12.210 22.017 1.00 129.55 41 ALA B N 1
ATOM 2623 C CA . ALA B 1 36 ? -13.626 11.594 22.315 1.00 129.68 41 ALA B CA 1
ATOM 2624 C C . ALA B 1 36 ? -13.183 11.921 23.749 1.00 131.56 41 ALA B C 1
ATOM 2625 O O . ALA B 1 36 ? -12.781 10.972 24.467 1.00 126.88 41 ALA B O 1
ATOM 2627 N N . ARG B 1 37 ? -13.252 13.202 24.145 1.00 138.13 42 ARG B N 1
ATOM 2628 C CA . ARG B 1 37 ? -12.820 13.696 25.486 1.00 139.13 42 ARG B CA 1
ATOM 2629 C C . ARG B 1 37 ? -13.667 13.056 26.592 1.00 139.55 42 ARG B C 1
ATOM 2630 O O . ARG B 1 37 ? -13.091 12.751 27.661 1.00 142.08 42 ARG B O 1
ATOM 2638 N N . GLU B 1 38 ? -14.968 12.865 26.346 1.00 137.42 43 GLU B N 1
ATOM 2639 C CA . GLU B 1 38 ? -15.884 12.128 27.258 1.00 140.70 43 GLU B CA 1
ATOM 2640 C C . GLU B 1 38 ? -15.326 10.720 27.510 1.00 135.09 43 GLU B C 1
ATOM 2641 O O . GLU B 1 38 ? -15.383 10.252 28.659 1.00 135.55 43 GLU B O 1
ATOM 2647 N N . LYS B 1 39 ? -14.806 10.070 26.465 1.00 133.71 44 LYS B N 1
ATOM 2648 C CA . LYS B 1 39 ? -14.421 8.634 26.501 1.00 128.49 44 LYS B CA 1
ATOM 2649 C C . LYS B 1 39 ? -13.076 8.457 27.224 1.00 130.13 44 LYS B C 1
ATOM 2650 O O . LYS B 1 39 ? -12.943 7.426 27.919 1.00 135.44 44 LYS B O 1
ATOM 2656 N N . ILE B 1 40 ? -12.135 9.409 27.108 1.00 127.76 45 ILE B N 1
ATOM 2657 C CA . ILE B 1 40 ? -10.801 9.342 27.794 1.00 130.12 45 ILE B CA 1
ATOM 2658 C C . ILE B 1 40 ? -10.977 9.573 29.305 1.00 135.05 45 ILE B C 1
ATOM 2659 O O . ILE B 1 40 ? -10.271 8.882 30.076 1.00 135.65 45 ILE B O 1
ATOM 2664 N N . ILE B 1 41 ? -11.843 10.514 29.717 1.00 143.85 46 ILE B N 1
ATOM 2665 C CA . ILE B 1 41 ? -12.172 10.775 31.157 1.00 149.43 46 ILE B CA 1
ATOM 2666 C C . ILE B 1 41 ? -12.958 9.572 31.705 1.00 148.19 46 ILE B C 1
ATOM 2667 O O . ILE B 1 41 ? -12.592 9.097 32.802 1.00 148.84 46 ILE B O 1
ATOM 2672 N N . SER B 1 42 ? -13.949 9.080 30.944 1.00 142.06 47 SER B N 1
ATOM 2673 C CA . SER B 1 42 ? -14.855 7.956 31.309 1.00 139.50 47 SER B CA 1
ATOM 2674 C C . SER B 1 42 ? -14.036 6.673 31.524 1.00 136.53 47 SER B C 1
ATOM 2675 O O . SER B 1 42 ? -13.696 6.391 32.694 1.00 136.33 47 SER B O 1
ATOM 2678 N N . GLU B 1 43 ? -13.681 5.951 30.453 1.00 131.52 48 GLU B N 1
ATOM 2679 C CA . GLU B 1 43 ? -13.023 4.618 30.541 1.00 125.77 48 GLU B CA 1
ATOM 2680 C C . GLU B 1 43 ? -11.507 4.795 30.532 1.00 118.68 48 GLU B C 1
ATOM 2681 O O . GLU B 1 43 ? -11.042 5.843 30.040 1.00 114.00 48 GLU B O 1
ATOM 2687 N N . SER B 1 44 ? -10.782 3.809 31.075 1.00 118.04 49 SER B N 1
ATOM 2688 C CA . SER B 1 44 ? -9.302 3.709 31.001 1.00 122.61 49 SER B CA 1
ATOM 2689 C C . SER B 1 44 ? -8.928 3.104 29.639 1.00 118.98 49 SER B C 1
ATOM 2690 O O . SER B 1 44 ? -9.137 1.891 29.425 1.00 121.00 49 SER B O 1
ATOM 2693 N N . ILE B 1 45 ? -8.422 3.960 28.753 1.00 110.66 50 ILE B N 1
ATOM 2694 C CA . ILE B 1 45 ? -8.061 3.640 27.346 1.00 102.07 50 ILE B CA 1
ATOM 2695 C C . ILE B 1 45 ? -6.571 3.303 27.314 1.00 98.59 50 ILE B C 1
ATOM 2696 O O . ILE B 1 45 ? -5.763 4.068 27.884 1.00 103.80 50 ILE B O 1
ATOM 2701 N N . ASP B 1 46 ? -6.229 2.181 26.686 1.00 93.50 51 ASP B N 1
ATOM 2702 C CA . ASP B 1 46 ? -4.834 1.678 26.599 1.00 86.58 51 ASP B CA 1
ATOM 2703 C C . ASP B 1 46 ? -4.142 2.340 25.391 1.00 79.20 51 ASP B C 1
ATOM 2704 O O . ASP B 1 46 ? -2.975 2.713 25.540 1.00 73.12 51 ASP B O 1
ATOM 2709 N N . VAL B 1 47 ? -4.827 2.524 24.252 1.00 75.10 52 VAL B N 1
ATOM 2710 C CA . VAL B 1 47 ? -4.238 3.149 23.029 1.00 72.76 52 VAL B CA 1
ATOM 2711 C C . VAL B 1 47 ? -5.288 4.012 22.322 1.00 74.38 52 VAL B C 1
ATOM 2712 O O . VAL B 1 47 ? -6.481 3.632 22.342 1.00 72.86 52 VAL B O 1
ATOM 2716 N N . VAL B 1 48 ? -4.831 5.080 21.646 1.00 79.36 53 VAL B N 1
ATOM 2717 C CA . VAL B 1 48 ? -5.665 6.028 20.840 1.00 81.02 53 VAL B CA 1
ATOM 2718 C C . VAL B 1 48 ? -5.262 5.992 19.359 1.00 79.93 53 VAL B C 1
ATOM 2719 O O . VAL B 1 48 ? -4.088 6.271 19.051 1.00 79.70 53 VAL B O 1
ATOM 2723 N N . LEU B 1 49 ? -6.225 5.694 18.481 1.00 80.75 54 LEU B N 1
ATOM 2724 C CA . LEU B 1 49 ? -6.166 5.949 17.020 1.00 80.95 54 LEU B CA 1
ATOM 2725 C C . LEU B 1 49 ? -6.796 7.313 16.736 1.00 82.47 54 LEU B C 1
ATOM 2726 O O . LEU B 1 49 ? -7.948 7.497 17.136 1.00 85.49 54 LEU B O 1
ATOM 2731 N N . LEU B 1 50 ? -6.100 8.201 16.020 1.00 83.13 55 LEU B N 1
ATOM 2732 C CA . LEU B 1 50 ? -6.556 9.596 15.761 1.00 87.79 55 LEU B CA 1
ATOM 2733 C C . LEU B 1 50 ? -6.485 9.937 14.264 1.00 89.70 55 LEU B C 1
ATOM 2734 O O . LEU B 1 50 ? -5.391 9.850 13.695 1.00 85.22 55 LEU B O 1
ATOM 2739 N N . ASP B 1 51 ? -7.624 10.321 13.671 1.00 95.38 56 ASP B N 1
ATOM 2740 C CA . ASP B 1 51 ? -7.737 10.954 12.327 1.00 100.08 56 ASP B CA 1
ATOM 2741 C C . ASP B 1 51 ? -7.096 12.344 12.422 1.00 104.53 56 ASP B C 1
ATOM 2742 O O . ASP B 1 51 ? -7.648 13.205 13.131 1.00 105.67 56 ASP B O 1
ATOM 2747 N N . TRP B 1 52 ? -5.968 12.542 11.734 1.00 110.45 57 TRP B N 1
ATOM 2748 C CA . TRP B 1 52 ? -5.223 13.829 11.667 1.00 117.25 57 TRP B CA 1
ATOM 2749 C C . TRP B 1 52 ? -5.884 14.778 10.658 1.00 122.17 57 TRP B C 1
ATOM 2750 O O . TRP B 1 52 ? -5.242 15.792 10.318 1.00 127.84 57 TRP B O 1
ATOM 2761 N N . GLU B 1 53 ? -7.099 14.450 10.192 1.00 120.83 58 GLU B N 1
ATOM 2762 C CA . GLU B 1 53 ? -7.941 15.283 9.288 1.00 124.77 58 GLU B CA 1
ATOM 2763 C C . GLU B 1 53 ? -9.386 15.259 9.827 1.00 126.28 58 GLU B C 1
ATOM 2764 O O . GLU B 1 53 ? -10.191 14.439 9.329 1.00 125.91 58 GLU B O 1
ATOM 2770 N N . LEU B 1 54 ? -9.685 16.121 10.815 1.00 128.54 59 LEU B N 1
ATOM 2771 C CA . LEU B 1 54 ? -10.953 16.177 11.608 1.00 128.19 59 LEU B CA 1
ATOM 2772 C C . LEU B 1 54 ? -11.746 17.436 11.240 1.00 134.45 59 LEU B C 1
ATOM 2773 O O . LEU B 1 54 ? -11.365 18.130 10.303 1.00 134.38 59 LEU B O 1
ATOM 2778 N N . PRO B 1 55 ? -12.882 17.760 11.916 1.00 140.07 60 PRO B N 1
ATOM 2779 C CA . PRO B 1 55 ? -13.671 18.954 11.604 1.00 145.61 60 PRO B CA 1
ATOM 2780 C C . PRO B 1 55 ? -12.887 20.269 11.421 1.00 148.31 60 PRO B C 1
ATOM 2781 O O . PRO B 1 55 ? -12.812 20.735 10.294 1.00 148.98 60 PRO B O 1
ATOM 2785 N N . ASP B 1 56 ? -12.345 20.836 12.506 1.00 147.93 61 ASP B N 1
ATOM 2786 C CA . ASP B 1 56 ? -11.739 22.198 12.523 1.00 151.59 61 ASP B CA 1
ATOM 2787 C C . ASP B 1 56 ? -10.269 22.098 12.955 1.00 152.94 61 ASP B C 1
ATOM 2788 O O . ASP B 1 56 ? -10.001 21.421 13.969 1.00 148.99 61 ASP B O 1
ATOM 2793 N N . GLY B 1 57 ? -9.367 22.745 12.202 1.00 161.37 62 GLY B N 1
ATOM 2794 C CA . GLY B 1 57 ? -7.919 22.852 12.484 1.00 165.17 62 GLY B CA 1
ATOM 2795 C C . GLY B 1 57 ? -7.180 21.544 12.250 1.00 163.10 62 GLY B C 1
ATOM 2796 O O . GLY B 1 57 ? -7.841 20.492 12.259 1.00 160.96 62 GLY B O 1
ATOM 2797 N N . ASN B 1 58 ? -5.855 21.602 12.055 1.00 168.76 63 ASN B N 1
ATOM 2798 C CA . ASN B 1 58 ? -4.957 20.412 11.954 1.00 170.20 63 ASN B CA 1
ATOM 2799 C C . ASN B 1 58 ? -4.860 19.792 13.359 1.00 169.08 63 ASN B C 1
ATOM 2800 O O . ASN B 1 58 ? -5.732 20.104 14.212 1.00 165.30 63 ASN B O 1
ATOM 2805 N N . GLY B 1 59 ? -3.828 18.976 13.610 1.00 169.38 64 GLY B N 1
ATOM 2806 C CA . GLY B 1 59 ? -3.730 18.089 14.784 1.00 165.11 64 GLY B CA 1
ATOM 2807 C C . GLY B 1 59 ? -2.608 18.452 15.743 1.00 166.85 64 GLY B C 1
ATOM 2808 O O . GLY B 1 59 ? -2.290 17.609 16.597 1.00 168.45 64 GLY B O 1
ATOM 2809 N N . ILE B 1 60 ? -2.050 19.663 15.641 1.00 167.35 65 ILE B N 1
ATOM 2810 C CA . ILE B 1 60 ? -1.192 20.293 16.689 1.00 164.16 65 ILE B CA 1
ATOM 2811 C C . ILE B 1 60 ? -2.136 20.910 17.734 1.00 163.06 65 ILE B C 1
ATOM 2812 O O . ILE B 1 60 ? -1.667 21.229 18.850 1.00 162.53 65 ILE B O 1
ATOM 2817 N N . ASP B 1 61 ? -3.414 21.065 17.359 1.00 159.39 66 ASP B N 1
ATOM 2818 C CA . ASP B 1 61 ? -4.591 21.202 18.258 1.00 157.07 66 ASP B CA 1
ATOM 2819 C C . ASP B 1 61 ? -4.828 19.863 18.976 1.00 152.64 66 ASP B C 1
ATOM 2820 O O . ASP B 1 61 ? -4.709 19.798 20.222 1.00 151.84 66 ASP B O 1
ATOM 2825 N N . LEU B 1 62 ? -5.113 18.823 18.183 1.00 148.49 67 LEU B N 1
ATOM 2826 C CA . LEU B 1 62 ? -5.742 17.535 18.595 1.00 141.59 67 LEU B CA 1
ATOM 2827 C C . LEU B 1 62 ? -4.827 16.768 19.553 1.00 139.25 67 LEU B C 1
ATOM 2828 O O . LEU B 1 62 ? -5.285 16.423 20.658 1.00 140.29 67 LEU B O 1
ATOM 2833 N N . ILE B 1 63 ? -3.591 16.496 19.124 1.00 135.61 68 ILE B N 1
ATOM 2834 C CA . ILE B 1 63 ? -2.636 15.583 19.821 1.00 131.91 68 ILE B CA 1
ATOM 2835 C C . ILE B 1 63 ? -2.410 16.106 21.241 1.00 135.34 68 ILE B C 1
ATOM 2836 O O . ILE B 1 63 ? -2.570 15.313 22.189 1.00 133.18 68 ILE B O 1
ATOM 2841 N N . SER B 1 64 ? -2.051 17.389 21.370 1.00 142.01 69 SER B N 1
ATOM 2842 C CA . SER B 1 64 ? -1.798 18.079 22.664 1.00 146.26 69 SER B CA 1
ATOM 2843 C C . SER B 1 64 ? -3.085 18.101 23.508 1.00 146.63 69 SER B C 1
ATOM 2844 O O . SER B 1 64 ? -2.973 18.018 24.759 1.00 144.44 69 SER B O 1
ATOM 2847 N N . ASP B 1 65 ? -4.253 18.166 22.852 1.00 145.52 70 ASP B N 1
ATOM 2848 C CA . ASP B 1 65 ? -5.597 18.122 23.493 1.00 145.14 70 ASP B CA 1
ATOM 2849 C C . ASP B 1 65 ? -5.785 16.777 24.208 1.00 146.26 70 ASP B C 1
ATOM 2850 O O . ASP B 1 65 ? -6.053 16.791 25.430 1.00 147.14 70 ASP B O 1
ATOM 2855 N N . ILE B 1 66 ? -5.627 15.669 23.473 1.00 146.35 71 ILE B N 1
ATOM 2856 C CA . ILE B 1 66 ? -5.823 14.266 23.958 1.00 146.46 71 ILE B CA 1
ATOM 2857 C C . ILE B 1 66 ? -4.915 13.991 25.168 1.00 143.95 71 ILE B C 1
ATOM 2858 O O . ILE B 1 66 ? -5.381 13.297 26.094 1.00 144.88 71 ILE B O 1
ATOM 2863 N N . LEU B 1 67 ? -3.673 14.493 25.153 1.00 143.77 72 LEU B N 1
ATOM 2864 C CA . LEU B 1 67 ? -2.612 14.108 26.127 1.00 143.25 72 LEU B CA 1
ATOM 2865 C C . LEU B 1 67 ? -2.944 14.616 27.541 1.00 143.96 72 LEU B C 1
ATOM 2866 O O . LEU B 1 67 ? -2.721 13.835 28.493 1.00 140.97 72 LEU B O 1
ATOM 2871 N N . SER B 1 68 ? -3.446 15.849 27.684 1.00 144.91 73 SER B N 1
ATOM 2872 C CA . SER B 1 68 ? -3.665 16.523 28.995 1.00 148.59 73 SER B CA 1
ATOM 2873 C C . SER B 1 68 ? -5.098 16.304 29.499 1.00 151.66 73 SER B C 1
ATOM 2874 O O . SER B 1 68 ? -5.379 16.723 30.641 1.00 149.17 73 SER B O 1
ATOM 2877 N N . THR B 1 69 ? -5.964 15.684 28.686 1.00 153.48 74 THR B N 1
ATOM 2878 C CA . THR B 1 69 ? -7.276 15.125 29.116 1.00 156.45 74 THR B CA 1
ATOM 2879 C C . THR B 1 69 ? -7.015 13.847 29.922 1.00 156.08 74 THR B C 1
ATOM 2880 O O . THR B 1 69 ? -7.849 13.514 30.790 1.00 151.52 74 THR B O 1
ATOM 2884 N N . SER B 1 70 ? -5.900 13.166 29.630 1.00 156.11 75 SER B N 1
ATOM 2885 C CA . SER B 1 70 ? -5.542 11.833 30.181 1.00 153.65 75 SER B CA 1
ATOM 2886 C C . SER B 1 70 ? -5.434 11.888 31.702 1.00 147.45 75 SER B C 1
ATOM 2887 O O . SER B 1 70 ? -4.602 12.621 32.227 1.00 140.83 75 SER B O 1
ATOM 2890 N N . PRO B 1 71 ? -6.271 11.121 32.440 1.00 148.47 76 PRO B N 1
ATOM 2891 C CA . PRO B 1 71 ? -6.146 11.015 33.894 1.00 154.41 76 PRO B CA 1
ATOM 2892 C C . PRO B 1 71 ? -4.753 10.586 34.385 1.00 156.00 76 PRO B C 1
ATOM 2893 O O . PRO B 1 71 ? -4.315 11.104 35.406 1.00 162.78 76 PRO B O 1
ATOM 2897 N N . VAL B 1 72 ? -4.089 9.667 33.675 1.00 153.65 77 VAL B N 1
ATOM 2898 C CA . VAL B 1 72 ? -2.747 9.145 34.091 1.00 151.68 77 VAL B CA 1
ATOM 2899 C C . VAL B 1 72 ? -1.665 10.151 33.660 1.00 153.24 77 VAL B C 1
ATOM 2900 O O . VAL B 1 72 ? -0.590 10.153 34.283 1.00 154.92 77 VAL B O 1
ATOM 2904 N N . GLY B 1 73 ? -1.940 10.988 32.651 1.00 155.66 78 GLY B N 1
ATOM 2905 C CA . GLY B 1 73 ? -1.039 12.076 32.215 1.00 156.88 78 GLY B CA 1
ATOM 2906 C C . GLY B 1 73 ? -0.257 11.744 30.947 1.00 156.99 78 GLY B C 1
ATOM 2907 O O . GLY B 1 73 ? 0.283 12.693 30.341 1.00 160.08 78 GLY B O 1
ATOM 2908 N N . TRP B 1 74 ? -0.174 10.467 30.546 1.00 151.25 79 TRP B N 1
ATOM 2909 C CA . TRP B 1 74 ? 0.444 10.027 29.260 1.00 146.89 79 TRP B CA 1
ATOM 2910 C C . TRP B 1 74 ? -0.344 8.856 28.649 1.00 139.98 79 TRP B C 1
ATOM 2911 O O . TRP B 1 74 ? -0.952 8.081 29.422 1.00 144.47 79 TRP B O 1
ATOM 2922 N N . LEU B 1 75 ? -0.337 8.746 27.314 1.00 124.24 80 LEU B N 1
ATOM 2923 C CA . LEU B 1 75 ? -1.097 7.715 26.555 1.00 112.88 80 LEU B CA 1
ATOM 2924 C C . LEU B 1 75 ? -0.551 7.587 25.141 1.00 97.64 80 LEU B C 1
ATOM 2925 O O . LEU B 1 75 ? -0.299 8.588 24.480 1.00 89.10 80 LEU B O 1
ATOM 2930 N N . PRO B 1 76 ? -0.403 6.347 24.628 1.00 90.48 81 PRO B N 1
ATOM 2931 C CA . PRO B 1 76 ? 0.038 6.131 23.255 1.00 89.60 81 PRO B CA 1
ATOM 2932 C C . PRO B 1 76 ? -1.025 6.575 22.243 1.00 87.13 81 PRO B C 1
ATOM 2933 O O . PRO B 1 76 ? -2.114 6.043 22.243 1.00 90.88 81 PRO B O 1
ATOM 2937 N N . ILE B 1 77 ? -0.680 7.554 21.411 1.00 88.61 82 ILE B N 1
ATOM 2938 C CA . ILE B 1 77 ? -1.553 8.035 20.306 1.00 90.53 82 ILE B CA 1
ATOM 2939 C C . ILE B 1 77 ? -0.932 7.564 18.990 1.00 84.98 82 ILE B C 1
ATOM 2940 O O . ILE B 1 77 ? 0.230 7.911 18.741 1.00 88.42 82 ILE B O 1
ATOM 2945 N N . ILE B 1 78 ? -1.671 6.760 18.223 1.00 77.53 83 ILE B N 1
ATOM 2946 C CA . ILE B 1 78 ? -1.298 6.323 16.851 1.00 77.26 83 ILE B CA 1
ATOM 2947 C C . ILE B 1 78 ? -1.992 7.273 15.863 1.00 80.78 83 ILE B C 1
ATOM 2948 O O . ILE B 1 78 ? -3.238 7.412 15.916 1.00 72.83 83 ILE B O 1
ATOM 2953 N N . MET B 1 79 ? -1.210 7.933 15.012 1.00 81.25 84 MET B N 1
ATOM 2954 C CA . MET B 1 79 ? -1.741 8.867 13.990 1.00 87.35 84 MET B CA 1
ATOM 2955 C C . MET B 1 79 ? -2.249 8.073 12.781 1.00 82.07 84 MET B C 1
ATOM 2956 O O . MET B 1 79 ? -1.622 7.061 12.393 1.00 77.79 84 MET B O 1
ATOM 2961 N N . VAL B 1 80 ? -3.373 8.519 12.238 1.00 81.71 85 VAL B N 1
ATOM 2962 C CA . VAL B 1 80 ? -4.025 7.942 11.029 1.00 84.79 85 VAL B CA 1
ATOM 2963 C C . VAL B 1 80 ? -4.213 9.111 10.064 1.00 85.14 85 VAL B C 1
ATOM 2964 O O . VAL B 1 80 ? -5.013 9.991 10.376 1.00 89.70 85 VAL B O 1
ATOM 2968 N N . THR B 1 81 ? -3.465 9.145 8.965 1.00 86.70 86 THR B N 1
ATOM 2969 C CA . THR B 1 81 ? -3.394 10.314 8.055 1.00 88.42 86 THR B CA 1
ATOM 2970 C C . THR B 1 81 ? -3.079 9.867 6.625 1.00 90.67 86 THR B C 1
ATOM 2971 O O . THR B 1 81 ? -2.556 8.743 6.461 1.00 87.05 86 THR B O 1
ATOM 2975 N N . GLY B 1 82 ? -3.386 10.730 5.646 1.00 95.03 87 GLY B N 1
ATOM 2976 C CA . GLY B 1 82 ? -3.017 10.568 4.225 1.00 96.71 87 GLY B CA 1
ATOM 2977 C C . GLY B 1 82 ? -1.737 11.308 3.872 1.00 101.26 87 GLY B C 1
ATOM 2978 O O . GLY B 1 82 ? -1.380 11.296 2.666 1.00 104.57 87 GLY B O 1
ATOM 2979 N N . HIS B 1 83 ? -1.077 11.921 4.867 1.00 103.28 88 HIS B N 1
ATOM 2980 C CA . HIS B 1 83 ? 0.224 12.636 4.728 1.00 108.15 88 HIS B CA 1
ATOM 2981 C C . HIS B 1 83 ? 1.359 11.605 4.661 1.00 105.80 88 HIS B C 1
ATOM 2982 O O . HIS B 1 83 ? 1.760 11.073 5.719 1.00 105.33 88 HIS B O 1
ATOM 2989 N N . THR B 1 84 ? 1.848 11.341 3.453 1.00 107.99 89 THR B N 1
ATOM 2990 C CA . THR B 1 84 ? 2.839 10.283 3.129 1.00 109.84 89 THR B CA 1
ATOM 2991 C C . THR B 1 84 ? 4.271 10.802 3.327 1.00 113.82 89 THR B C 1
ATOM 2992 O O . THR B 1 84 ? 5.198 9.964 3.384 1.00 110.26 89 THR B O 1
ATOM 2996 N N . GLU B 1 85 ? 4.444 12.122 3.441 1.00 119.33 90 GLU B N 1
ATOM 2997 C CA . GLU B 1 85 ? 5.770 12.792 3.356 1.00 124.06 90 GLU B CA 1
ATOM 2998 C C . GLU B 1 85 ? 6.519 12.576 4.671 1.00 119.96 90 GLU B C 1
ATOM 2999 O O . GLU B 1 85 ? 5.961 12.811 5.742 1.00 117.33 90 GLU B O 1
ATOM 3005 N N . PRO B 1 86 ? 7.802 12.130 4.636 1.00 120.15 91 PRO B N 1
ATOM 3006 C CA . PRO B 1 86 ? 8.581 11.859 5.852 1.00 117.19 91 PRO B CA 1
ATOM 3007 C C . PRO B 1 86 ? 8.537 12.974 6.908 1.00 116.65 91 PRO B C 1
ATOM 3008 O O . PRO B 1 86 ? 8.528 12.670 8.081 1.00 111.15 91 PRO B O 1
ATOM 3012 N N . GLU B 1 87 ? 8.497 14.225 6.446 1.00 122.67 92 GLU B N 1
ATOM 3013 C CA . GLU B 1 87 ? 8.492 15.466 7.269 1.00 125.12 92 GLU B CA 1
ATOM 3014 C C . GLU B 1 87 ? 7.379 15.372 8.324 1.00 121.36 92 GLU B C 1
ATOM 3015 O O . GLU B 1 87 ? 7.644 15.708 9.494 1.00 118.60 92 GLU B O 1
ATOM 3021 N N . TYR B 1 88 ? 6.191 14.907 7.912 1.00 118.87 93 TYR B N 1
ATOM 3022 C CA . TYR B 1 88 ? 4.923 14.915 8.691 1.00 115.09 93 TYR B CA 1
ATOM 3023 C C . TYR B 1 88 ? 4.991 13.940 9.879 1.00 110.46 93 TYR B C 1
ATOM 3024 O O . TYR B 1 88 ? 4.313 14.199 10.894 1.00 108.30 93 TYR B O 1
ATOM 3033 N N . PHE B 1 89 ? 5.768 12.855 9.773 1.00 109.40 94 PHE B N 1
ATOM 3034 C CA . PHE B 1 89 ? 5.976 11.878 10.876 1.00 105.88 94 PHE B CA 1
ATOM 3035 C C . PHE B 1 89 ? 6.655 12.577 12.062 1.00 106.65 94 PHE B C 1
ATOM 3036 O O . PHE B 1 89 ? 6.198 12.392 13.200 1.00 103.29 94 PHE B O 1
ATOM 3044 N N . LYS B 1 90 ? 7.712 13.350 11.792 1.00 110.05 95 LYS B N 1
ATOM 3045 C CA . LYS B 1 90 ? 8.519 14.082 12.809 1.00 112.68 95 LYS B CA 1
ATOM 3046 C C . LYS B 1 90 ? 7.597 15.018 13.612 1.00 110.57 95 LYS B C 1
ATOM 3047 O O . LYS B 1 90 ? 7.598 14.916 14.857 1.00 108.09 95 LYS B O 1
ATOM 3053 N N . ILE B 1 91 ? 6.809 15.864 12.935 1.00 111.73 96 ILE B N 1
ATOM 3054 C CA . ILE B 1 91 ? 5.920 16.874 13.592 1.00 112.12 96 ILE B CA 1
ATOM 3055 C C . ILE B 1 91 ? 4.974 16.155 14.559 1.00 106.59 96 ILE B C 1
ATOM 3056 O O . ILE B 1 91 ? 4.727 16.710 15.647 1.00 105.02 96 ILE B O 1
ATOM 3061 N N . ALA B 1 92 ? 4.491 14.969 14.179 1.00 103.17 97 ALA B N 1
ATOM 3062 C CA . ALA B 1 92 ? 3.577 14.124 14.981 1.00 101.62 97 ALA B CA 1
ATOM 3063 C C . ALA B 1 92 ? 4.264 13.678 16.278 1.00 100.17 97 ALA B C 1
ATOM 3064 O O . ALA B 1 92 ? 3.593 13.659 17.321 1.00 102.84 97 ALA B O 1
ATOM 3066 N N . ILE B 1 93 ? 5.551 13.334 16.209 1.00 100.59 98 ILE B N 1
ATOM 3067 C CA . ILE B 1 93 ? 6.365 12.885 17.379 1.00 101.06 98 ILE B CA 1
ATOM 3068 C C . ILE B 1 93 ? 6.658 14.083 18.285 1.00 103.77 98 ILE B C 1
ATOM 3069 O O . ILE B 1 93 ? 6.453 13.954 19.510 1.00 103.40 98 ILE B O 1
ATOM 3074 N N . GLU B 1 94 ? 7.139 15.184 17.694 1.00 106.36 99 GLU B N 1
ATOM 3075 C CA . GLU B 1 94 ? 7.431 16.470 18.385 1.00 110.62 99 GLU B CA 1
ATOM 3076 C C . GLU B 1 94 ? 6.151 16.988 19.058 1.00 109.81 99 GLU B C 1
ATOM 3077 O O . GLU B 1 94 ? 6.267 17.640 20.111 1.00 109.82 99 GLU B O 1
ATOM 3083 N N . ALA B 1 95 ? 4.981 16.709 18.472 1.00 106.72 100 ALA B N 1
ATOM 3084 C CA . ALA B 1 95 ? 3.648 17.012 19.049 1.00 107.08 100 ALA B CA 1
ATOM 3085 C C . ALA B 1 95 ? 3.325 16.060 20.220 1.00 103.96 100 ALA B C 1
ATOM 3086 O O . ALA B 1 95 ? 2.544 16.476 21.104 1.00 106.92 100 ALA B O 1
ATOM 3088 N N . GLY B 1 96 ? 3.876 14.833 20.224 1.00 100.06 101 GLY B N 1
ATOM 3089 C CA . GLY B 1 96 ? 3.779 13.857 21.338 1.00 97.69 101 GLY B CA 1
ATOM 3090 C C . GLY B 1 96 ? 2.982 12.597 21.003 1.00 93.89 101 GLY B C 1
ATOM 3091 O O . GLY B 1 96 ? 2.532 11.905 21.945 1.00 91.62 101 GLY B O 1
ATOM 3092 N N . ALA B 1 97 ? 2.790 12.299 19.716 1.00 91.00 102 ALA B N 1
ATOM 3093 C CA . ALA B 1 97 ? 2.223 11.024 19.231 1.00 87.55 102 ALA B CA 1
ATOM 3094 C C . ALA B 1 97 ? 3.244 9.905 19.452 1.00 87.59 102 ALA B C 1
ATOM 3095 O O . ALA B 1 97 ? 4.438 10.200 19.497 1.00 92.29 102 ALA B O 1
ATOM 3097 N N . THR B 1 98 ? 2.778 8.664 19.565 1.00 87.55 103 THR B N 1
ATOM 3098 C CA . THR B 1 98 ? 3.620 7.456 19.755 1.00 86.05 103 THR B CA 1
ATOM 3099 C C . THR B 1 98 ? 3.961 6.844 18.397 1.00 81.52 103 THR B C 1
ATOM 3100 O O . THR B 1 98 ? 5.114 6.441 18.201 1.00 77.59 103 THR B O 1
ATOM 3104 N N . ASP B 1 99 ? 2.981 6.739 17.499 1.00 81.53 104 ASP B N 1
ATOM 3105 C CA . ASP B 1 99 ? 3.172 6.025 16.211 1.00 77.52 104 ASP B CA 1
ATOM 3106 C C . ASP B 1 99 ? 2.322 6.673 15.117 1.00 76.54 104 ASP B C 1
ATOM 3107 O O . ASP B 1 99 ? 1.721 7.742 15.374 1.00 76.56 104 ASP B O 1
ATOM 3112 N N . TYR B 1 100 ? 2.275 6.033 13.947 1.00 74.26 105 TYR B N 1
ATOM 3113 C CA . TYR B 1 100 ? 1.892 6.657 12.660 1.00 75.79 105 TYR B CA 1
ATOM 3114 C C . TYR B 1 100 ? 1.408 5.591 11.673 1.00 73.91 105 TYR B C 1
ATOM 3115 O O . TYR B 1 100 ? 2.160 4.644 11.407 1.00 70.53 105 TYR B O 1
ATOM 3124 N N . ILE B 1 101 ? 0.189 5.730 11.152 1.00 71.69 106 ILE B N 1
ATOM 3125 C CA . ILE B 1 101 ? -0.290 4.908 10.007 1.00 72.73 106 ILE B CA 1
ATOM 3126 C C . ILE B 1 101 ? -0.696 5.842 8.871 1.00 75.32 106 ILE B C 1
ATOM 3127 O O . ILE B 1 101 ? -1.473 6.797 9.127 1.00 72.83 106 ILE B O 1
ATOM 3132 N N . THR B 1 102 ? -0.217 5.533 7.666 1.00 76.99 107 THR B N 1
ATOM 3133 C CA . THR B 1 102 ? -0.652 6.163 6.399 1.00 83.12 107 THR B CA 1
ATOM 3134 C C . THR B 1 102 ? -1.960 5.477 5.986 1.00 84.00 107 THR B C 1
ATOM 3135 O O . THR B 1 102 ? -1.955 4.238 5.835 1.00 85.81 107 THR B O 1
ATOM 3139 N N . LYS B 1 103 ? -3.054 6.227 5.866 1.00 83.96 108 LYS B N 1
ATOM 3140 C CA . LYS B 1 103 ? -4.329 5.665 5.352 1.00 86.27 108 LYS B CA 1
ATOM 3141 C C . LYS B 1 103 ? -4.185 5.453 3.845 1.00 85.55 108 LYS B C 1
ATOM 3142 O O . LYS B 1 103 ? -3.318 6.055 3.208 1.00 86.51 108 LYS B O 1
ATOM 3148 N N . PRO B 1 104 ? -4.945 4.505 3.244 1.00 84.36 109 PRO B N 1
ATOM 3149 C CA . PRO B 1 104 ? -5.882 3.653 3.978 1.00 80.07 109 PRO B CA 1
ATOM 3150 C C . PRO B 1 104 ? -5.131 2.601 4.804 1.00 76.69 109 PRO B C 1
ATOM 3151 O O . PRO B 1 104 ? -4.328 1.873 4.229 1.00 73.48 109 PRO B O 1
ATOM 3155 N N . ALA B 1 105 ? -5.385 2.580 6.123 1.00 73.41 110 ALA B N 1
ATOM 3156 C CA . ALA B 1 105 ? -4.742 1.681 7.101 1.00 70.26 110 ALA B CA 1
ATOM 3157 C C . ALA B 1 105 ? -5.068 0.239 6.720 1.00 70.79 110 ALA B C 1
ATOM 3158 O O . ALA B 1 105 ? -6.240 -0.023 6.368 1.00 72.26 110 ALA B O 1
ATOM 3160 N N . LYS B 1 106 ? -4.068 -0.646 6.764 1.00 71.73 111 LYS B N 1
ATOM 3161 C CA . LYS B 1 106 ? -4.234 -2.105 6.541 1.00 76.20 111 LYS B CA 1
ATOM 3162 C C . LYS B 1 106 ? -4.427 -2.751 7.913 1.00 76.04 111 LYS B C 1
ATOM 3163 O O . LYS B 1 106 ? -3.814 -2.260 8.892 1.00 72.12 111 LYS B O 1
ATOM 3169 N N . GLU B 1 107 ? -5.241 -3.809 7.983 1.00 79.27 112 GLU B N 1
ATOM 3170 C CA . GLU B 1 107 ? -5.457 -4.602 9.222 1.00 79.61 112 GLU B CA 1
ATOM 3171 C C . GLU B 1 107 ? -4.088 -4.822 9.893 1.00 80.24 112 GLU B C 1
ATOM 3172 O O . GLU B 1 107 ? -3.984 -4.588 11.123 1.00 79.42 112 GLU B O 1
ATOM 3178 N N . ILE B 1 108 ? -3.073 -5.194 9.099 1.00 78.66 113 ILE B N 1
ATOM 3179 C CA . ILE B 1 108 ? -1.705 -5.588 9.550 1.00 81.28 113 ILE B CA 1
ATOM 3180 C C . ILE B 1 108 ? -0.999 -4.389 10.189 1.00 77.63 113 ILE B C 1
ATOM 3181 O O . ILE B 1 108 ? -0.536 -4.556 11.329 1.00 74.94 113 ILE B O 1
ATOM 3186 N N . GLU B 1 109 ? -0.926 -3.242 9.505 1.00 76.08 114 GLU B N 1
ATOM 3187 C CA . GLU B 1 109 ? -0.275 -2.017 10.040 1.00 74.49 114 GLU B CA 1
ATOM 3188 C C . GLU B 1 109 ? -0.939 -1.681 11.376 1.00 73.24 114 GLU B C 1
ATOM 3189 O O . GLU B 1 109 ? -0.209 -1.406 12.364 1.00 68.22 114 GLU B O 1
ATOM 3195 N N . LEU B 1 110 ? -2.275 -1.736 11.406 1.00 69.55 115 LEU B N 1
ATOM 3196 C CA . LEU B 1 110 ? -3.055 -1.307 12.593 1.00 71.47 115 LEU B CA 1
ATOM 3197 C C . LEU B 1 110 ? -2.686 -2.161 13.810 1.00 69.79 115 LEU B C 1
ATOM 3198 O O . LEU B 1 110 ? -2.410 -1.571 14.855 1.00 66.23 115 LEU B O 1
ATOM 3203 N N . LEU B 1 111 ? -2.658 -3.489 13.659 1.00 73.62 116 LEU B N 1
ATOM 3204 C CA . LEU B 1 111 ? -2.314 -4.463 14.730 1.00 74.88 116 LEU B CA 1
ATOM 3205 C C . LEU B 1 111 ? -0.876 -4.248 15.195 1.00 72.87 116 LEU B C 1
ATOM 3206 O O . LEU B 1 111 ? -0.634 -4.312 16.431 1.00 68.86 116 LEU B O 1
ATOM 3211 N N . ALA B 1 112 ? 0.034 -4.067 14.236 1.00 68.97 117 ALA B N 1
ATOM 3212 C CA . ALA B 1 112 ? 1.468 -3.856 14.506 1.00 68.53 117 ALA B CA 1
ATOM 3213 C C . ALA B 1 112 ? 1.625 -2.625 15.404 1.00 66.93 117 ALA B C 1
ATOM 3214 O O . ALA B 1 112 ? 2.286 -2.763 16.469 1.00 63.91 117 ALA B O 1
ATOM 3216 N N . ARG B 1 113 ? 0.995 -1.504 15.017 1.00 66.17 118 ARG B N 1
ATOM 3217 C CA . ARG B 1 113 ? 1.111 -0.201 15.721 1.00 67.98 118 ARG B CA 1
ATOM 3218 C C . ARG B 1 113 ? 0.587 -0.310 17.152 1.00 65.37 118 ARG B C 1
ATOM 3219 O O . ARG B 1 113 ? 1.244 0.242 18.052 1.00 65.25 118 ARG B O 1
ATOM 3227 N N . ILE B 1 114 ? -0.554 -0.976 17.319 1.00 63.09 119 ILE B N 1
ATOM 3228 C CA . ILE B 1 114 ? -1.231 -1.147 18.626 1.00 63.33 119 ILE B CA 1
ATOM 3229 C C . ILE B 1 114 ? -0.351 -2.040 19.508 1.00 66.18 119 ILE B C 1
ATOM 3230 O O . ILE B 1 114 ? -0.224 -1.743 20.712 1.00 65.43 119 ILE B O 1
ATOM 3235 N N . PHE B 1 115 ? 0.220 -3.095 18.938 1.00 67.12 120 PHE B N 1
ATOM 3236 C CA . PHE B 1 115 ? 1.077 -4.035 19.689 1.00 68.68 120 PHE B CA 1
ATOM 3237 C C . PHE B 1 115 ? 2.284 -3.240 20.192 1.00 68.48 120 PHE B C 1
ATOM 3238 O O . PHE B 1 115 ? 2.561 -3.289 21.392 1.00 70.74 120 PHE B O 1
ATOM 3246 N N . SER B 1 116 ? 2.943 -2.487 19.307 1.00 68.75 121 SER B N 1
ATOM 3247 C CA . SER B 1 116 ? 4.116 -1.625 19.619 1.00 65.68 121 SER B CA 1
ATOM 3248 C C . SER B 1 116 ? 3.764 -0.631 20.712 1.00 64.01 121 SER B C 1
ATOM 3249 O O . SER B 1 116 ? 4.543 -0.535 21.662 1.00 68.25 121 SER B O 1
ATOM 3252 N N . ALA B 1 117 ? 2.641 0.074 20.607 1.00 60.37 122 ALA B N 1
ATOM 3253 C CA . ALA B 1 117 ? 2.273 1.095 21.604 1.00 60.65 122 ALA B CA 1
ATOM 3254 C C . ALA B 1 117 ? 2.119 0.424 22.981 1.00 62.21 122 ALA B C 1
ATOM 3255 O O . ALA B 1 117 ? 2.584 1.004 24.022 1.00 63.21 122 ALA B O 1
ATOM 3257 N N . LEU B 1 118 ? 1.560 -0.793 22.985 1.00 63.13 123 LEU B N 1
ATOM 3258 C CA . LEU B 1 118 ? 1.246 -1.558 24.224 1.00 65.79 123 LEU B CA 1
ATOM 3259 C C . LEU B 1 118 ? 2.535 -2.148 24.803 1.00 66.78 123 LEU B C 1
ATOM 3260 O O . LEU B 1 118 ? 2.612 -2.309 26.040 1.00 65.94 123 LEU B O 1
ATOM 3265 N N . ARG B 1 119 ? 3.484 -2.508 23.932 1.00 66.25 124 ARG B N 1
ATOM 3266 C CA . ARG B 1 119 ? 4.791 -3.055 24.357 1.00 67.74 124 ARG B CA 1
ATOM 3267 C C . ARG B 1 119 ? 5.540 -1.923 25.051 1.00 66.04 124 ARG B C 1
ATOM 3268 O O . ARG B 1 119 ? 6.113 -2.179 26.111 1.00 68.01 124 ARG B O 1
ATOM 3276 N N . ILE B 1 120 ? 5.511 -0.718 24.484 1.00 62.13 125 ILE B N 1
ATOM 3277 C CA . ILE B 1 120 ? 6.245 0.455 25.035 1.00 60.89 125 ILE B CA 1
ATOM 3278 C C . ILE B 1 120 ? 5.585 0.872 26.349 1.00 61.24 125 ILE B C 1
ATOM 3279 O O . ILE B 1 120 ? 6.356 1.164 27.313 1.00 63.41 125 ILE B O 1
ATOM 3284 N N . LYS B 1 121 ? 4.252 0.899 26.411 1.00 58.86 126 LYS B N 1
ATOM 3285 C CA . LYS B 1 121 ? 3.556 1.238 27.675 1.00 60.24 126 LYS B CA 1
ATOM 3286 C C . LYS B 1 121 ? 3.996 0.253 28.774 1.00 60.49 126 LYS B C 1
ATOM 3287 O O . LYS B 1 121 ? 4.205 0.678 29.920 1.00 61.11 126 LYS B O 1
ATOM 3293 N N . ALA B 1 122 ? 4.075 -1.037 28.450 1.00 59.65 127 ALA B N 1
ATOM 3294 C CA . ALA B 1 122 ? 4.346 -2.138 29.406 1.00 61.70 127 ALA B CA 1
ATOM 3295 C C . ALA B 1 122 ? 5.785 -2.028 29.905 1.00 62.65 127 ALA B C 1
ATOM 3296 O O . ALA B 1 122 ? 6.010 -2.248 31.111 1.00 64.96 127 ALA B O 1
ATOM 3298 N N . LEU B 1 123 ? 6.721 -1.711 29.008 1.00 60.25 128 LEU B N 1
ATOM 3299 C CA . LEU B 1 123 ? 8.145 -1.500 29.361 1.00 61.75 128 LEU B CA 1
ATOM 3300 C C . LEU B 1 123 ? 8.263 -0.216 30.176 1.00 62.93 128 LEU B C 1
ATOM 3301 O O . LEU B 1 123 ? 9.006 -0.228 31.198 1.00 63.64 128 LEU B O 1
ATOM 3306 N N . HIS B 1 124 ? 7.568 0.842 29.748 1.00 62.44 129 HIS B N 1
ATOM 3307 C CA . HIS B 1 124 ? 7.532 2.129 30.494 1.00 66.14 129 HIS B CA 1
ATOM 3308 C C . HIS B 1 124 ? 7.061 1.864 31.937 1.00 68.04 129 HIS B C 1
ATOM 3309 O O . HIS B 1 124 ? 7.671 2.462 32.885 1.00 71.19 129 HIS B O 1
ATOM 3316 N N . ASP B 1 125 ? 6.086 0.966 32.117 1.00 60.37 130 ASP B N 1
ATOM 3317 C CA . ASP B 1 125 ? 5.447 0.646 33.433 1.00 58.45 130 ASP B CA 1
ATOM 3318 C C . ASP B 1 125 ? 6.415 -0.185 34.279 1.00 56.66 130 ASP B C 1
ATOM 3319 O O . ASP B 1 125 ? 6.633 0.164 35.409 1.00 53.50 130 ASP B O 1
ATOM 3324 N N . GLN B 1 126 ? 6.972 -1.261 33.728 1.00 59.23 131 GLN B N 1
ATOM 3325 C CA . GLN B 1 126 ? 7.968 -2.106 34.437 1.00 59.54 131 GLN B CA 1
ATOM 3326 C C . GLN B 1 126 ? 9.095 -1.218 34.958 1.00 57.27 131 GLN B C 1
ATOM 3327 O O . GLN B 1 126 ? 9.485 -1.437 36.113 1.00 55.59 131 GLN B O 1
ATOM 3333 N N . LEU B 1 127 ? 9.527 -0.230 34.175 1.00 57.68 132 LEU B N 1
ATOM 3334 C CA . LEU B 1 127 ? 10.630 0.684 34.538 1.00 57.85 132 LEU B CA 1
ATOM 3335 C C . LEU B 1 127 ? 10.210 1.623 35.681 1.00 55.94 132 LEU B C 1
ATOM 3336 O O . LEU B 1 127 ? 10.966 1.706 36.695 1.00 53.97 132 LEU B O 1
ATOM 3341 N N . ARG B 1 128 ? 9.068 2.296 35.553 1.00 55.56 133 ARG B N 1
ATOM 3342 C CA . ARG B 1 128 ? 8.542 3.184 36.611 1.00 55.58 133 ARG B CA 1
ATOM 3343 C C . ARG B 1 128 ? 8.426 2.405 37.939 1.00 51.86 133 ARG B C 1
ATOM 3344 O O . ARG B 1 128 ? 8.609 3.029 38.985 1.00 50.06 133 ARG B O 1
ATOM 3352 N N . GLU B 1 129 ? 8.134 1.103 37.902 1.00 50.83 134 GLU B N 1
ATOM 3353 C CA . GLU B 1 129 ? 7.935 0.266 39.116 1.00 48.96 134 GLU B CA 1
ATOM 3354 C C . GLU B 1 129 ? 9.270 -0.175 39.733 1.00 46.83 134 GLU B C 1
ATOM 3355 O O . GLU B 1 129 ? 9.206 -0.781 40.819 1.00 44.73 134 GLU B O 1
ATOM 3361 N N . THR B 1 130 ? 10.402 -0.023 39.038 1.00 45.80 135 THR B N 1
ATOM 3362 C CA . THR B 1 130 ? 11.732 -0.251 39.664 1.00 44.57 135 THR B CA 1
ATOM 3363 C C . THR B 1 130 ? 12.065 0.948 40.543 1.00 42.60 135 THR B C 1
ATOM 3364 O O . THR B 1 130 ? 12.973 0.808 41.334 1.00 42.70 135 THR B O 1
ATOM 3368 N N . ALA B 1 131 ? 11.462 2.115 40.350 1.00 41.46 136 ALA B N 1
ATOM 3369 C CA . ALA B 1 131 ? 11.785 3.257 41.231 1.00 40.14 136 ALA B CA 1
ATOM 3370 C C . ALA B 1 131 ? 11.407 2.937 42.714 1.00 37.59 136 ALA B C 1
ATOM 3371 O O . ALA B 1 131 ? 10.417 2.146 43.042 1.00 36.24 136 ALA B O 1
ATOM 3373 N N . ILE B 1 132 ? 12.202 3.468 43.635 1.00 36.77 137 ILE B N 1
ATOM 3374 C CA . ILE B 1 132 ? 12.001 3.181 45.084 1.00 34.76 137 ILE B CA 1
ATOM 3375 C C . ILE B 1 132 ? 10.655 3.809 45.554 1.00 33.55 137 ILE B C 1
ATOM 3376 O O . ILE B 1 132 ? 9.917 3.170 46.322 1.00 32.05 137 ILE B O 1
ATOM 3381 N N . ARG B 1 133 ? 10.442 5.080 45.218 1.00 34.35 138 ARG B N 1
ATOM 3382 C CA . ARG B 1 133 ? 9.410 5.977 45.752 1.00 33.82 138 ARG B CA 1
ATOM 3383 C C . ARG B 1 133 ? 8.433 6.300 44.624 1.00 34.72 138 ARG B C 1
ATOM 3384 O O . ARG B 1 133 ? 8.877 6.564 43.542 1.00 36.29 138 ARG B O 1
ATOM 3392 N N . ASP B 1 134 ? 7.144 6.355 44.933 1.00 34.26 139 ASP B N 1
ATOM 3393 C CA . ASP B 1 134 ? 6.050 6.810 44.052 1.00 35.18 139 ASP B CA 1
ATOM 3394 C C . ASP B 1 134 ? 6.202 8.322 43.893 1.00 36.76 139 ASP B C 1
ATOM 3395 O O . ASP B 1 134 ? 6.318 9.007 44.920 1.00 36.43 139 ASP B O 1
ATOM 3400 N N . VAL B 1 135 ? 6.178 8.831 42.670 1.00 39.05 140 VAL B N 1
ATOM 3401 C CA . VAL B 1 135 ? 6.508 10.261 42.450 1.00 41.22 140 VAL B CA 1
ATOM 3402 C C . VAL B 1 135 ? 5.423 11.120 43.110 1.00 41.70 140 VAL B C 1
ATOM 3403 O O . VAL B 1 135 ? 5.777 12.073 43.793 1.00 42.58 140 VAL B O 1
ATOM 3407 N N . MET B 1 136 ? 4.143 10.793 42.968 1.00 42.13 141 MET B N 1
ATOM 3408 C CA . MET B 1 136 ? 3.076 11.745 43.391 1.00 42.58 141 MET B CA 1
ATOM 3409 C C . MET B 1 136 ? 3.008 11.821 44.924 1.00 41.34 141 MET B C 1
ATOM 3410 O O . MET B 1 136 ? 2.691 12.895 45.459 1.00 42.81 141 MET B O 1
ATOM 3415 N N . THR B 1 137 ? 3.272 10.725 45.630 1.00 39.98 142 THR B N 1
ATOM 3416 C CA . THR B 1 137 ? 3.042 10.630 47.094 1.00 37.81 142 THR B CA 1
ATOM 3417 C C . THR B 1 137 ? 4.316 10.619 47.919 1.00 38.10 142 THR B C 1
ATOM 3418 O O . THR B 1 137 ? 4.179 10.945 49.125 1.00 37.77 142 THR B O 1
ATOM 3422 N N . GLY B 1 138 ? 5.468 10.200 47.348 1.00 38.91 143 GLY B N 1
ATOM 3423 C CA . GLY B 1 138 ? 6.757 10.089 48.041 1.00 38.39 143 GLY B CA 1
ATOM 3424 C C . GLY B 1 138 ? 6.844 8.828 48.870 1.00 37.33 143 GLY B C 1
ATOM 3425 O O . GLY B 1 138 ? 7.899 8.621 49.606 1.00 38.70 143 GLY B O 1
ATOM 3426 N N . LEU B 1 139 ? 5.844 7.965 48.771 1.00 35.65 144 LEU B N 1
ATOM 3427 C CA . LEU B 1 139 ? 5.811 6.685 49.513 1.00 34.49 144 LEU B CA 1
ATOM 3428 C C . LEU B 1 139 ? 6.524 5.612 48.692 1.00 35.11 144 LEU B C 1
ATOM 3429 O O . LEU B 1 139 ? 6.693 5.763 47.452 1.00 36.36 144 LEU B O 1
ATOM 3434 N N . TYR B 1 140 ? 6.932 4.540 49.353 1.00 34.40 145 TYR B N 1
ATOM 3435 C CA . TYR B 1 140 ? 7.561 3.389 48.686 1.00 35.13 145 TYR B CA 1
ATOM 3436 C C . TYR B 1 140 ? 6.615 2.863 47.603 1.00 34.40 145 TYR B C 1
ATOM 3437 O O . TYR B 1 140 ? 5.385 2.772 47.860 1.00 33.75 145 TYR B O 1
ATOM 3446 N N . ASN B 1 141 ? 7.167 2.474 46.461 1.00 34.71 146 ASN B N 1
ATOM 3447 C CA . ASN B 1 141 ? 6.428 1.702 45.437 1.00 35.02 146 ASN B CA 1
ATOM 3448 C C . ASN B 1 141 ? 6.302 0.256 45.895 1.00 35.13 146 ASN B C 1
ATOM 3449 O O . ASN B 1 141 ? 6.911 -0.144 46.905 1.00 34.15 146 ASN B O 1
ATOM 3454 N N . ARG B 1 142 ? 5.470 -0.478 45.188 1.00 36.53 147 ARG B N 1
ATOM 3455 C CA . ARG B 1 142 ? 5.112 -1.872 45.483 1.00 38.15 147 ARG B CA 1
ATOM 3456 C C . ARG B 1 142 ? 6.352 -2.765 45.534 1.00 39.04 147 ARG B C 1
ATOM 3457 O O . ARG B 1 142 ? 6.527 -3.408 46.545 1.00 37.95 147 ARG B O 1
ATOM 3465 N N . ARG B 1 143 ? 7.126 -2.883 44.466 1.00 41.07 148 ARG B N 1
ATOM 3466 C CA . ARG B 1 143 ? 8.228 -3.887 44.447 1.00 43.22 148 ARG B CA 1
ATOM 3467 C C . ARG B 1 143 ? 9.202 -3.646 45.606 1.00 40.93 148 ARG B C 1
ATOM 3468 O O . ARG B 1 143 ? 9.550 -4.637 46.234 1.00 40.08 148 ARG B O 1
ATOM 3476 N N . TYR B 1 144 ? 9.607 -2.404 45.894 1.00 39.73 149 TYR B N 1
ATOM 3477 C CA . TYR B 1 144 ? 10.535 -2.124 47.023 1.00 39.41 149 TYR B CA 1
ATOM 3478 C C . TYR B 1 144 ? 9.873 -2.566 48.342 1.00 35.97 149 TYR B C 1
ATOM 3479 O O . TYR B 1 144 ? 10.516 -3.256 49.198 1.00 35.03 149 TYR B O 1
ATOM 3488 N N . MET B 1 145 ? 8.574 -2.254 48.477 1.00 33.62 150 MET B N 1
ATOM 3489 C CA . MET B 1 145 ? 7.825 -2.569 49.703 1.00 31.65 150 MET B CA 1
ATOM 3490 C C . MET B 1 145 ? 7.786 -4.085 49.867 1.00 31.75 150 MET B C 1
ATOM 3491 O O . MET B 1 145 ? 7.889 -4.576 51.023 1.00 30.90 150 MET B O 1
ATOM 3496 N N . GLU B 1 146 ? 7.663 -4.823 48.785 1.00 32.98 151 GLU B N 1
ATOM 3497 C CA . GLU B 1 146 ? 7.585 -6.301 48.880 1.00 34.27 151 GLU B CA 1
ATOM 3498 C C . GLU B 1 146 ? 8.924 -6.836 49.397 1.00 35.24 151 GLU B C 1
ATOM 3499 O O . GLU B 1 146 ? 8.897 -7.856 5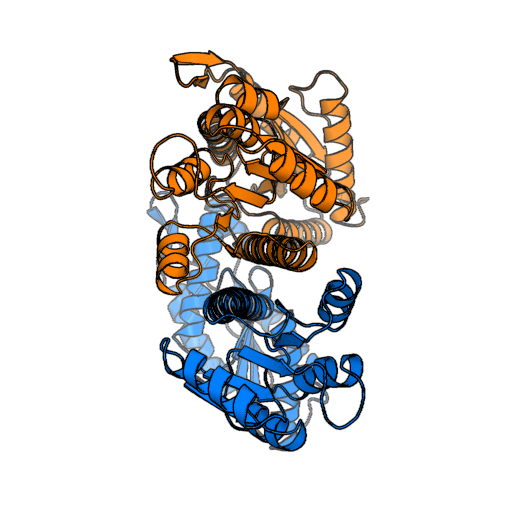0.124 1.00 35.25 151 GLU B O 1
ATOM 3505 N N . GLU B 1 147 ? 10.050 -6.213 49.031 1.00 36.64 152 GLU B N 1
ATOM 3506 C CA . GLU B 1 147 ? 11.356 -6.644 49.559 1.00 38.39 152 GLU B CA 1
ATOM 3507 C C . GLU B 1 147 ? 11.390 -6.272 51.052 1.00 36.71 152 GLU B C 1
ATOM 3508 O O . GLU B 1 147 ? 11.903 -7.127 51.824 1.00 36.34 152 GLU B O 1
ATOM 3514 N N . ARG B 1 148 ? 10.856 -5.092 51.442 1.00 35.07 153 ARG B N 1
ATOM 3515 C CA . ARG B 1 148 ? 10.898 -4.654 52.863 1.00 34.15 153 ARG B CA 1
ATOM 3516 C C . ARG B 1 148 ? 9.966 -5.541 53.683 1.00 33.52 153 ARG B C 1
ATOM 3517 O O . ARG B 1 148 ? 10.271 -5.795 54.875 1.00 33.06 153 ARG B O 1
ATOM 3525 N N . ILE B 1 149 ? 8.835 -5.982 53.121 1.00 33.95 154 ILE B N 1
ATOM 3526 C CA . ILE B 1 149 ? 7.907 -6.898 53.844 1.00 33.80 154 ILE B CA 1
ATOM 3527 C C . ILE B 1 149 ? 8.645 -8.210 54.138 1.00 35.38 154 ILE B C 1
ATOM 3528 O O . ILE B 1 149 ? 8.663 -8.679 55.322 1.00 34.65 154 ILE B O 1
ATOM 3533 N N . GLU B 1 150 ? 9.205 -8.822 53.106 1.00 37.80 155 GLU B N 1
ATOM 3534 C CA . GLU B 1 150 ? 9.965 -10.087 53.273 1.00 41.44 155 GLU B CA 1
ATOM 3535 C C . GLU B 1 150 ? 11.045 -9.876 54.359 1.00 40.74 155 GLU B C 1
ATOM 3536 O O . GLU B 1 150 ? 11.076 -10.706 55.280 1.00 40.47 155 GLU B O 1
ATOM 3542 N N . GLN B 1 151 ? 11.813 -8.777 54.327 1.00 40.43 156 GLN B N 1
ATOM 3543 C CA . GLN B 1 151 ? 12.961 -8.541 55.259 1.00 40.87 156 GLN B CA 1
ATOM 3544 C C . GLN B 1 151 ? 12.391 -8.354 56.684 1.00 37.97 156 GLN B C 1
ATOM 3545 O O . GLN B 1 151 ? 12.936 -8.988 57.588 1.00 37.28 156 GLN B O 1
ATOM 3551 N N . GLU B 1 152 ? 11.375 -7.499 56.876 1.00 35.24 157 GLU B N 1
ATOM 3552 C CA . GLU B 1 152 ? 10.853 -7.202 58.234 1.00 34.67 157 GLU B CA 1
ATOM 3553 C C . GLU B 1 152 ? 10.210 -8.451 58.803 1.00 34.03 157 GLU B C 1
ATOM 3554 O O . GLU B 1 152 ? 10.374 -8.690 59.998 1.00 33.67 157 GLU B O 1
ATOM 3560 N N . PHE B 1 153 ? 9.505 -9.220 57.989 1.00 33.78 158 PHE B N 1
ATOM 3561 C CA . PHE B 1 153 ? 8.889 -10.489 58.449 1.00 34.42 158 PHE B CA 1
ATOM 3562 C C . PHE B 1 153 ? 10.002 -11.454 58.919 1.00 35.12 158 PHE B C 1
ATOM 3563 O O . PHE B 1 153 ? 9.925 -11.994 60.002 1.00 34.92 158 PHE B O 1
ATOM 3571 N N . GLN B 1 154 ? 11.008 -11.694 58.118 1.00 36.40 159 GLN B N 1
ATOM 3572 C CA . GLN B 1 154 ? 12.149 -12.586 58.534 1.00 38.18 159 GLN B CA 1
ATOM 3573 C C . GLN B 1 154 ? 12.753 -12.103 59.866 1.00 36.61 159 GLN B C 1
ATOM 3574 O O . GLN B 1 154 ? 12.773 -12.892 60.823 1.00 36.89 159 GLN B O 1
ATOM 3580 N N . ARG B 1 155 ? 13.060 -10.814 59.941 1.00 34.77 160 ARG B N 1
ATOM 3581 C CA . ARG B 1 155 ? 13.648 -10.183 61.129 1.00 34.12 160 ARG B CA 1
ATOM 3582 C C . ARG B 1 155 ? 12.715 -10.341 62.341 1.00 33.73 160 ARG B C 1
ATOM 3583 O O . ARG B 1 155 ? 13.169 -10.782 63.427 1.00 33.76 160 ARG B O 1
ATOM 3591 N N . CYS B 1 156 ? 11.431 -10.026 62.190 1.00 33.39 161 CYS B N 1
ATOM 3592 C CA . CYS B 1 156 ? 10.489 -10.068 63.330 1.00 33.68 161 CYS B CA 1
ATOM 3593 C C . CYS B 1 156 ? 10.270 -11.510 63.797 1.00 35.21 161 CYS B C 1
ATOM 3594 O O . CYS B 1 156 ? 10.254 -11.756 65.014 1.00 34.81 161 CYS B O 1
ATOM 3597 N N . LYS B 1 157 ? 10.205 -12.437 62.862 1.00 37.52 162 LYS B N 1
ATOM 3598 C CA . LYS B 1 157 ? 10.085 -13.887 63.175 1.00 41.44 162 LYS B CA 1
ATOM 3599 C C . LYS B 1 157 ? 11.325 -14.383 63.936 1.00 43.94 162 LYS B C 1
ATOM 3600 O O . LYS B 1 157 ? 11.146 -15.028 64.973 1.00 45.93 162 LYS B O 1
ATOM 3606 N N . ARG B 1 158 ? 12.546 -14.082 63.467 1.00 45.44 163 ARG B N 1
ATOM 3607 C CA . ARG B 1 158 ? 13.776 -14.529 64.170 1.00 47.81 163 ARG B CA 1
ATOM 3608 C C . ARG B 1 158 ? 13.803 -13.954 65.600 1.00 46.14 163 ARG B C 1
ATOM 3609 O O . ARG B 1 158 ? 14.279 -14.678 66.471 1.00 45.43 163 ARG B O 1
ATOM 3617 N N . HIS B 1 159 ? 13.314 -12.722 65.834 1.00 43.74 164 HIS B N 1
ATOM 3618 C CA . HIS B 1 159 ? 13.547 -11.984 67.103 1.00 43.29 164 HIS B CA 1
ATOM 3619 C C . HIS B 1 159 ? 12.307 -12.057 67.972 1.00 42.52 164 HIS B C 1
ATOM 3620 O O . HIS B 1 159 ? 12.263 -11.366 69.022 1.00 40.96 164 HIS B O 1
ATOM 3627 N N . ASP B 1 160 ? 11.367 -12.931 67.611 1.00 42.83 165 ASP B N 1
ATOM 3628 C CA . ASP B 1 160 ? 10.055 -12.973 68.300 1.00 43.32 165 ASP B CA 1
ATOM 3629 C C . ASP B 1 160 ? 9.596 -11.539 68.564 1.00 41.03 165 ASP B C 1
ATOM 3630 O O . ASP B 1 160 ? 9.243 -11.247 69.761 1.00 42.46 165 ASP B O 1
ATOM 3635 N N . SER B 1 161 ? 9.705 -10.649 67.581 1.00 38.68 166 SER B N 1
ATOM 3636 C CA . SER B 1 161 ? 9.183 -9.262 67.644 1.00 38.31 166 SER B CA 1
ATOM 3637 C C . SER B 1 161 ? 7.757 -9.268 67.071 1.00 36.82 166 SER B C 1
ATOM 3638 O O . SER B 1 161 ? 7.500 -9.991 66.099 1.00 36.86 166 SER B O 1
ATOM 3641 N N . LEU B 1 162 ? 6.902 -8.386 67.569 1.00 35.45 167 LEU B N 1
ATOM 3642 C CA . LEU B 1 162 ? 5.593 -8.123 66.939 1.00 34.41 167 LEU B CA 1
ATOM 3643 C C . LEU B 1 162 ? 5.774 -7.427 65.582 1.00 32.80 167 LEU B C 1
ATOM 3644 O O . LEU B 1 162 ? 6.576 -6.497 65.494 1.00 31.72 167 LEU B O 1
ATOM 3649 N N . LEU B 1 163 ? 4.906 -7.770 64.617 1.00 32.45 168 LEU B N 1
ATOM 3650 C CA . LEU B 1 163 ? 4.823 -7.072 63.303 1.00 31.32 168 LEU B CA 1
ATOM 3651 C C . LEU B 1 163 ? 3.369 -7.068 62.840 1.00 31.67 168 LEU B C 1
ATOM 3652 O O . LEU B 1 163 ? 2.833 -8.137 62.606 1.00 32.84 168 LEU B O 1
ATOM 3657 N N . SER B 1 164 ? 2.720 -5.908 62.832 1.00 31.41 169 SER B N 1
ATOM 3658 C CA . SER B 1 164 ? 1.344 -5.751 62.307 1.00 32.03 169 SER B CA 1
ATOM 3659 C C . SER B 1 164 ? 1.435 -5.147 60.902 1.00 31.61 169 SER B C 1
ATOM 3660 O O . SER B 1 164 ? 2.450 -4.436 60.597 1.00 31.69 169 SER B O 1
ATOM 3663 N N . MET B 1 165 ? 0.615 -5.630 59.998 1.00 31.96 170 MET B N 1
ATOM 3664 C CA . MET B 1 165 ? 0.509 -5.093 58.626 1.00 32.18 170 MET B CA 1
ATOM 3665 C C . MET B 1 165 ? -0.934 -4.609 58.388 1.00 31.96 170 MET B C 1
ATOM 3666 O O . MET B 1 165 ? -1.877 -5.393 58.711 1.00 31.78 170 MET B O 1
ATOM 3671 N N . ALA B 1 166 ? -1.091 -3.410 57.820 1.00 31.21 171 ALA B N 1
ATOM 3672 C CA . ALA B 1 166 ? -2.386 -2.911 57.321 1.00 31.45 171 ALA B CA 1
ATOM 3673 C C . ALA B 1 166 ? -2.393 -2.857 55.790 1.00 31.71 171 ALA B C 1
ATOM 3674 O O . ALA B 1 166 ? -1.386 -2.421 55.180 1.00 30.62 171 ALA B O 1
ATOM 3676 N N . MET B 1 167 ? -3.524 -3.248 55.187 1.00 32.73 172 MET B N 1
ATOM 3677 C CA . MET B 1 167 ? -3.826 -2.958 53.768 1.00 33.27 172 MET B CA 1
ATOM 3678 C C . MET B 1 167 ? -5.082 -2.091 53.727 1.00 32.20 172 MET B C 1
ATOM 3679 O O . MET B 1 167 ? -6.142 -2.603 54.176 1.00 32.72 172 MET B O 1
ATOM 3684 N N . ILE B 1 168 ? -4.954 -0.854 53.237 1.00 30.68 173 ILE B N 1
ATOM 3685 C CA . ILE B 1 168 ? -6.050 0.127 53.094 1.00 30.62 173 ILE B CA 1
ATOM 3686 C C . ILE B 1 168 ? -6.244 0.481 51.606 1.00 31.46 173 ILE B C 1
ATOM 3687 O O . ILE B 1 168 ? -5.294 0.299 50.758 1.00 30.61 173 ILE B O 1
ATOM 3692 N N . ASP B 1 169 ? -7.463 0.930 51.327 1.00 32.41 174 ASP B N 1
ATOM 3693 C CA . ASP B 1 169 ? -7.965 1.105 49.954 1.00 34.06 174 ASP B CA 1
ATOM 3694 C C . ASP B 1 169 ? -9.056 2.159 49.988 1.00 33.72 174 ASP B C 1
ATOM 3695 O O . ASP B 1 169 ? -9.952 1.973 50.825 1.00 34.28 174 ASP B O 1
ATOM 3700 N N . ILE B 1 170 ? -9.004 3.178 49.123 1.00 33.24 175 ILE B N 1
ATOM 3701 C CA . ILE B 1 170 ? -9.957 4.316 49.216 1.00 33.77 175 ILE B CA 1
ATOM 3702 C C . ILE B 1 170 ? -11.340 3.775 48.813 1.00 35.19 175 ILE B C 1
ATOM 3703 O O . ILE B 1 170 ? -11.429 2.884 47.887 1.00 37.88 175 ILE B O 1
ATOM 3708 N N . ASP B 1 171 ? -12.382 4.196 49.522 1.00 35.80 176 ASP B N 1
ATOM 3709 C CA . ASP B 1 171 ? -13.800 3.769 49.244 1.00 36.88 176 ASP B CA 1
ATOM 3710 C C . ASP B 1 171 ? -14.321 4.475 47.987 1.00 37.41 176 ASP B C 1
ATOM 3711 O O . ASP B 1 171 ? -14.299 5.672 47.962 1.00 37.00 176 ASP B O 1
ATOM 3716 N N . LYS B 1 172 ? -14.751 3.732 46.976 1.00 39.02 177 LYS B N 1
ATOM 3717 C CA . LYS B 1 172 ? -15.377 4.247 45.723 1.00 40.87 177 LYS B CA 1
ATOM 3718 C C . LYS B 1 172 ? -14.593 5.447 45.216 1.00 39.96 177 LYS B C 1
ATOM 3719 O O . LYS B 1 172 ? -15.202 6.512 45.015 1.00 40.01 177 LYS B O 1
ATOM 3725 N N . PHE B 1 173 ? -13.294 5.286 45.009 1.00 39.63 178 PHE B N 1
ATOM 3726 C CA . PHE B 1 173 ? -12.398 6.304 44.431 1.00 39.82 178 PHE B CA 1
ATOM 3727 C C . PHE B 1 173 ? -12.756 6.593 42.965 1.00 41.88 178 PHE B C 1
ATOM 3728 O O . PHE B 1 173 ? -12.638 7.751 42.537 1.00 41.92 178 PHE B O 1
ATOM 3736 N N . LYS B 1 174 ? -13.153 5.587 42.181 1.00 44.56 179 LYS B N 1
ATOM 3737 C CA . LYS B 1 174 ? -13.637 5.807 40.788 1.00 48.05 179 LYS B CA 1
ATOM 3738 C C . LYS B 1 174 ? -14.738 6.878 40.760 1.00 49.24 179 LYS B C 1
ATOM 3739 O O . LYS B 1 174 ? -14.735 7.684 39.827 1.00 50.37 179 LYS B O 1
ATOM 3745 N N . ASN B 1 175 ? -15.664 6.912 41.716 1.00 49.96 180 ASN B N 1
ATOM 3746 C CA . ASN B 1 175 ? -16.754 7.932 41.732 1.00 51.28 180 ASN B CA 1
ATOM 3747 C C . ASN B 1 175 ? -16.147 9.316 41.973 1.00 49.00 180 ASN B C 1
ATOM 3748 O O . ASN B 1 175 ? -16.696 10.311 41.455 1.00 48.87 180 ASN B O 1
ATOM 3753 N N . ILE B 1 176 ? -15.052 9.389 42.741 1.00 46.32 181 ILE B N 1
ATOM 3754 C CA . ILE B 1 176 ? -14.371 10.697 42.966 1.00 44.62 181 ILE B CA 1
ATOM 3755 C C . ILE B 1 176 ? -13.829 11.191 41.621 1.00 45.16 181 ILE B C 1
ATOM 3756 O O . ILE B 1 176 ? -14.055 12.358 41.293 1.00 46.01 181 ILE B O 1
ATOM 3761 N N . ASN B 1 177 ? -13.198 10.326 40.845 1.00 45.63 182 ASN B N 1
ATOM 3762 C CA . ASN B 1 177 ? -12.657 10.661 39.498 1.00 47.37 182 ASN B CA 1
ATOM 3763 C C . ASN B 1 177 ? -13.792 11.088 38.563 1.00 48.95 182 ASN B C 1
ATOM 3764 O O . ASN B 1 177 ? -13.723 12.225 38.044 1.00 49.36 182 ASN B O 1
ATOM 3769 N N . ASP B 1 178 ? -14.822 10.250 38.427 1.00 50.53 183 ASP B N 1
ATOM 3770 C CA . ASP B 1 178 ? -16.003 10.474 37.536 1.00 52.72 183 ASP B CA 1
ATOM 3771 C C . ASP B 1 178 ? -16.717 11.776 37.878 1.00 52.41 183 ASP B C 1
ATOM 3772 O O . ASP B 1 178 ? -17.126 12.477 36.968 1.00 53.72 183 ASP B O 1
ATOM 3777 N N . THR B 1 179 ? -16.851 12.076 39.159 1.00 51.20 184 THR B N 1
ATOM 3778 C CA . THR B 1 179 ? -17.665 13.216 39.637 1.00 51.39 184 THR B CA 1
ATOM 3779 C C . THR B 1 179 ? -16.848 14.510 39.613 1.00 51.48 184 THR B C 1
ATOM 3780 O O . THR B 1 179 ? -17.457 15.516 39.363 1.00 52.37 184 THR B O 1
ATOM 3784 N N . TYR B 1 180 ? -15.551 14.511 39.948 1.00 51.20 185 TYR B N 1
ATOM 3785 C CA . TYR B 1 180 ? -14.790 15.761 40.242 1.00 51.68 185 TYR B CA 1
ATOM 3786 C C . TYR B 1 180 ? -13.551 15.880 39.329 1.00 52.21 185 TYR B C 1
ATOM 3787 O O . TYR B 1 180 ? -12.950 16.978 39.295 1.00 53.07 185 TYR B O 1
ATOM 3796 N N . GLY B 1 181 ? -13.181 14.819 38.598 1.00 51.43 186 GLY B N 1
ATOM 3797 C CA . GLY B 1 181 ? -12.041 14.814 37.665 1.00 52.29 186 GLY B CA 1
ATOM 3798 C C . GLY B 1 181 ? -10.780 14.201 38.271 1.00 51.03 186 GLY B C 1
ATOM 3799 O O . GLY B 1 181 ? -10.648 14.134 39.511 1.00 48.46 186 GLY B O 1
ATOM 3800 N N . HIS B 1 182 ? -9.854 13.779 37.426 1.00 53.48 187 HIS B N 1
ATOM 3801 C CA . HIS B 1 182 ? -8.627 13.064 37.864 1.00 54.69 187 HIS B CA 1
ATOM 3802 C C . HIS B 1 182 ? -7.762 13.969 38.740 1.00 52.83 187 HIS B C 1
ATOM 3803 O O . HIS B 1 182 ? -7.076 13.408 39.614 1.00 52.57 187 HIS B O 1
ATOM 3810 N N . GLU B 1 183 ? -7.765 15.287 38.507 1.00 53.88 188 GLU B N 1
ATOM 3811 C CA . GLU B 1 183 ? -6.899 16.235 39.257 1.00 54.83 188 GLU B CA 1
ATOM 3812 C C . GLU B 1 183 ? -7.340 16.210 40.729 1.00 51.77 188 GLU B C 1
ATOM 3813 O O . GLU B 1 183 ? -6.461 16.171 41.620 1.00 50.27 188 GLU B O 1
ATOM 3819 N N . ILE B 1 184 ? -8.643 16.188 40.974 1.00 48.93 189 ILE B N 1
ATOM 3820 C CA . ILE B 1 184 ? -9.217 16.132 42.344 1.00 46.81 189 ILE B CA 1
ATOM 3821 C C . ILE B 1 184 ? -8.916 14.761 42.931 1.00 43.64 189 ILE B C 1
ATOM 3822 O O . ILE B 1 184 ? -8.562 14.711 44.097 1.00 42.31 189 ILE B O 1
ATOM 3827 N N . GLY B 1 185 ? -9.052 13.705 42.146 1.00 42.50 190 GLY B N 1
ATOM 3828 C CA . GLY B 1 185 ? -8.599 12.367 42.556 1.00 41.24 190 GLY B CA 1
ATOM 3829 C C . GLY B 1 185 ? -7.139 12.397 43.016 1.00 39.84 190 GLY B C 1
ATOM 3830 O O . GLY B 1 185 ? -6.829 11.829 44.083 1.00 38.38 190 GLY B O 1
ATOM 3831 N N . ASP B 1 186 ? -6.270 13.083 42.291 1.00 40.60 191 ASP B N 1
ATOM 3832 C CA . ASP B 1 186 ? -4.838 13.188 42.710 1.00 40.45 191 ASP B CA 1
ATOM 3833 C C . ASP B 1 186 ? -4.758 13.860 44.081 1.00 39.33 191 ASP B C 1
ATOM 3834 O O . ASP B 1 186 ? -3.986 13.342 44.940 1.00 37.36 191 ASP B O 1
ATOM 3839 N N . GLN B 1 187 ? -5.554 14.922 44.292 1.00 39.77 192 GLN B N 1
ATOM 3840 C CA . GLN B 1 187 ? -5.489 15.708 45.548 1.00 39.87 192 GLN B CA 1
ATOM 3841 C C . GLN B 1 187 ? -5.894 14.806 46.706 1.00 38.05 192 GLN B C 1
ATOM 3842 O O . GLN B 1 187 ? -5.242 14.954 47.775 1.00 38.43 192 GLN B O 1
ATOM 3848 N N . VAL B 1 188 ? -6.849 13.889 46.454 1.00 36.98 193 VAL B N 1
ATOM 3849 C CA . VAL B 1 188 ? -7.438 12.965 47.460 1.00 35.54 193 VAL B CA 1
ATOM 3850 C C . VAL B 1 188 ? -6.379 11.916 47.791 1.00 34.61 193 VAL B C 1
ATOM 3851 O O . VAL B 1 188 ? -6.167 11.618 49.015 1.00 33.89 193 VAL B O 1
ATOM 3855 N N . ILE B 1 189 ? -5.749 11.340 46.776 1.00 34.74 194 ILE B N 1
ATOM 3856 C CA . ILE B 1 189 ? -4.595 10.407 46.989 1.00 33.99 194 ILE B CA 1
ATOM 3857 C C . ILE B 1 189 ? -3.467 11.072 47.803 1.00 34.16 194 ILE B C 1
ATOM 3858 O O . ILE B 1 189 ? -2.924 10.386 48.696 1.00 32.95 194 ILE B O 1
ATOM 3863 N N . LYS B 1 190 ? -3.074 12.314 47.491 1.00 36.08 195 LYS B N 1
ATOM 3864 C CA . LYS B 1 190 ? -1.919 13.024 48.159 1.00 36.71 195 LYS B CA 1
ATOM 3865 C C . LYS B 1 190 ? -2.345 13.396 49.600 1.00 36.27 195 LYS B C 1
ATOM 3866 O O . LYS B 1 190 ? -1.460 13.465 50.508 1.00 34.45 195 LYS B O 1
ATOM 3872 N N . GLN B 1 191 ? -3.681 13.613 49.807 1.00 35.25 196 GLN B N 1
ATOM 3873 C CA . GLN B 1 191 ? -4.182 14.047 51.119 1.00 35.10 196 GLN B CA 1
ATOM 3874 C C . GLN B 1 191 ? -4.103 12.825 52.016 1.00 33.69 196 GLN B C 1
ATOM 3875 O O . GLN B 1 191 ? -3.688 12.951 53.138 1.00 33.67 196 GLN B O 1
ATOM 3881 N N . LEU B 1 192 ? -4.477 11.660 51.512 1.00 33.07 197 LEU B N 1
ATOM 3882 C CA . LEU B 1 192 ? -4.407 10.415 52.306 1.00 32.38 197 LEU B CA 1
ATOM 3883 C C . LEU B 1 192 ? -2.940 10.138 52.590 1.00 32.49 197 LEU B C 1
ATOM 3884 O O . LEU B 1 192 ? -2.589 9.852 53.774 1.00 32.82 197 LEU B O 1
ATOM 3889 N N . ALA B 1 193 ? -2.092 10.248 51.566 1.00 33.14 198 ALA B N 1
ATOM 3890 C CA . ALA B 1 193 ? -0.620 10.034 51.718 1.00 32.95 198 ALA B CA 1
ATOM 3891 C C . ALA B 1 193 ? -0.100 10.939 52.848 1.00 33.95 198 ALA B C 1
ATOM 3892 O O . ALA B 1 193 ? 0.598 10.434 53.725 1.00 34.19 198 ALA B O 1
ATOM 3894 N N . HIS B 1 194 ? -0.465 12.230 52.850 1.00 35.31 199 HIS B N 1
ATOM 3895 C CA . HIS B 1 194 ? -0.076 13.217 53.885 1.00 35.96 199 HIS B CA 1
ATOM 3896 C C . HIS B 1 194 ? -0.513 12.712 55.276 1.00 35.75 199 HIS B C 1
ATOM 3897 O O . HIS B 1 194 ? 0.311 12.780 56.223 1.00 35.55 199 HIS B O 1
ATOM 3904 N N . GLU B 1 195 ? -1.735 12.197 55.409 1.00 34.41 200 GLU B N 1
ATOM 3905 C CA . GLU B 1 195 ? -2.292 11.711 56.701 1.00 34.41 200 GLU B CA 1
ATOM 3906 C C . GLU B 1 195 ? -1.514 10.476 57.117 1.00 34.09 200 GLU B C 1
ATOM 3907 O O . GLU B 1 195 ? -1.270 10.297 58.348 1.00 34.33 200 GLU B O 1
ATOM 3913 N N . LEU B 1 196 ? -1.212 9.613 56.159 1.00 33.64 201 LEU B N 1
ATOM 3914 C CA . LEU B 1 196 ? -0.457 8.379 56.467 1.00 33.70 201 LEU B CA 1
ATOM 3915 C C . LEU B 1 196 ? 0.949 8.770 56.946 1.00 34.26 201 LEU B C 1
ATOM 3916 O O . LEU B 1 196 ? 1.274 8.261 58.029 1.00 33.78 201 LEU B O 1
ATOM 3921 N N . LYS B 1 197 ? 1.603 9.736 56.301 1.00 34.85 202 LYS B N 1
ATOM 3922 C CA . LYS B 1 197 ? 3.007 10.131 56.642 1.00 37.26 202 LYS B CA 1
ATOM 3923 C C . LYS B 1 197 ? 3.066 10.882 57.977 1.00 37.99 202 LYS B C 1
ATOM 3924 O O . LYS B 1 197 ? 4.147 11.043 58.431 1.00 38.43 202 LYS B O 1
ATOM 3930 N N . THR B 1 198 ? 1.967 11.453 58.496 1.00 38.15 203 THR B N 1
ATOM 3931 C CA . THR B 1 198 ? 2.074 12.389 59.641 1.00 38.62 203 THR B CA 1
ATOM 3932 C C . THR B 1 198 ? 1.449 11.768 60.894 1.00 38.26 203 THR B C 1
ATOM 3933 O O . THR B 1 198 ? 1.463 12.456 61.914 1.00 41.14 203 THR B O 1
ATOM 3937 N N . SER B 1 199 ? 0.991 10.521 60.861 1.00 35.70 204 SER B N 1
ATOM 3938 C CA . SER B 1 199 ? 0.121 9.977 61.918 1.00 35.66 204 SER B CA 1
ATOM 3939 C C . SER B 1 199 ? 0.768 8.818 62.662 1.00 35.34 204 SER B C 1
ATOM 3940 O O . SER B 1 199 ? 0.406 8.583 63.798 1.00 38.59 204 SER B O 1
ATOM 3943 N N . PHE B 1 200 ? 1.606 8.041 62.013 1.00 34.03 205 PHE B N 1
ATOM 3944 C CA . PHE B 1 200 ? 2.208 6.804 62.570 1.00 32.96 205 PHE B CA 1
ATOM 3945 C C . PHE B 1 200 ? 3.588 7.138 63.149 1.00 32.84 205 PHE B C 1
ATOM 3946 O O . PHE B 1 200 ? 4.118 8.220 62.904 1.00 32.88 205 PHE B O 1
ATOM 3954 N N . ALA B 1 201 ? 4.111 6.247 63.986 1.00 32.60 206 ALA B N 1
ATOM 3955 C CA . ALA B 1 201 ? 5.509 6.278 64.488 1.00 32.87 206 ALA B CA 1
ATOM 3956 C C . ALA B 1 201 ? 6.471 6.280 63.290 1.00 32.15 206 ALA B C 1
ATOM 3957 O O . ALA B 1 201 ? 6.183 5.620 62.305 1.00 31.27 206 ALA B O 1
ATOM 3959 N N . LYS B 1 202 ? 7.611 6.963 63.389 1.00 33.25 207 LYS B N 1
ATOM 3960 C CA . LYS B 1 202 ? 8.723 6.902 62.425 1.00 33.03 207 LYS B CA 1
ATOM 3961 C C . LYS B 1 202 ? 9.009 5.459 62.011 1.00 30.84 207 LYS B C 1
ATOM 3962 O O . LYS B 1 202 ? 9.360 5.234 60.829 1.00 30.17 207 LYS B O 1
ATOM 3968 N N . SER B 1 203 ? 8.921 4.516 62.931 1.00 29.55 208 SER B N 1
ATOM 3969 C CA . SER B 1 203 ? 9.205 3.079 62.661 1.00 28.54 208 SER B CA 1
ATOM 3970 C C . SER B 1 203 ? 8.304 2.434 61.615 1.00 27.25 208 SER B C 1
ATOM 3971 O O . SER B 1 203 ? 8.698 1.354 61.119 1.00 27.07 208 SER B O 1
ATOM 3974 N N . ALA B 1 204 ? 7.113 2.973 61.373 1.00 26.45 209 ALA B N 1
ATOM 3975 C CA . ALA B 1 204 ? 6.166 2.386 60.400 1.00 25.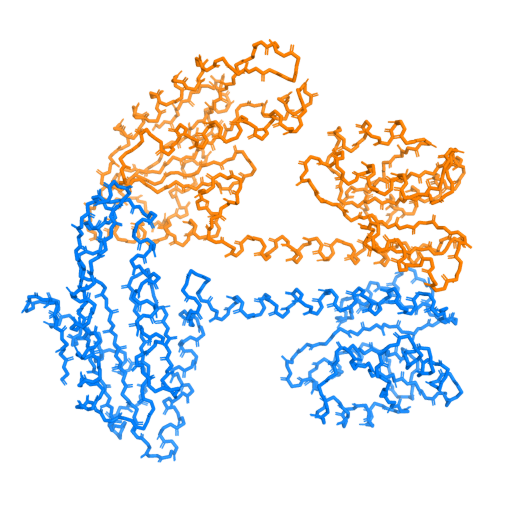82 209 ALA B CA 1
ATOM 3976 C C . ALA B 1 204 ? 6.712 2.600 58.999 1.00 25.74 209 ALA B C 1
ATOM 3977 O O . ALA B 1 204 ? 7.258 3.694 58.689 1.00 26.09 209 ALA B O 1
ATOM 3979 N N . ILE B 1 205 ? 6.460 1.620 58.144 1.00 25.88 210 ILE B N 1
ATOM 3980 C CA . ILE B 1 205 ? 6.910 1.650 56.710 1.00 26.39 210 ILE B CA 1
ATOM 3981 C C . ILE B 1 205 ? 5.675 1.743 55.835 1.00 26.55 210 ILE B C 1
ATOM 3982 O O . ILE B 1 205 ? 4.842 0.855 55.935 1.00 26.62 210 ILE B O 1
ATOM 3987 N N . ILE B 1 206 ? 5.550 2.831 55.098 1.00 27.28 211 ILE B N 1
ATOM 3988 C CA . ILE B 1 206 ? 4.360 3.226 54.306 1.00 27.51 211 ILE B CA 1
ATOM 3989 C C . ILE B 1 206 ? 4.657 3.119 52.807 1.00 28.21 211 ILE B C 1
ATOM 3990 O O . ILE B 1 206 ? 5.645 3.660 52.340 1.00 28.80 211 ILE B O 1
ATOM 3995 N N . SER B 1 207 ? 3.826 2.352 52.118 1.00 28.44 212 SER B N 1
ATOM 3996 C CA . SER B 1 207 ? 3.838 2.111 50.668 1.00 29.14 212 SER B CA 1
ATOM 3997 C C . SER B 1 207 ? 2.509 2.539 50.028 1.00 29.50 212 SER B C 1
ATOM 3998 O O . SER B 1 207 ? 1.410 2.230 50.581 1.00 29.13 212 SER B O 1
ATOM 4001 N N . ARG B 1 208 ? 2.604 3.204 48.883 1.00 30.20 213 ARG B N 1
ATOM 4002 C CA . ARG B 1 208 ? 1.556 3.215 47.841 1.00 30.70 213 ARG B CA 1
ATOM 4003 C C . ARG B 1 208 ? 1.635 1.918 47.063 1.00 31.33 213 ARG B C 1
ATOM 4004 O O . ARG B 1 208 ? 2.602 1.733 46.275 1.00 32.39 213 ARG B O 1
ATOM 4012 N N . PHE B 1 209 ? 0.791 0.969 47.382 1.00 31.24 214 PHE B N 1
ATOM 4013 C CA . PHE B 1 209 ? 0.925 -0.405 46.853 1.00 32.50 214 PHE B CA 1
ATOM 4014 C C . PHE B 1 209 ? 0.257 -0.522 45.483 1.00 34.43 214 PHE B C 1
ATOM 4015 O O . PHE B 1 209 ? 0.662 -1.434 44.787 1.00 36.83 214 PHE B O 1
ATOM 4023 N N . GLY B 1 210 ? -0.630 0.395 45.124 1.00 35.23 215 GLY B N 1
ATOM 4024 C CA . GLY B 1 210 ? -1.442 0.436 43.882 1.00 37.00 215 GLY B CA 1
ATOM 4025 C C . GLY B 1 210 ? -2.099 1.805 43.747 1.00 37.09 215 GLY B C 1
ATOM 4026 O O . GLY B 1 210 ? -1.931 2.633 44.665 1.00 36.84 215 GLY B O 1
ATOM 4027 N N . GLY B 1 211 ? -2.790 2.075 42.660 1.00 38.52 216 GLY B N 1
ATOM 4028 C CA . GLY B 1 211 ? -3.423 3.390 42.397 1.00 39.54 216 GLY B CA 1
ATOM 4029 C C . GLY B 1 211 ? -4.024 4.080 43.624 1.00 38.39 216 GLY B C 1
ATOM 4030 O O . GLY B 1 211 ? -3.851 5.301 43.821 1.00 37.89 216 GLY B O 1
ATOM 4031 N N . GLU B 1 212 ? -4.760 3.333 44.422 1.00 38.24 217 GLU B N 1
ATOM 4032 C CA . GLU B 1 212 ? -5.439 3.893 45.619 1.00 38.10 217 GLU B CA 1
ATOM 4033 C C . GLU B 1 212 ? -5.408 2.856 46.739 1.00 37.15 217 GLU B C 1
ATOM 4034 O O . GLU B 1 212 ? -6.399 2.782 47.441 1.00 35.94 217 GLU B O 1
ATOM 4040 N N . GLU B 1 213 ? -4.353 2.045 46.810 1.00 36.71 218 GLU B N 1
ATOM 4041 C CA . GLU B 1 213 ? -4.105 0.986 47.816 1.00 36.99 218 GLU B CA 1
ATOM 4042 C C . GLU B 1 213 ? -2.754 1.323 48.494 1.00 34.62 218 GLU B C 1
ATOM 4043 O O . GLU B 1 213 ? -1.805 1.759 47.778 1.00 33.16 218 GLU B O 1
ATOM 4049 N N . PHE B 1 214 ? -2.700 1.176 49.818 1.00 32.21 219 PHE B N 1
ATOM 4050 C CA . PHE B 1 214 ? -1.571 1.528 50.681 1.00 30.46 219 PHE B CA 1
ATOM 4051 C C . PHE B 1 214 ? -1.410 0.408 51.670 1.00 30.01 219 PHE B C 1
ATOM 4052 O O . PHE B 1 214 ? -2.439 -0.098 52.174 1.00 29.31 219 PHE B O 1
ATOM 4060 N N . VAL B 1 215 ? -0.131 -0.023 51.811 1.00 29.59 220 VAL B N 1
ATOM 4061 C CA . VAL B 1 215 ? 0.273 -1.083 52.765 1.00 29.75 220 VAL B CA 1
ATOM 4062 C C . VAL B 1 215 ? 1.192 -0.426 53.793 1.00 29.28 220 VAL B C 1
ATOM 4063 O O . VAL B 1 215 ? 2.011 0.424 53.388 1.00 29.26 220 VAL B O 1
ATOM 4067 N N . ILE B 1 216 ? 0.981 -0.693 55.079 1.00 29.04 221 ILE B N 1
ATOM 4068 C CA . ILE B 1 216 ? 1.796 -0.087 56.157 1.00 28.53 221 ILE B CA 1
ATOM 4069 C C . ILE B 1 216 ? 2.265 -1.259 57.005 1.00 28.52 221 ILE B C 1
ATOM 4070 O O . ILE B 1 216 ? 1.399 -2.072 57.390 1.00 28.71 221 ILE B O 1
ATOM 4075 N N . LEU B 1 217 ? 3.598 -1.367 57.218 1.00 28.00 222 LEU B N 1
ATOM 4076 C CA . LEU B 1 217 ? 4.128 -2.264 58.258 1.00 27.81 222 LEU B CA 1
ATOM 4077 C C . LEU B 1 217 ? 4.292 -1.531 59.589 1.00 27.31 222 LEU B C 1
ATOM 4078 O O . LEU B 1 217 ? 4.762 -0.391 59.598 1.00 26.99 222 LEU B O 1
ATOM 4083 N N . PHE B 1 218 ? 3.954 -2.177 60.699 1.00 27.47 223 PHE B N 1
ATOM 4084 C CA . PHE B 1 218 ? 4.161 -1.605 62.047 1.00 27.63 223 PHE B CA 1
ATOM 4085 C C . PHE B 1 218 ? 5.053 -2.554 62.848 1.00 28.24 223 PHE B C 1
ATOM 4086 O O . PHE B 1 218 ? 4.535 -3.464 63.489 1.00 28.33 223 PHE B O 1
ATOM 4094 N N . PRO B 1 219 ? 6.425 -2.400 62.751 1.00 28.16 224 PRO B N 1
ATOM 4095 C CA . PRO B 1 219 ? 7.359 -3.223 63.489 1.00 28.86 224 PRO B CA 1
ATOM 4096 C C . PRO B 1 219 ? 7.129 -3.005 65.008 1.00 29.59 224 PRO B C 1
ATOM 4097 O O . PRO B 1 219 ? 6.733 -1.920 65.342 1.00 29.83 224 PRO B O 1
ATOM 4101 N N . GLU B 1 220 ? 7.276 -4.055 65.800 1.00 30.60 225 GLU B N 1
ATOM 4102 C CA . GLU B 1 220 ? 7.086 -4.007 67.295 1.00 32.07 225 GLU B CA 1
ATOM 4103 C C . GLU B 1 220 ? 5.666 -3.506 67.673 1.00 32.13 225 GLU B C 1
ATOM 4104 O O . GLU B 1 220 ? 5.516 -3.006 68.796 1.00 33.22 225 GLU B O 1
ATOM 4110 N N . THR B 1 221 ? 4.645 -3.639 66.812 1.00 31.12 226 THR B N 1
ATOM 4111 C CA . THR B 1 221 ? 3.279 -3.178 67.152 1.00 31.24 226 THR B CA 1
ATOM 4112 C C . THR B 1 221 ? 2.310 -4.354 66.974 1.00 31.83 226 THR B C 1
ATOM 4113 O O . THR B 1 221 ? 2.377 -5.051 65.872 1.00 31.94 226 THR B O 1
A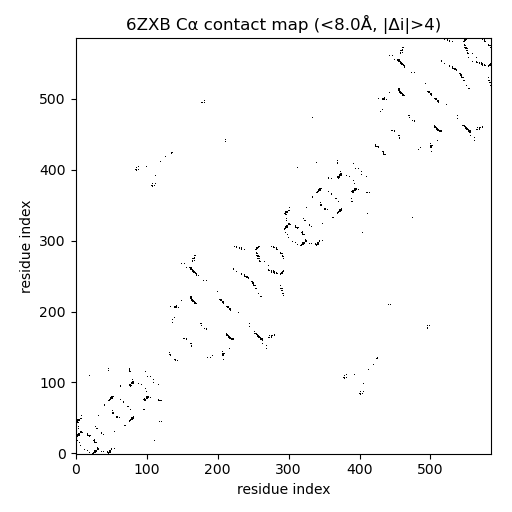TOM 4117 N N . GLY B 1 222 ? 1.587 -4.657 68.048 1.00 32.58 227 GLY B N 1
ATOM 4118 C CA . GLY B 1 222 ? 0.534 -5.684 68.079 1.00 33.66 227 GLY B CA 1
ATOM 4119 C C . GLY B 1 222 ? -0.733 -5.229 67.361 1.00 33.36 227 GLY B C 1
ATOM 4120 O O . GLY B 1 222 ? -0.927 -4.020 67.157 1.00 32.43 227 GLY B O 1
ATOM 4121 N N . VAL B 1 223 ? -1.566 -6.195 67.007 1.00 34.28 228 VAL B N 1
ATOM 4122 C CA . VAL B 1 223 ? -2.719 -5.987 66.082 1.00 34.61 228 VAL B CA 1
ATOM 4123 C C . VAL B 1 223 ? -3.672 -4.987 66.750 1.00 34.96 228 VAL B C 1
ATOM 4124 O O . VAL B 1 223 ? -4.076 -4.037 66.072 1.00 34.30 228 VAL B O 1
ATOM 4128 N N . VAL B 1 224 ? -3.872 -5.064 68.064 1.00 36.37 229 VAL B N 1
ATOM 4129 C CA . VAL B 1 224 ? -4.849 -4.173 68.747 1.00 37.78 229 VAL B CA 1
ATOM 4130 C C . VAL B 1 224 ? -4.344 -2.733 68.680 1.00 37.09 229 VAL B C 1
ATOM 4131 O O . VAL B 1 224 ? -5.172 -1.842 68.364 1.00 37.96 229 VAL B O 1
ATOM 4135 N N . ASP B 1 225 ? -3.073 -2.476 68.961 1.00 36.35 230 ASP B N 1
ATOM 4136 C CA . ASP B 1 225 ? -2.553 -1.082 68.899 1.00 35.56 230 ASP B CA 1
ATOM 4137 C C . ASP B 1 225 ? -2.600 -0.585 67.434 1.00 33.95 230 ASP B C 1
ATOM 4138 O O . ASP B 1 225 ? -2.944 0.572 67.229 1.00 33.49 230 ASP B O 1
ATOM 4143 N N . ALA B 1 226 ? -2.161 -1.400 66.468 1.00 33.11 231 ALA B N 1
ATOM 4144 C CA . ALA B 1 226 ? -2.108 -1.001 65.045 1.00 32.31 231 ALA B CA 1
ATOM 4145 C C . ALA B 1 226 ? -3.520 -0.631 64.585 1.00 32.80 231 ALA B C 1
ATOM 4146 O O . ALA B 1 226 ? -3.708 0.485 64.043 1.00 32.22 231 ALA B O 1
ATOM 4148 N N . THR B 1 227 ? -4.500 -1.481 64.925 1.00 34.32 232 THR B N 1
ATOM 4149 C CA . THR B 1 227 ? -5.921 -1.246 64.598 1.00 34.98 232 THR B CA 1
ATOM 4150 C C . THR B 1 227 ? -6.349 0.111 65.169 1.00 35.90 232 THR B C 1
ATOM 4151 O O . THR B 1 227 ? -6.933 0.919 64.421 1.00 35.51 232 THR B O 1
ATOM 4155 N N . ARG B 1 228 ? -6.092 0.400 66.442 1.00 37.18 233 ARG B N 1
ATOM 4156 C CA . ARG B 1 228 ? -6.603 1.674 66.997 1.00 38.70 233 ARG B CA 1
ATOM 4157 C C . ARG B 1 228 ? -5.943 2.850 66.300 1.00 37.64 233 ARG B C 1
ATOM 4158 O O . ARG B 1 228 ? -6.652 3.824 66.051 1.00 37.32 233 ARG B O 1
ATOM 4166 N N . ILE B 1 229 ? -4.627 2.792 66.064 1.00 36.17 234 ILE B N 1
ATOM 4167 C CA . ILE B 1 229 ? -3.906 3.913 65.420 1.00 36.18 234 ILE B CA 1
ATOM 4168 C C . ILE B 1 229 ? -4.456 4.059 63.995 1.00 33.96 234 ILE B C 1
ATOM 4169 O O . ILE B 1 229 ? -4.771 5.185 63.587 1.00 33.44 234 ILE B O 1
ATOM 4174 N N . LEU B 1 230 ? -4.624 2.973 63.254 1.00 32.75 235 LEU B N 1
ATOM 4175 C CA . LEU B 1 230 ? -5.154 3.093 61.857 1.00 32.13 235 LEU B CA 1
ATOM 4176 C C . LEU B 1 230 ? -6.625 3.625 61.903 1.00 33.32 235 LEU B C 1
ATOM 4177 O O . LEU B 1 230 ? -7.017 4.473 61.080 1.00 32.49 235 LEU B O 1
ATOM 4182 N N . ASP B 1 231 ? -7.407 3.212 62.893 1.00 35.04 236 ASP B N 1
ATOM 4183 C CA . ASP B 1 231 ? -8.843 3.613 63.019 1.00 36.64 236 ASP B CA 1
ATOM 4184 C C . ASP B 1 231 ? -8.905 5.119 63.335 1.00 37.28 236 ASP B C 1
ATOM 4185 O O . ASP B 1 231 ? -9.794 5.808 62.838 1.00 36.24 236 ASP B O 1
ATOM 4190 N N . ARG B 1 232 ? -7.943 5.644 64.104 1.00 38.08 237 ARG B N 1
ATOM 4191 C CA . ARG B 1 232 ? -7.935 7.099 64.386 1.00 39.74 237 ARG B CA 1
ATOM 4192 C C . ARG B 1 232 ? -7.684 7.834 63.059 1.00 37.59 237 ARG B C 1
ATOM 4193 O O . ARG B 1 232 ? -8.192 8.930 62.842 1.00 37.55 237 ARG B O 1
ATOM 4201 N N . VAL B 1 233 ? -6.845 7.278 62.198 1.00 35.40 238 VAL B N 1
ATOM 4202 C CA . VAL B 1 233 ? -6.533 7.937 60.891 1.00 33.93 238 VAL B CA 1
ATOM 4203 C C . VAL B 1 233 ? -7.759 7.791 59.984 1.00 32.65 238 VAL B C 1
ATOM 4204 O O . VAL B 1 233 ? -8.055 8.707 59.309 1.00 32.38 238 VAL B O 1
ATOM 4208 N N . ARG B 1 234 ? -8.333 6.616 59.885 1.00 32.35 239 ARG B N 1
ATOM 4209 C CA . ARG B 1 234 ? -9.625 6.401 59.166 1.00 32.98 239 ARG B CA 1
ATOM 4210 C C . ARG B 1 234 ? -10.647 7.463 59.580 1.00 33.74 239 ARG B C 1
ATOM 4211 O O . ARG B 1 234 ? -11.199 8.085 58.719 1.00 33.80 239 ARG B O 1
ATOM 4219 N N . GLU B 1 235 ? -10.749 7.737 60.871 1.00 34.67 240 GLU B N 1
ATOM 4220 C CA . GLU B 1 235 ? -11.731 8.686 61.459 1.00 36.37 240 GLU B CA 1
ATOM 4221 C C . GLU B 1 235 ? -11.354 10.115 61.046 1.00 36.16 240 GLU B C 1
ATOM 4222 O O . GLU B 1 235 ? -12.268 10.843 60.531 1.00 36.26 240 GLU B O 1
ATOM 4228 N N . ASN B 1 236 ? -10.093 10.516 61.237 1.00 35.08 241 ASN B N 1
ATOM 4229 C CA . ASN B 1 236 ? -9.609 11.844 60.786 1.00 35.28 241 ASN B CA 1
ATOM 4230 C C . ASN B 1 236 ? -9.857 12.030 59.275 1.00 34.50 241 ASN B C 1
ATOM 4231 O O . ASN B 1 236 ? -10.312 13.153 58.898 1.00 35.72 241 ASN B O 1
ATOM 4236 N N . VAL B 1 237 ? -9.553 11.035 58.437 1.00 32.86 242 VAL B N 1
ATOM 4237 C CA . VAL B 1 237 ? -9.814 11.143 56.974 1.00 32.55 242 VAL B CA 1
ATOM 4238 C C . VAL B 1 237 ? -11.351 11.384 56.750 1.00 33.78 242 VAL B C 1
ATOM 4239 O O . VAL B 1 237 ? -11.695 12.329 56.083 1.00 34.75 242 VAL B O 1
ATOM 4243 N N . SER B 1 238 ? -12.255 10.640 57.351 1.00 34.27 243 SER B N 1
ATOM 4244 C CA . SER B 1 238 ? -13.732 10.795 57.094 1.00 36.10 243 SER B CA 1
ATOM 4245 C C . SER B 1 238 ? -14.230 12.220 57.402 1.00 38.10 243 SER B C 1
ATOM 4246 O O . SER B 1 238 ? -15.344 12.580 56.987 1.00 39.63 243 SER B O 1
ATOM 4249 N N . LYS B 1 239 ? -13.439 13.048 58.096 1.00 40.03 244 LYS B N 1
ATOM 4250 C CA . LYS B 1 239 ? -13.857 14.403 58.578 1.00 42.19 244 LYS B CA 1
ATOM 4251 C C . LYS B 1 239 ? -13.190 15.478 57.725 1.00 42.31 244 LYS B C 1
ATOM 4252 O O . LYS B 1 239 ? -13.471 16.675 57.934 1.00 43.55 244 LYS B O 1
ATOM 4258 N N . LEU B 1 240 ? -12.250 15.090 56.880 1.00 41.59 245 LEU B N 1
ATOM 4259 C CA . LEU B 1 240 ? -11.640 16.031 55.899 1.00 42.49 245 LEU B CA 1
ATOM 4260 C C . LEU B 1 240 ? -12.749 16.557 54.984 1.00 43.01 245 LEU B C 1
ATOM 4261 O O . LEU B 1 240 ? -13.413 15.731 54.336 1.00 42.42 245 LEU B O 1
ATOM 4266 N N . GLU B 1 241 ? -12.900 17.874 54.954 1.00 44.62 246 GLU B N 1
ATOM 4267 C CA . GLU B 1 241 ? -13.621 18.615 53.904 1.00 46.66 246 GLU B CA 1
ATOM 4268 C C . GLU B 1 241 ? -12.678 18.812 52.720 1.00 45.72 246 GLU B C 1
ATOM 4269 O O . GLU B 1 241 ? -11.916 19.793 52.675 1.00 45.57 246 GLU B O 1
ATOM 4275 N N . MET B 1 242 ? -12.760 17.913 51.759 1.00 45.14 247 MET B N 1
ATOM 4276 C CA . MET B 1 242 ? -12.151 18.151 50.437 1.00 46.90 247 MET B CA 1
ATOM 4277 C C . MET B 1 242 ? -13.017 19.114 49.626 1.00 49.39 247 MET B C 1
ATOM 4278 O O . MET B 1 242 ? -14.276 19.102 49.780 1.00 48.71 247 MET B O 1
ATOM 4283 N N . LYS B 1 243 ? -12.359 19.912 48.785 1.00 51.97 248 LYS B N 1
ATOM 4284 C CA . LYS B 1 243 ? -12.956 20.902 47.855 1.00 56.72 248 LYS B CA 1
ATOM 4285 C C . LYS B 1 243 ? -12.834 20.385 46.424 1.00 56.73 248 LYS B C 1
ATOM 4286 O O . LYS B 1 243 ? -11.750 19.993 46.016 1.00 59.61 248 LYS B O 1
ATOM 4292 N N . SER B 1 244 ? -13.933 20.389 45.693 1.00 60.07 249 SER B N 1
ATOM 4293 C CA . SER B 1 244 ? -14.026 20.054 44.251 1.00 63.17 249 SER B CA 1
ATOM 4294 C C . SER B 1 244 ? -13.378 21.171 43.430 1.00 66.68 249 SER B C 1
ATOM 4295 O O . SER B 1 244 ? -12.987 22.217 44.016 1.00 65.87 249 SER B O 1
ATOM 4298 N N . ASP B 1 245 ? -13.345 20.962 42.115 1.00 72.33 250 ASP B N 1
ATOM 4299 C CA . ASP B 1 245 ? -12.911 21.939 41.083 1.00 80.74 250 ASP B CA 1
ATOM 4300 C C . ASP B 1 245 ? -13.688 23.262 41.225 1.00 82.19 250 ASP B C 1
ATOM 4301 O O . ASP B 1 245 ? -13.075 24.330 41.038 1.00 83.01 250 ASP B O 1
ATOM 4306 N N . THR B 1 246 ? -14.983 23.195 41.564 1.00 78.50 251 THR B N 1
ATOM 4307 C CA . THR B 1 246 ? -15.913 24.351 41.707 1.00 79.37 251 THR B CA 1
ATOM 4308 C C . THR B 1 246 ? -16.170 24.699 43.180 1.00 78.38 251 THR B C 1
ATOM 4309 O O . THR B 1 246 ? -17.158 25.398 43.438 1.00 82.29 251 THR B O 1
ATOM 4313 N N . ASP B 1 247 ? -15.359 24.198 44.111 1.00 78.16 252 ASP B N 1
ATOM 4314 C CA . ASP B 1 247 ? -15.392 24.596 45.545 1.00 79.45 252 ASP B CA 1
ATOM 4315 C C . ASP B 1 247 ? -16.606 24.010 46.290 1.00 75.17 252 ASP B C 1
ATOM 4316 O O . ASP B 1 247 ? -16.936 24.555 47.351 1.00 73.91 252 ASP B O 1
ATOM 4321 N N . GLN B 1 248 ? -17.209 22.926 45.786 1.00 70.54 253 GLN B N 1
ATOM 4322 C CA . GLN B 1 248 ? -18.159 22.058 46.549 1.00 64.97 253 GLN B CA 1
ATOM 4323 C C . GLN B 1 248 ? -17.367 21.227 47.572 1.00 58.59 253 GLN B C 1
ATOM 4324 O O . GLN B 1 248 ? -16.314 20.660 47.211 1.00 54.75 253 GLN B O 1
ATOM 4330 N N . ILE B 1 249 ? -17.873 21.100 48.798 1.00 53.82 254 ILE B N 1
ATOM 4331 C CA . ILE B 1 249 ? -17.274 20.207 49.825 1.00 49.39 254 ILE B CA 1
ATOM 4332 C C . ILE B 1 249 ? -17.748 18.778 49.580 1.00 46.80 254 ILE B C 1
ATOM 4333 O O . ILE B 1 249 ? -18.905 18.593 49.324 1.00 47.75 254 ILE B O 1
ATOM 4338 N N . PHE B 1 250 ? -16.840 17.808 49.583 1.00 44.10 255 PHE B N 1
ATOM 4339 C CA . PHE B 1 250 ? -17.131 16.349 49.554 1.00 42.13 255 PHE B CA 1
ATOM 4340 C C . PHE B 1 250 ? -16.230 15.642 50.580 1.00 40.62 255 PHE B C 1
ATOM 4341 O O . PHE B 1 250 ? -15.137 16.198 50.965 1.00 39.05 255 PHE B O 1
ATOM 4349 N N . HIS B 1 251 ? -16.682 14.452 51.020 1.00 39.46 256 HIS B N 1
ATOM 4350 C CA . HIS B 1 251 ? -15.921 13.603 51.965 1.00 37.84 256 HIS B CA 1
ATOM 4351 C C . HIS B 1 251 ? -15.509 12.321 51.252 1.00 36.84 256 HIS B C 1
ATOM 4352 O O . HIS B 1 251 ? -16.109 11.987 50.238 1.00 37.06 256 HIS B O 1
ATOM 4359 N N . PHE B 1 252 ? -14.428 11.698 51.708 1.00 35.44 257 PHE B N 1
ATOM 4360 C CA . PHE B 1 252 ? -14.088 10.324 51.304 1.00 34.74 257 PHE B CA 1
ATOM 4361 C C . PHE B 1 252 ? -13.748 9.542 52.553 1.00 33.93 257 PHE B C 1
ATOM 4362 O O . PHE B 1 252 ? -13.503 10.093 53.661 1.00 34.73 257 PHE B O 1
ATOM 4370 N N . THR B 1 253 ? -13.692 8.245 52.362 1.00 33.16 258 THR B N 1
ATOM 4371 C CA . THR B 1 253 ? -13.292 7.292 53.424 1.00 32.19 258 THR B CA 1
ATOM 4372 C C . THR B 1 253 ? -12.423 6.219 52.784 1.00 31.08 258 THR B C 1
ATOM 4373 O O . THR B 1 253 ? -12.320 6.163 51.527 1.00 31.00 258 THR B O 1
ATOM 4377 N N . PHE B 1 254 ? -11.776 5.437 53.653 1.00 30.18 259 PHE B N 1
ATOM 4378 C CA . PHE B 1 254 ? -11.082 4.198 53.272 1.00 29.58 259 PHE B CA 1
ATOM 4379 C C . PHE B 1 254 ? -11.540 3.083 54.194 1.00 30.23 259 PHE B C 1
ATOM 4380 O O . PHE B 1 254 ? -11.950 3.366 55.331 1.00 30.56 259 PHE B O 1
ATOM 4388 N N . SER B 1 255 ? -11.427 1.868 53.678 1.00 30.82 260 SER B N 1
ATOM 4389 C CA . SER B 1 255 ? -11.485 0.577 54.432 1.00 31.60 260 SER B CA 1
ATOM 4390 C C . SER B 1 255 ? -10.060 0.020 54.606 1.00 31.05 260 SER B C 1
ATOM 4391 O O . SER B 1 255 ? -9.162 0.426 53.895 1.00 30.24 260 SER B O 1
ATOM 4394 N N . GLY B 1 256 ? -9.867 -0.811 55.620 1.00 31.82 261 GLY B N 1
ATOM 4395 C CA . GLY B 1 256 ? -8.545 -1.295 56.061 1.00 31.34 261 GLY B CA 1
ATOM 4396 C C . GLY B 1 256 ? -8.700 -2.680 56.647 1.00 32.78 261 GLY B C 1
ATOM 4397 O O . GLY B 1 256 ? -9.786 -2.954 57.246 1.00 33.91 261 GLY B O 1
ATOM 4398 N N . GLY B 1 257 ? -7.735 -3.554 56.393 1.00 33.06 262 GLY B N 1
ATOM 4399 C CA . GLY B 1 257 ? -7.586 -4.831 57.109 1.00 34.38 262 GLY B CA 1
ATOM 4400 C C . GLY B 1 257 ? -6.206 -4.877 57.764 1.00 34.12 262 GLY B C 1
ATOM 4401 O O . GLY B 1 257 ? -5.214 -4.391 57.143 1.00 32.86 262 GLY B O 1
ATOM 4402 N N . VAL B 1 258 ? -6.145 -5.397 58.990 1.00 35.17 263 VAL B N 1
ATOM 4403 C CA . VAL B 1 258 ? -4.906 -5.469 59.809 1.00 34.73 263 VAL B CA 1
ATOM 4404 C C . VAL B 1 258 ? -4.666 -6.940 60.107 1.00 36.27 263 VAL B C 1
ATOM 4405 O O . VAL B 1 258 ? -5.632 -7.668 60.403 1.00 38.58 263 VAL B O 1
ATOM 4409 N N . ALA B 1 259 ? -3.436 -7.390 59.892 1.00 36.15 264 ALA B N 1
ATOM 4410 C CA . ALA B 1 259 ? -3.004 -8.776 60.134 1.00 37.12 264 ALA B CA 1
ATOM 4411 C C . ALA B 1 259 ? -1.694 -8.805 60.932 1.00 36.66 264 ALA B C 1
ATOM 4412 O O . ALA B 1 259 ? -0.927 -7.797 60.954 1.00 34.46 264 ALA B O 1
ATOM 4414 N N . GLY B 1 260 ? -1.467 -9.955 61.548 1.00 38.14 265 GLY B N 1
ATOM 4415 C CA . GLY B 1 260 ? -0.216 -10.287 62.227 1.00 38.33 265 GLY B CA 1
ATOM 4416 C C . GLY B 1 260 ? -0.279 -9.902 63.684 1.00 38.49 265 GLY B C 1
ATOM 4417 O O . GLY B 1 260 ? -1.200 -10.353 64.345 1.00 38.79 265 GLY B O 1
ATOM 4418 N N . GLY B 1 261 ? 0.707 -9.115 64.146 1.00 38.03 266 GLY B N 1
ATOM 4419 C CA . GLY B 1 261 ? 1.030 -8.986 65.577 1.00 38.51 266 GLY B CA 1
ATOM 4420 C C . GLY B 1 261 ? 2.043 -10.060 65.918 1.00 39.78 266 GLY B C 1
ATOM 4421 O O . GLY B 1 261 ? 3.252 -9.884 65.544 1.00 38.55 266 GLY B O 1
ATOM 4422 N N . ASP B 1 262 ? 1.563 -11.149 66.514 1.00 41.23 267 ASP B N 1
ATOM 4423 C CA . ASP B 1 262 ? 2.385 -12.322 66.873 1.00 42.97 267 ASP B CA 1
ATOM 4424 C C . ASP B 1 262 ? 2.509 -13.201 65.636 1.00 43.11 267 ASP B C 1
ATOM 4425 O O . ASP B 1 262 ? 1.473 -13.752 65.214 1.00 43.97 267 ASP B O 1
ATOM 4430 N N . LEU B 1 263 ? 3.735 -13.420 65.148 1.00 41.48 268 LEU B N 1
ATOM 4431 C CA . LEU B 1 263 ? 3.979 -14.142 63.867 1.00 41.88 268 LEU B CA 1
ATOM 4432 C C . LEU B 1 263 ? 4.272 -15.607 64.138 1.00 44.23 268 LEU B C 1
ATOM 4433 O O . LEU B 1 263 ? 4.520 -16.296 63.163 1.00 44.67 268 LEU B O 1
ATOM 4438 N N . SER B 1 264 ? 4.277 -16.053 65.402 1.00 46.32 269 SER B N 1
ATOM 4439 C CA . SER B 1 264 ? 4.631 -17.440 65.792 1.00 49.13 269 SER B CA 1
ATOM 4440 C C . SER B 1 264 ? 3.937 -18.491 64.914 1.00 51.70 269 SER B C 1
ATOM 4441 O O . SER B 1 264 ? 4.616 -19.481 64.601 1.00 53.35 269 SER B O 1
ATOM 4444 N N . ASP B 1 265 ? 2.668 -18.309 64.526 1.00 53.21 270 ASP B N 1
ATOM 4445 C CA . ASP B 1 265 ? 1.907 -19.306 63.723 1.00 56.81 270 ASP B CA 1
ATOM 4446 C C . ASP B 1 265 ? 1.557 -18.755 62.332 1.00 55.61 270 ASP B C 1
ATOM 4447 O O . ASP B 1 265 ? 0.522 -19.139 61.793 1.00 58.94 270 ASP B O 1
ATOM 4452 N N . ILE B 1 266 ? 2.370 -17.865 61.777 1.00 53.21 271 ILE B N 1
ATOM 4453 C CA . ILE B 1 266 ? 2.291 -17.357 60.370 1.00 51.56 271 ILE B CA 1
ATOM 4454 C C . ILE B 1 266 ? 3.603 -17.766 59.693 1.00 51.84 271 ILE B C 1
ATOM 4455 O O . ILE B 1 266 ? 4.653 -17.320 60.175 1.00 50.34 271 ILE B O 1
ATOM 4460 N N . GLN B 1 267 ? 3.563 -18.670 58.705 1.00 55.19 272 GLN B N 1
ATOM 4461 C CA . GLN B 1 267 ? 4.786 -19.358 58.169 1.00 57.12 272 GLN B CA 1
ATOM 4462 C C . GLN B 1 267 ? 5.542 -18.451 57.195 1.00 53.87 272 GLN B C 1
ATOM 4463 O O . GLN B 1 267 ? 6.737 -18.688 56.996 1.00 54.12 272 GLN B O 1
ATOM 4469 N N . SER B 1 268 ? 4.896 -17.453 56.592 1.00 51.71 273 SER B N 1
ATOM 4470 C CA . SER B 1 268 ? 5.522 -16.642 55.507 1.00 50.26 273 SER B CA 1
ATOM 4471 C C . SER B 1 268 ? 4.879 -15.259 55.379 1.00 48.07 273 SER B C 1
ATOM 4472 O O . SER B 1 268 ? 3.719 -15.103 55.792 1.00 48.08 273 SER B O 1
ATOM 4475 N N . ASN B 1 269 ? 5.596 -14.300 54.792 1.00 46.28 274 ASN B N 1
ATOM 4476 C CA . ASN B 1 269 ? 5.138 -12.901 54.609 1.00 45.15 274 ASN B CA 1
ATOM 4477 C C . ASN B 1 269 ? 3.928 -12.860 53.650 1.00 46.61 274 ASN B C 1
ATOM 4478 O O . ASN B 1 269 ? 3.136 -11.897 53.723 1.00 45.36 274 ASN B O 1
ATOM 4483 N N . GLN B 1 270 ? 3.803 -13.841 52.757 1.00 48.74 275 GLN B N 1
ATOM 4484 C CA . GLN B 1 270 ? 2.670 -13.961 51.810 1.00 50.59 275 GLN B CA 1
ATOM 4485 C C . GLN B 1 270 ? 1.404 -14.259 52.612 1.00 50.85 275 GLN B C 1
ATOM 4486 O O . GLN B 1 270 ? 0.375 -13.605 52.309 1.00 48.99 275 GLN B O 1
ATOM 4492 N N . GLU B 1 271 ? 1.491 -15.161 53.600 1.00 51.26 276 GLU B N 1
ATOM 4493 C CA . GLU B 1 271 ? 0.377 -15.513 54.518 1.00 52.83 276 GLU B CA 1
ATOM 4494 C C . GLU B 1 271 ? -0.108 -14.266 55.263 1.00 50.63 276 GLU B C 1
ATOM 4495 O O . GLU B 1 271 ? -1.294 -14.167 55.543 1.00 52.04 276 GLU B O 1
ATOM 4501 N N . LEU B 1 272 ? 0.787 -13.335 55.553 1.00 48.47 277 LEU B N 1
ATOM 4502 C CA . LEU B 1 272 ? 0.497 -12.083 56.289 1.00 46.41 277 LEU B CA 1
ATOM 4503 C C . LEU B 1 272 ? -0.323 -11.169 55.375 1.00 45.99 277 LEU B C 1
ATOM 4504 O O . LEU B 1 272 ? -1.287 -10.552 55.844 1.00 47.22 277 LEU B O 1
ATOM 4509 N N . LEU B 1 273 ? 0.076 -11.068 54.111 1.00 46.91 278 LEU B N 1
ATOM 4510 C CA . LEU B 1 273 ? -0.598 -10.215 53.104 1.00 46.41 278 LEU B CA 1
ATOM 4511 C C . LEU B 1 273 ? -1.983 -10.801 52.823 1.00 47.94 278 LEU B C 1
ATOM 4512 O O . LEU B 1 273 ? -2.899 -10.022 52.630 1.00 47.03 278 LEU B O 1
ATOM 4517 N N . LYS B 1 274 ? -2.085 -12.128 52.766 1.00 50.81 279 LYS B N 1
ATOM 4518 C CA . LYS B 1 274 ? -3.331 -12.878 52.496 1.00 53.74 279 LYS B CA 1
ATOM 4519 C C . LYS B 1 274 ? -4.325 -12.510 53.579 1.00 52.62 279 LYS B C 1
ATOM 4520 O O . LYS B 1 274 ? -5.437 -12.183 53.221 1.00 53.51 279 LYS B O 1
ATOM 4526 N N . ILE B 1 275 ? -3.904 -12.527 54.849 1.00 51.27 280 ILE B N 1
ATOM 4527 C CA . ILE B 1 275 ? -4.817 -12.243 55.992 1.00 50.10 280 ILE B CA 1
ATOM 4528 C C . ILE B 1 275 ? -5.213 -10.763 55.933 1.00 47.27 280 ILE B C 1
ATOM 4529 O O . ILE B 1 275 ? -6.383 -10.477 56.060 1.00 48.23 280 ILE B O 1
ATOM 4534 N N . ALA B 1 276 ? -4.283 -9.837 55.732 1.00 44.08 281 ALA B N 1
ATOM 4535 C CA . ALA B 1 276 ? -4.650 -8.411 55.611 1.00 42.43 281 ALA B CA 1
ATOM 4536 C C . ALA B 1 276 ? -5.645 -8.233 54.452 1.00 43.57 281 ALA B C 1
ATOM 4537 O O . ALA B 1 276 ? -6.548 -7.394 54.572 1.00 41.88 281 ALA B O 1
ATOM 4539 N N . ASP B 1 277 ? -5.476 -8.955 53.352 1.00 45.46 282 ASP B N 1
ATOM 4540 C CA . ASP B 1 277 ? -6.314 -8.778 52.135 1.00 48.30 282 ASP B CA 1
ATOM 4541 C C . ASP B 1 277 ? -7.731 -9.332 52.410 1.00 49.15 282 ASP B C 1
ATOM 4542 O O . ASP B 1 277 ? -8.729 -8.699 51.995 1.00 47.63 282 ASP B O 1
ATOM 4547 N N . LYS B 1 278 ? -7.819 -10.458 53.118 1.00 50.07 283 LYS B N 1
ATOM 4548 C CA . LYS B 1 278 ? -9.108 -11.044 53.514 1.00 52.57 283 LYS B CA 1
ATOM 4549 C C . LYS B 1 278 ? -9.822 -10.042 54.413 1.00 50.58 283 LYS B C 1
ATOM 4550 O O . LYS B 1 278 ? -11.044 -9.839 54.162 1.00 50.61 283 LYS B O 1
ATOM 4556 N N . ASN B 1 279 ? -9.127 -9.461 55.412 1.00 46.55 284 ASN B N 1
ATOM 4557 C CA . ASN B 1 279 ? -9.764 -8.497 56.351 1.00 45.17 284 ASN B CA 1
ATOM 4558 C C . ASN B 1 279 ? -10.159 -7.228 55.604 1.00 44.20 284 ASN B C 1
ATOM 4559 O O . ASN B 1 279 ? -11.276 -6.692 55.866 1.00 44.52 284 ASN B O 1
ATOM 4564 N N . LEU B 1 280 ? -9.337 -6.794 54.650 1.00 43.15 285 LEU B N 1
ATOM 4565 C CA . LEU B 1 280 ? -9.727 -5.678 53.751 1.00 43.04 285 LEU B CA 1
ATOM 4566 C C . LEU B 1 280 ? -11.100 -5.969 53.099 1.00 45.49 285 LEU B C 1
ATOM 4567 O O . LEU B 1 280 ? -11.955 -5.103 53.148 1.00 44.82 285 LEU B O 1
ATOM 4572 N N . TYR B 1 281 ? -11.242 -7.116 52.435 1.00 48.92 286 TYR B N 1
ATOM 4573 C CA . TYR B 1 281 ? -12.444 -7.536 51.670 1.00 52.04 286 TYR B CA 1
ATOM 4574 C C . TYR B 1 281 ? -13.661 -7.566 52.615 1.00 53.05 286 TYR B C 1
ATOM 4575 O O . TYR B 1 281 ? -14.726 -7.074 52.251 1.00 53.79 286 TYR B O 1
ATOM 4584 N N . GLU B 1 282 ? -13.501 -8.129 53.803 1.00 53.46 287 GLU B N 1
ATOM 4585 C CA . GLU B 1 282 ? -14.530 -8.155 54.859 1.00 55.34 287 GLU B CA 1
ATOM 4586 C C . GLU B 1 282 ? -14.890 -6.713 55.248 1.00 53.68 287 GLU B C 1
ATOM 4587 O O . GLU B 1 282 ? -16.087 -6.440 55.372 1.00 56.38 287 GLU B O 1
ATOM 4593 N N . ALA B 1 283 ? -13.940 -5.796 55.368 1.00 50.91 288 ALA B N 1
ATOM 4594 C CA . ALA B 1 283 ? -14.215 -4.373 55.664 1.00 49.37 288 ALA B CA 1
ATOM 4595 C C . ALA B 1 283 ? -15.015 -3.759 54.516 1.00 50.12 288 ALA B C 1
ATOM 4596 O O . ALA B 1 283 ? -16.024 -3.031 54.794 1.00 52.21 288 ALA B O 1
ATOM 4598 N N . LYS B 1 284 ? -14.599 -4.038 53.275 1.00 49.10 289 LYS B N 1
ATOM 4599 C CA . LYS B 1 284 ? -15.247 -3.527 52.030 1.00 49.14 289 LYS B CA 1
ATOM 4600 C C . LYS B 1 284 ? -16.702 -4.046 51.958 1.00 51.67 289 LYS B C 1
ATOM 4601 O O . LYS B 1 284 ? -17.533 -3.331 51.423 1.00 50.97 289 LYS B O 1
ATOM 4607 N N . SER B 1 285 ? -16.946 -5.290 52.385 1.00 53.20 290 SER B N 1
ATOM 4608 C CA . SER B 1 285 ? -18.235 -6.033 52.261 1.00 55.85 290 SER B CA 1
ATOM 4609 C C . SER B 1 285 ? -19.231 -5.687 53.379 1.00 55.73 290 SER B C 1
ATOM 4610 O O . SER B 1 285 ? -20.351 -6.140 53.267 1.00 58.37 290 SER B O 1
ATOM 4613 N N . SER B 1 286 ? -18.816 -5.023 54.463 1.00 53.17 291 SER B N 1
ATOM 4614 C CA . SER B 1 286 ? -19.620 -4.835 55.721 1.00 53.02 291 SER B CA 1
ATOM 4615 C C . SER B 1 286 ? -20.000 -3.308 55.958 1.00 50.80 291 SER B C 1
ATOM 4616 O O . SER B 1 286 ? -20.414 -2.919 57.144 1.00 51.16 291 SER B O 1
ATOM 4619 N N . GLY B 1 287 ? -19.969 -2.520 54.859 1.00 48.60 292 GLY B N 1
ATOM 4620 C CA . GLY B 1 287 ? -20.378 -1.092 54.858 1.00 47.11 292 GLY B CA 1
ATOM 4621 C C . GLY B 1 287 ? -19.258 -0.102 54.594 1.00 44.15 292 GLY B C 1
ATOM 4622 O O . GLY B 1 287 ? -19.597 1.127 54.609 1.00 43.48 292 GLY B O 1
ATOM 4623 N N . ARG B 1 288 ? -17.993 -0.586 54.421 1.00 42.31 293 ARG B N 1
ATOM 4624 C CA . ARG B 1 288 ? -16.822 0.294 54.159 1.00 39.82 293 ARG B CA 1
ATOM 4625 C C . ARG B 1 288 ? -16.639 1.301 55.291 1.00 38.65 293 ARG B C 1
ATOM 4626 O O . ARG B 1 288 ? -17.198 1.088 56.385 1.00 39.51 293 ARG B O 1
ATOM 4634 N N . ASN B 1 289 ? -15.690 2.265 55.082 1.00 36.76 294 ASN B N 1
ATOM 4635 C CA . ASN B 1 289 ? -15.258 3.243 56.113 1.00 35.66 294 ASN B CA 1
ATOM 4636 C C . ASN B 1 289 ? -15.078 2.514 57.454 1.00 36.07 294 ASN B C 1
ATOM 4637 O O . ASN B 1 289 ? -15.711 2.951 58.452 1.00 37.20 294 ASN B O 1
ATOM 4642 N N . GLN B 1 290 ? -14.332 1.404 57.480 1.00 35.59 295 GLN B N 1
ATOM 4643 C CA . GLN B 1 290 ? -14.011 0.697 58.760 1.00 35.76 295 GLN B CA 1
ATOM 4644 C C . GLN B 1 290 ? -12.721 -0.118 58.648 1.00 34.78 295 GLN B C 1
ATOM 4645 O O . GLN B 1 290 ? -12.267 -0.315 57.502 1.00 33.94 295 GLN B O 1
ATOM 4651 N N . ILE B 1 291 ? -12.249 -0.617 59.794 1.00 35.18 296 ILE B N 1
ATOM 4652 C CA . ILE B 1 291 ? -11.009 -1.443 59.945 1.00 35.08 296 ILE B CA 1
ATOM 4653 C C . ILE B 1 291 ? -11.420 -2.792 60.476 1.00 37.25 296 ILE B C 1
ATOM 4654 O O . ILE B 1 291 ? -12.143 -2.788 61.467 1.00 39.18 296 ILE B O 1
ATOM 4659 N N . ILE B 1 292 ? -11.007 -3.866 59.809 1.00 38.38 297 ILE B N 1
ATOM 4660 C CA . ILE B 1 292 ? -11.213 -5.252 60.294 1.00 40.96 297 ILE B CA 1
ATOM 4661 C C . ILE B 1 292 ? -9.872 -5.850 60.698 1.00 41.60 297 ILE B C 1
ATOM 4662 O O . ILE B 1 292 ? -8.955 -5.831 59.892 1.00 40.26 297 ILE B O 1
ATOM 4667 N N . SER B 1 293 ? -9.833 -6.359 61.923 1.00 45.00 298 SER B N 1
ATOM 4668 C CA . SER B 1 293 ? -8.790 -7.243 62.491 1.00 47.80 298 SER B CA 1
ATOM 4669 C C . SER B 1 293 ? -9.459 -8.305 63.371 1.00 52.11 298 SER B C 1
ATOM 4670 O O . SER B 1 293 ? -8.607 -9.154 63.674 1.00 57.18 298 SER B O 1
#

Radius of gyration: 28.85 Å; Cα contacts (8 Å, |Δi|>4): 1075; chains: 2; bounding box: 67×49×76 Å

CATH classification: 3.40.50.2300 (+1 more: 3.30.70.270)

Solvent-accessible surface area: 27168 Å² total; per-residue (Å²): 156,51,0,0,0,2,3,54,46,107,157,81,15,117,83,13,11,135,44,1,57,136,54,65,49,66,27,16,48,0,82,32,30,87,44,0,108,88,51,5,115,72,56,96,9,29,0,0,0,0,2,12,72,22,95,122,46,97,0,93,95,3,0,53,37,0,32,96,28,9,108,68,52,53,5,0,0,0,0,5,0,49,53,76,73,38,120,69,12,111,70,0,24,129,19,26,8,16,1,7,4,10,52,127,16,79,53,1,20,2,17,2,4,0,53,2,0,44,74,10,36,44,15,47,49,93,27,111,77,32,51,55,69,21,64,17,7,34,6,40,30,124,185,52,0,75,112,55,0,72,95,15,1,70,76,1,70,172,118,124,27,79,0,0,0,0,27,0,14,2,11,118,17,63,81,14,10,51,79,51,9,17,105,10,0,8,84,0,7,102,48,0,2,94,22,0,108,90,43,24,78,215,64,14,8,24,0,15,7,25,19,40,42,0,0,0,0,8,8,121,25,16,35,119,61,0,28,123,39,0,57,133,2,20,72,60,0,26,130,42,108,21,96,14,112,108,100,118,90,14,93,6,27,0,0,0,0,1,4,24,3,87,5,71,126,19,137,41,11,103,63,0,36,143,73,0,72,141,23,11,153,87,0,37,72,68,64,83,56,47,20,43,69,180,65,0,0,0,3,6,62,52,100,146,80,21,104,79,14,11,150,50,1,66,148,51,67,43,69,24,28,54,0,96,32,33,86,36,1,115,107,53,3,112,70,44,92,10,35,0,0,1,0,3,1,71,18,83,118,53,68,0,109,81,2,0,56,47,2,32,92,22,2,53,114,50,77,10,0,0,0,0,6,0,46,46,81,67,37,115,69,14,109,74,0,27,128,26,26,8,8,2,6,4,14,51,123,14,74,51,2,19,2,19,2,6,0,52,3,0,40,109,1,52,34,15,69,37,85,32,123,82,27,39,26,65,21,149,60,5,27,5,3,19,117,136,20,0,67,98,28,0,74,74,14,2,67,62,0,61,189,128,131,24,79,0,0,0,0,10,0,15,2,11,116,20,157,82,13,52,88,92,59,32,57,99,10,1,41,72,0,8,97,50,0,1,92,23,0,106,89,37,24,74,103,19,9,1,25,0,39,14,30,47,32,62,0,0,0,0,7,3,81,26,14,47,97,84,0,25,163,45,0,54,140,2,23,72,63,0,26,134,40,110,20,88,11,122,101,104,113,94,14,95,7,29,0,0,0,0,1,3,20,2,97,3,74,126,17,137,39,16,108,57,0,41,152,63,0,72,140,16,16,155,78,0,36,73,71,69,86,55,44,21,36,78

Organism: Leptospira biflexa serovar Patoc (strain Patoc 1 / ATCC 23582 / Paris) (NCBI:txid456481)